Protein 3N0W (pdb70)

Foldseek 3Di:
DAEEEEEEAVDDCCVADNPLLQLLLVVLCVVVVQDFLRDGYHYDYDHQVDLVSSLVVVVCCVVPVVHAEYAEQAEVVSLVVVLVVCLVSQGAYEHLRAADLCQLFQVFRLHRFDQQYHPLLQLLFCLVLVVVVVQAEEEEAEPDPRRVCCVSNQVNSVVVRGYYLYYDYDYDPDQDCVVVLVVRVVSQGQEYEYEDADPSVLSVCVNVVVVPPHPRHHYEYADDLVRCLVNDLQSWFYKGDGQDDCPPPLSVVSVVSSCVCPGHHSSSNSSNQVSNLLRVLCRVVVHSNSNSSSVSQQVDQDDHSRFARWHQQPRNYIFGKFMWTFHHNVPQDDPSSGTDTDDMDGRCSSPPHCVPGNPVSD/DAEEEEEEAVDDCCVQDNVLLVLLLVVLCVVVVQDFLRHGYHYYYDHQVDLVSSLVVVVCCVPPVVHAEYAEDAEDVSLLSVLVSCLVSVGAYEHLHAADLCQLFQSFHLRRFDQFYHPLLFLLFQLVVVVVVVQAEEEEAEPDPLRVVCVSNVVRSVVVNGYHLYYDYDYPPDQDCVVVLVVRVVSLGQEYEYEDADNSVLSVCCCVVVCPPHPRHHYEYADDLVRCVVNDLQSWFYKGDGQFACPPPLSVVSVVSSCVCPGHDSSSNSSNQVSNLQSVQCRVVVHSNSSSSSVSQQVDQDDHSRFARWHQQPSNYIFGKFMWTFHHNVPDDDPSRGTDTDDMGGRCSSNPHCVPGNYVVD

Secondary structure (DSSP, 8-state):
--EEEEEE---TTTTTSHHHHHHHHHHHHHHTTTEETTEEPEEEEEE---HHHHHHHHHHHHHHS---EEEE---HHHHHHHHHHHHHHT-EEEE-S---TTTTTTT--SSEEE-S--HHHHHHHHHHHHHHTT--EEE--BSSHHHH--HHHHHHHHHHT-EEEE---B-TT----HHHHHHHHHHT-SEEE----HHHHHH--HHHHTT-S-SS-EEE----HHHHHHH-S-----EEE-S-----HHHHHHHHHHHH-----HHHHHHHHHHHHHHHHHHHHT---HHHHHHHHTTPPB-SSS--SBEE-TTSBEE---EEEEPPGGG--STT--EEEEE---HHHHH--GGG------/--EEEEEE---TTTTTSHHHHHHHHHHHHHTTTTEETTEEPEEEEEE---HHHHHHHHHHHHHTS---EEEE--SHHHHHHHHHHHHHHT-EEEE-S---TTTTTTT--SSEEE-S--HHHHHHHHHHHHHHTT--EEE--BSSHHHH--HHHHHHHHHTT-EEEE---B-TT----HHHHHHHHHTT-SEEE----HHHHHH--GGGGGT-S-SS-EEE----HHHHHHH-TT----EEE-S-----HHHHHHHHHHHH-----HHHHHHHHHHHHHHHHHHHHT---HHHHHHHHTT--B-SSS--SBEE-TTSBEE---EEEEPPGGG--STT--EEEEE---HHHHH--GGG-S----

Nearest PDB structures (foldseek):
  4evs-assembly1_A  TM=8.430E-01  e=7.614E-23  Rhodopseudomonas palustris CGA009
  4eyk-assembly1_A  TM=8.142E-01  e=2.254E-21  Rhodopseudomonas palustris BisB5
  4evr-assembly1_A  TM=8.044E-01  e=1.041E-21  Rhodopseudomonas palustris CGA009
  3hut-assembly1_A  TM=7.735E-01  e=5.193E-17  Rhodospirillum rubrum ATCC 11170
  4mlc-assembly1_A  TM=8.334E-01  e=5.940E-16  Desulfitobacterium hafniense DCB-2

Radius of gyration: 28.88 Å; Cα contacts (8 Å, |Δi|>4): 1534; chains: 2; bounding box: 50×57×85 Å

B-factor: mean 28.78, std 10.98, range [8.18, 85.78]

CATH classification: 3.40.50.2300 (+1 more: 3.40.50.2300)

Structure (mmCIF, N/CA/C/O backbone):
data_3N0W
#
_entry.id   3N0W
#
_cell.length_a   48.545
_cell.length_b   58.269
_cell.length_c   145.338
_cell.angle_alpha   90.000
_cell.angle_beta   98.960
_cell.angle_gamma   90.000
#
_symmetry.space_group_name_H-M   'P 1 21 1'
#
loop_
_entity.id
_entity.type
_entity.pdbx_description
1 polymer 'ABC branched chain amino acid family transporter, periplasmic ligand binding protein'
2 non-polymer 'NICKEL (II) ION'
3 water water
#
loop_
_atom_site.group_PDB
_atom_site.id
_atom_site.type_symbol
_atom_site.label_atom_id
_atom_site.label_alt_id
_atom_site.label_comp_id
_atom_site.label_asym_id
_atom_site.label_entity_id
_atom_site.label_seq_id
_atom_site.pdbx_PDB_ins_code
_atom_site.Cartn_x
_atom_site.Cartn_y
_atom_site.Cartn_z
_atom_site.occupancy
_atom_site.B_iso_or_equiv
_atom_site.auth_seq_id
_atom_site.auth_comp_id
_atom_site.auth_asym_id
_atom_site.auth_atom_id
_atom_site.pdbx_PDB_model_num
ATOM 1 N N . GLN A 1 6 ? 7.684 51.845 123.332 1.00 34.04 26 GLN A N 1
ATOM 2 C CA . GLN A 1 6 ? 8.027 50.420 123.640 1.00 33.47 26 GLN A CA 1
ATOM 3 C C . GLN A 1 6 ? 6.822 49.663 124.201 1.00 31.28 26 GLN A C 1
ATOM 4 O O . GLN A 1 6 ? 5.971 50.260 124.877 1.00 31.62 26 GLN A O 1
ATOM 10 N N . VAL A 1 7 ? 6.732 48.374 123.871 1.00 28.60 27 VAL A N 1
ATOM 11 C CA . VAL A 1 7 ? 5.661 47.521 124.333 1.00 25.96 27 VAL A CA 1
ATOM 12 C C . VAL A 1 7 ? 6.223 46.644 125.457 1.00 24.42 27 VAL A C 1
ATOM 13 O O . VAL A 1 7 ? 7.271 46.024 125.306 1.00 22.88 27 VAL A O 1
ATOM 17 N N . THR A 1 8 ? 5.549 46.649 126.602 1.00 23.01 28 THR A N 1
ATOM 18 C CA . THR A 1 8 ? 5.927 45.817 127.721 1.00 21.83 28 THR A CA 1
ATOM 19 C C . THR A 1 8 ? 4.747 44.888 128.055 1.00 21.98 28 THR A C 1
ATOM 20 O O . THR A 1 8 ? 3.568 45.343 128.186 1.00 22.63 28 THR A O 1
ATOM 24 N N . LEU A 1 9 ? 5.050 43.580 128.116 1.00 20.47 29 LEU A N 1
ATOM 25 C CA . LEU A 1 9 ? 4.084 42.528 128.483 1.00 19.01 29 LEU A CA 1
ATOM 26 C C . LEU A 1 9 ? 4.358 42.025 129.891 1.00 18.83 29 LEU A C 1
ATOM 27 O O . LEU A 1 9 ? 5.527 41.906 130.348 1.00 16.82 29 LEU A O 1
ATOM 32 N N . GLY A 1 10 ? 3.260 41.795 130.593 1.00 17.48 30 GLY A N 1
ATOM 33 C CA . GLY A 1 10 ? 3.282 41.315 131.977 1.00 17.98 30 GLY A CA 1
ATOM 34 C C . GLY A 1 10 ? 2.594 39.982 132.134 1.00 16.95 30 GLY A C 1
ATOM 35 O O . GLY A 1 10 ? 1.435 39.866 131.818 1.00 16.11 30 GLY A O 1
ATOM 36 N N . VAL A 1 11 ? 3.316 38.980 132.616 1.00 16.16 31 VAL A N 1
ATOM 37 C CA . VAL A 1 11 ? 2.732 37.685 132.961 1.00 16.04 31 VAL A CA 1
ATOM 38 C C . VAL A 1 11 ? 2.517 37.589 134.472 1.00 16.50 31 VAL A C 1
ATOM 39 O O . VAL A 1 11 ? 3.462 37.464 135.271 1.00 15.12 31 VAL A O 1
ATOM 43 N N . LEU A 1 12 ? 1.240 37.658 134.825 1.00 16.52 32 LEU A N 1
ATOM 44 C CA . LEU A 1 12 ? 0.765 37.691 136.213 1.00 18.05 32 LEU A CA 1
ATOM 45 C C . LEU A 1 12 ? 0.166 36.340 136.592 1.00 17.28 32 LEU A C 1
ATOM 46 O O . LEU A 1 12 ? -0.999 35.991 136.243 1.00 17.54 32 LEU A O 1
ATOM 51 N N . THR A 1 13 ? 0.927 35.578 137.372 1.00 18.06 33 THR A N 1
ATOM 52 C CA . THR A 1 13 ? 0.613 34.171 137.561 1.00 19.67 33 THR A CA 1
ATOM 53 C C . THR A 1 13 ? 0.981 33.643 138.949 1.00 21.83 33 THR A C 1
ATOM 54 O O . THR A 1 13 ? 1.341 34.413 139.834 1.00 22.72 33 THR A O 1
ATOM 58 N N A ASP A 1 14 ? 0.873 32.327 139.097 0.50 22.72 34 ASP A N 1
ATOM 59 N N B ASP A 1 14 ? 0.828 32.344 139.160 0.50 23.20 34 ASP A N 1
ATOM 60 C CA A ASP A 1 14 ? 1.279 31.589 140.287 0.50 24.19 34 ASP A CA 1
ATOM 61 C CA B ASP A 1 14 ? 1.344 31.711 140.369 0.50 25.09 34 ASP A CA 1
ATOM 62 C C A ASP A 1 14 ? 2.543 30.790 139.983 0.50 25.83 34 ASP A C 1
ATOM 63 C C B ASP A 1 14 ? 2.525 30.826 140.011 0.50 26.35 34 ASP A C 1
ATOM 64 O O A ASP A 1 14 ? 2.554 29.990 139.055 0.50 25.39 34 ASP A O 1
ATOM 65 O O B ASP A 1 14 ? 2.461 30.023 139.088 0.50 25.97 34 ASP A O 1
ATOM 82 N N . SER A 1 16 ? 4.476 29.483 142.811 1.00 32.81 36 SER A N 1
ATOM 83 C CA . SER A 1 16 ? 4.873 28.908 144.083 1.00 36.01 36 SER A CA 1
ATOM 84 C C . SER A 1 16 ? 3.871 27.894 144.651 1.00 36.93 36 SER A C 1
ATOM 85 O O . SER A 1 16 ? 4.221 27.105 145.520 1.00 38.41 36 SER A O 1
ATOM 88 N N . SER A 1 17 ? 2.649 27.890 144.136 1.00 37.47 37 SER A N 1
ATOM 89 C CA . SER A 1 17 ? 1.552 27.153 144.739 1.00 38.24 37 SER A CA 1
ATOM 90 C C . SER A 1 17 ? 0.973 26.119 143.742 1.00 37.18 37 SER A C 1
ATOM 91 O O . SER A 1 17 ? 1.711 25.578 142.888 1.00 36.06 37 SER A O 1
ATOM 94 N N . VAL A 1 18 ? -0.323 25.843 143.848 1.00 36.63 38 VAL A N 1
ATOM 95 C CA . VAL A 1 18 ? -0.906 24.663 143.182 1.00 37.03 38 VAL A CA 1
ATOM 96 C C . VAL A 1 18 ? -1.126 24.829 141.664 1.00 36.36 38 VAL A C 1
ATOM 97 O O . VAL A 1 18 ? -1.313 23.829 140.985 1.00 36.55 38 VAL A O 1
ATOM 101 N N . TYR A 1 19 ? -1.104 26.053 141.124 1.00 36.13 39 TYR A N 1
ATOM 102 C CA . TYR A 1 19 ? -1.124 26.225 139.652 1.00 35.89 39 TYR A CA 1
ATOM 103 C C . TYR A 1 19 ? 0.251 26.472 139.013 1.00 35.09 39 TYR A C 1
ATOM 104 O O . TYR A 1 19 ? 0.336 26.686 137.812 1.00 35.11 39 TYR A O 1
ATOM 113 N N . ALA A 1 20 ? 1.318 26.416 139.800 1.00 34.10 40 ALA A N 1
ATOM 114 C CA . ALA A 1 20 ? 2.666 26.709 139.287 1.00 33.77 40 ALA A CA 1
ATOM 115 C C . ALA A 1 20 ? 3.039 25.872 138.059 1.00 32.90 40 ALA A C 1
ATOM 116 O O . ALA A 1 20 ? 3.595 26.410 137.094 1.00 33.77 40 ALA A O 1
ATOM 118 N N . ASP A 1 21 ? 2.724 24.577 138.083 1.00 31.37 41 ASP A N 1
ATOM 119 C CA . ASP A 1 21 ? 3.076 23.672 136.978 1.00 31.31 41 ASP A CA 1
ATOM 120 C C . ASP A 1 21 ? 2.253 23.825 135.701 1.00 28.98 41 ASP A C 1
ATOM 121 O O . ASP A 1 21 ? 2.776 23.579 134.627 1.00 30.07 41 ASP A O 1
ATOM 126 N N . SER A 1 22 ? 0.991 24.221 135.826 1.00 26.67 42 SER A N 1
ATOM 127 C CA . SER A 1 22 ? 0.099 24.323 134.686 1.00 25.23 42 SER A CA 1
ATOM 128 C C . SER A 1 22 ? -0.034 25.764 134.105 1.00 23.80 42 SER A C 1
ATOM 129 O O . SER A 1 22 ? -0.618 25.922 133.046 1.00 23.03 42 SER A O 1
ATOM 132 N N . ALA A 1 23 ? 0.441 26.776 134.845 1.00 20.97 43 ALA A N 1
ATOM 133 C CA . ALA A 1 23 ? 0.621 28.150 134.378 1.00 20.12 43 ALA A CA 1
ATOM 134 C C . ALA A 1 23 ? 2.076 28.577 134.718 1.00 18.95 43 ALA A C 1
ATOM 135 O O . ALA A 1 23 ? 2.999 28.017 134.160 1.00 18.58 43 ALA A O 1
ATOM 137 N N . GLY A 1 24 ? 2.288 29.553 135.608 1.00 19.51 44 GLY A N 1
ATOM 138 C CA . GLY A 1 24 ? 3.628 29.822 136.182 1.00 19.43 44 GLY A CA 1
ATOM 139 C C . GLY A 1 24 ? 4.745 30.148 135.210 1.00 19.74 44 GLY A C 1
ATOM 140 O O . GLY A 1 24 ? 4.547 30.878 134.246 1.00 19.18 44 GLY A O 1
ATOM 141 N N . LYS A 1 25 ? 5.925 29.588 135.445 1.00 19.63 45 LYS A N 1
ATOM 142 C CA . LYS A 1 25 ? 7.062 29.826 134.581 1.00 20.73 45 LYS A CA 1
ATOM 143 C C . LYS A 1 25 ? 6.799 29.346 133.142 1.00 19.58 45 LYS A C 1
ATOM 144 O O . LYS A 1 25 ? 7.343 29.915 132.198 1.00 18.07 45 LYS A O 1
ATOM 150 N N . GLY A 1 26 ? 5.969 28.306 133.001 1.00 18.04 46 GLY A N 1
ATOM 151 C CA . GLY A 1 26 ? 5.497 27.848 131.710 1.00 17.74 46 GLY A CA 1
ATOM 152 C C . GLY A 1 26 ? 4.731 28.891 130.915 1.00 17.66 46 GLY A C 1
ATOM 153 O O . GLY A 1 26 ? 4.930 29.011 129.728 1.00 17.03 46 GLY A O 1
ATOM 154 N N . SER A 1 27 ? 3.849 29.646 131.556 1.00 17.10 47 SER A N 1
ATOM 155 C CA . SER A 1 27 ? 3.147 30.750 130.865 1.00 17.10 47 SER A CA 1
ATOM 156 C C . SER A 1 27 ? 4.067 31.863 130.412 1.00 17.24 47 SER A C 1
ATOM 157 O O . SER A 1 27 ? 3.828 32.465 129.356 1.00 15.54 47 SER A O 1
ATOM 160 N N . VAL A 1 28 ? 5.138 32.111 131.181 1.00 16.56 48 VAL A N 1
ATOM 161 C CA . VAL A 1 28 ? 6.152 33.071 130.789 1.00 17.81 48 VAL A CA 1
ATOM 162 C C . VAL A 1 28 ? 6.843 32.557 129.550 1.00 17.44 48 VAL A C 1
ATOM 163 O O . VAL A 1 28 ? 7.041 33.292 128.595 1.00 17.25 48 VAL A O 1
ATOM 167 N N . ALA A 1 29 ? 7.206 31.274 129.555 1.00 17.35 49 ALA A N 1
ATOM 168 C CA . ALA A 1 29 ? 7.870 30.686 128.407 1.00 16.52 49 ALA A CA 1
ATOM 169 C C . ALA A 1 29 ? 6.982 30.765 127.125 1.00 16.32 49 ALA A C 1
ATOM 170 O O . ALA A 1 29 ? 7.469 31.013 126.036 1.00 15.40 49 ALA A O 1
ATOM 172 N N . ALA A 1 30 ? 5.681 30.522 127.267 1.00 15.73 50 ALA A N 1
ATOM 173 C CA . ALA A 1 30 ? 4.721 30.579 126.131 1.00 15.77 50 ALA A CA 1
ATOM 174 C C . ALA A 1 30 ? 4.678 32.009 125.549 1.00 16.03 50 ALA A C 1
ATOM 175 O O . ALA A 1 30 ? 4.628 32.192 124.320 1.00 14.97 50 ALA A O 1
ATOM 177 N N . VAL A 1 31 ? 4.659 33.019 126.433 1.00 15.60 51 VAL A N 1
ATOM 178 C CA . VAL A 1 31 ? 4.727 34.430 125.964 1.00 15.20 51 VAL A CA 1
ATOM 179 C C . VAL A 1 31 ? 6.048 34.755 125.305 1.00 15.86 51 VAL A C 1
ATOM 180 O O . VAL A 1 31 ? 6.088 35.446 124.274 1.00 15.08 51 VAL A O 1
ATOM 184 N N . GLN A 1 32 ? 7.136 34.206 125.835 1.00 16.30 52 GLN A N 1
ATOM 185 C CA . GLN A 1 32 ? 8.431 34.343 125.177 1.00 16.96 52 GLN A CA 1
ATOM 186 C C . GLN A 1 32 ? 8.425 33.835 123.721 1.00 17.17 52 GLN A C 1
ATOM 187 O O . GLN A 1 32 ? 8.945 34.493 122.807 1.00 18.69 52 GLN A O 1
ATOM 193 N N . LEU A 1 33 ? 7.800 32.684 123.506 1.00 17.54 53 LEU A N 1
ATOM 194 C CA . LEU A 1 33 ? 7.575 32.086 122.180 1.00 17.68 53 LEU A CA 1
ATOM 195 C C . LEU A 1 33 ? 6.742 32.966 121.220 1.00 17.96 53 LEU A C 1
ATOM 196 O O . LEU A 1 33 ? 7.073 33.083 120.011 1.00 18.21 53 LEU A O 1
ATOM 201 N N . ALA A 1 34 ? 5.691 33.616 121.731 1.00 16.79 54 ALA A N 1
ATOM 202 C CA . ALA A 1 34 ? 4.959 34.608 120.932 1.00 16.29 54 ALA A CA 1
ATOM 203 C C . ALA A 1 34 ? 5.836 35.827 120.547 1.00 17.70 54 ALA A C 1
ATOM 204 O O . ALA A 1 34 ? 5.770 36.311 119.409 1.00 18.20 54 ALA A O 1
ATOM 206 N N . ILE A 1 35 ? 6.663 36.311 121.474 1.00 18.34 55 ILE A N 1
ATOM 207 C CA . ILE A 1 35 ? 7.569 37.432 121.198 1.00 19.14 55 ILE A CA 1
ATOM 208 C C . ILE A 1 35 ? 8.502 37.001 120.084 1.00 20.48 55 ILE A C 1
ATOM 209 O O . ILE A 1 35 ? 8.772 37.779 119.163 1.00 20.90 55 ILE A O 1
ATOM 214 N N . GLU A 1 36 ? 8.969 35.750 120.141 1.00 21.31 56 GLU A N 1
ATOM 215 C CA . GLU A 1 36 ? 9.806 35.219 119.051 1.00 23.48 56 GLU A CA 1
ATOM 216 C C . GLU A 1 36 ? 9.087 35.210 117.716 1.00 23.87 56 GLU A C 1
ATOM 217 O O . GLU A 1 36 ? 9.717 35.451 116.695 1.00 23.28 56 GLU A O 1
ATOM 223 N N . ASP A 1 37 ? 7.797 34.893 117.716 1.00 23.72 57 ASP A N 1
ATOM 224 C CA . ASP A 1 37 ? 7.042 34.807 116.472 1.00 25.71 57 ASP A CA 1
ATOM 225 C C . ASP A 1 37 ? 6.737 36.159 115.811 1.00 28.01 57 ASP A C 1
ATOM 226 O O . ASP A 1 37 ? 6.262 36.143 114.654 1.00 30.41 57 ASP A O 1
ATOM 231 N N . VAL A 1 38 ? 7.021 37.293 116.482 1.00 28.13 58 VAL A N 1
ATOM 232 C CA . VAL A 1 38 ? 7.019 38.613 115.832 1.00 28.19 58 VAL A CA 1
ATOM 233 C C . VAL A 1 38 ? 8.421 39.210 115.759 1.00 29.49 58 VAL A C 1
ATOM 234 O O . VAL A 1 38 ? 8.611 40.428 115.853 1.00 31.26 58 VAL A O 1
ATOM 238 N N . GLY A 1 39 ? 9.424 38.364 115.613 1.00 29.40 59 GLY A N 1
ATOM 239 C CA . GLY A 1 39 ? 10.814 38.833 115.469 1.00 29.89 59 GLY A CA 1
ATOM 240 C C . GLY A 1 39 ? 11.352 39.576 116.673 1.00 29.89 59 GLY A C 1
ATOM 241 O O . GLY A 1 39 ? 12.303 40.369 116.572 1.00 30.65 59 GLY A O 1
ATOM 242 N N . GLY A 1 40 ? 10.743 39.350 117.824 1.00 28.84 60 GLY A N 1
ATOM 243 C CA . GLY A 1 40 ? 11.193 39.987 119.060 1.00 29.02 60 GLY A CA 1
ATOM 244 C C . GLY A 1 40 ? 10.821 41.460 119.223 1.00 28.87 60 GLY A C 1
ATOM 245 O O . GLY A 1 40 ? 11.154 42.056 120.251 1.00 30.22 60 GLY A O 1
ATOM 246 N N . LYS A 1 41 ? 10.112 42.034 118.250 1.00 27.69 61 LYS A N 1
ATOM 247 C CA . LYS A 1 41 ? 9.885 43.474 118.198 1.00 28.28 61 LYS A CA 1
ATOM 248 C C . LYS A 1 41 ? 8.441 43.932 118.008 1.00 27.21 61 LYS A C 1
ATOM 249 O O . LYS A 1 41 ? 7.650 43.269 117.343 1.00 26.56 61 LYS A O 1
ATOM 255 N N . ALA A 1 42 ? 8.124 45.080 118.595 1.00 26.21 62 ALA A N 1
ATOM 256 C CA . ALA A 1 42 ? 6.857 45.752 118.369 1.00 26.38 62 ALA A CA 1
ATOM 257 C C . ALA A 1 42 ? 7.140 47.243 118.291 1.00 27.40 62 ALA A C 1
ATOM 258 O O . ALA A 1 42 ? 7.923 47.794 119.069 1.00 25.77 62 ALA A O 1
ATOM 260 N N . LEU A 1 43 ? 6.487 47.879 117.326 1.00 28.76 63 LEU A N 1
ATOM 261 C CA . LEU A 1 43 ? 6.714 49.284 117.037 1.00 30.21 63 LEU A CA 1
ATOM 262 C C . LEU A 1 43 ? 8.213 49.591 116.816 1.00 31.76 63 LEU A C 1
ATOM 263 O O . LEU A 1 43 ? 8.708 50.647 117.193 1.00 33.01 63 LEU A O 1
ATOM 268 N N . GLY A 1 44 ? 8.914 48.641 116.202 1.00 32.04 64 GLY A N 1
ATOM 269 C CA . GLY A 1 44 ? 10.348 48.759 115.930 1.00 33.06 64 GLY A CA 1
ATOM 270 C C . GLY A 1 44 ? 11.319 48.669 117.105 1.00 33.25 64 GLY A C 1
ATOM 271 O O . GLY A 1 44 ? 12.522 48.923 116.935 1.00 33.36 64 GLY A O 1
ATOM 272 N N . GLN A 1 45 ? 10.827 48.318 118.292 1.00 32.32 65 GLN A N 1
ATOM 273 C CA . GLN A 1 45 ? 11.673 48.222 119.485 1.00 31.92 65 GLN A CA 1
ATOM 274 C C . GLN A 1 45 ? 11.527 46.843 120.077 1.00 30.36 65 GLN A C 1
ATOM 275 O O . GLN A 1 45 ? 10.512 46.200 119.831 1.00 28.18 65 GLN A O 1
ATOM 281 N N . PRO A 1 46 ? 12.543 46.366 120.840 1.00 29.55 66 PRO A N 1
ATOM 282 C CA . PRO A 1 46 ? 12.399 45.081 121.540 1.00 28.33 66 PRO A CA 1
ATOM 283 C C . PRO A 1 46 ? 11.134 45.053 122.396 1.00 26.79 66 PRO A C 1
ATOM 284 O O . PRO A 1 46 ? 10.731 46.099 122.932 1.00 26.34 66 PRO A O 1
ATOM 288 N N . VAL A 1 47 ? 10.490 43.888 122.498 1.00 24.83 67 VAL A N 1
ATOM 289 C CA . VAL A 1 47 ? 9.327 43.747 123.389 1.00 23.14 67 VAL A CA 1
ATOM 290 C C . VAL A 1 47 ? 9.878 43.452 124.791 1.00 23.18 67 VAL A C 1
ATOM 291 O O . VAL A 1 47 ? 10.763 42.629 124.940 1.00 23.35 67 VAL A O 1
ATOM 295 N N . LYS A 1 48 ? 9.427 44.176 125.798 1.00 22.82 68 LYS A N 1
ATOM 296 C CA . LYS A 1 48 ? 9.834 43.900 127.192 1.00 23.71 68 LYS A CA 1
ATOM 297 C C . LYS A 1 48 ? 8.865 42.945 127.854 1.00 21.30 68 LYS A C 1
ATOM 298 O O . LYS A 1 48 ? 7.678 42.993 127.583 1.00 21.50 68 LYS A O 1
ATOM 304 N N . LEU A 1 49 ? 9.394 42.048 128.678 1.00 20.75 69 LEU A N 1
ATOM 305 C CA . LEU A 1 49 ? 8.585 41.062 129.382 1.00 20.66 69 LEU A CA 1
ATOM 306 C C . LEU A 1 49 ? 8.907 41.025 130.865 1.00 20.62 69 LEU A C 1
ATOM 307 O O . LEU A 1 49 ? 10.047 40.842 131.240 1.00 20.45 69 LEU A O 1
ATOM 312 N N . VAL A 1 50 ? 7.878 41.181 131.690 1.00 20.06 70 VAL A N 1
ATOM 313 C CA . VAL A 1 50 ? 8.030 41.098 133.119 1.00 20.02 70 VAL A CA 1
ATOM 314 C C . VAL A 1 50 ? 7.075 40.062 133.628 1.00 19.24 70 VAL A C 1
ATOM 315 O O . VAL A 1 50 ? 6.010 39.793 133.020 1.00 19.08 70 VAL A O 1
ATOM 319 N N . SER A 1 51 ? 7.415 39.456 134.748 1.00 18.92 71 SER A N 1
ATOM 320 C CA . SER A 1 51 ? 6.468 38.509 135.343 1.00 19.60 71 SER A CA 1
ATOM 321 C C . SER A 1 51 ? 6.527 38.558 136.847 1.00 19.80 71 SER A C 1
ATOM 322 O O . SER A 1 51 ? 7.549 39.003 137.430 1.00 19.31 71 SER A O 1
ATOM 325 N N . ALA A 1 52 ? 5.454 38.069 137.468 1.00 19.63 72 ALA A N 1
ATOM 326 C CA . ALA A 1 52 ? 5.347 38.087 138.910 1.00 20.82 72 ALA A CA 1
ATOM 327 C C . ALA A 1 52 ? 4.438 36.995 139.429 1.00 20.96 72 ALA A C 1
ATOM 328 O O . ALA A 1 52 ? 3.554 36.518 138.710 1.00 20.08 72 ALA A O 1
ATOM 330 N N . ASP A 1 53 ? 4.703 36.602 140.681 1.00 22.76 73 ASP A N 1
ATOM 331 C CA . ASP A 1 53 ? 3.951 35.595 141.447 1.00 22.20 73 ASP A CA 1
ATOM 332 C C . ASP A 1 53 ? 3.115 36.301 142.501 1.00 23.34 73 ASP A C 1
ATOM 333 O O . ASP A 1 53 ? 3.655 36.831 143.481 1.00 23.35 73 ASP A O 1
ATOM 338 N N . TYR A 1 54 ? 1.795 36.281 142.317 1.00 23.46 74 TYR A N 1
ATOM 339 C CA . TYR A 1 54 ? 0.886 36.838 143.299 1.00 24.55 74 TYR A CA 1
ATOM 340 C C . TYR A 1 54 ? 0.407 35.838 144.352 1.00 25.41 74 TYR A C 1
ATOM 341 O O . TYR A 1 54 ? -0.365 36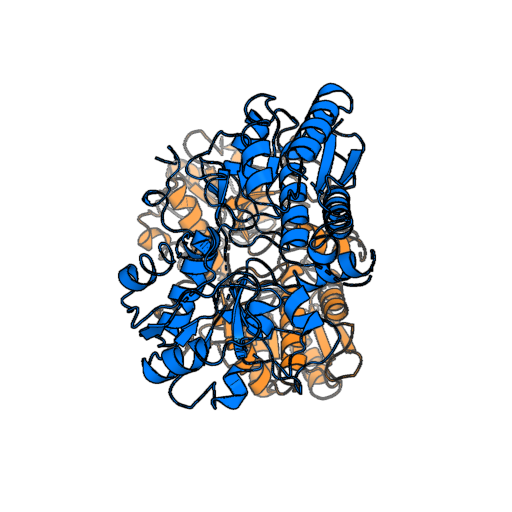.187 145.207 1.00 26.28 74 TYR A O 1
ATOM 350 N N . GLN A 1 55 ? 0.883 34.599 144.281 1.00 27.18 75 GLN A N 1
ATOM 351 C CA . GLN A 1 55 ? 0.599 33.577 145.285 1.00 28.29 75 GLN A CA 1
ATOM 352 C C . GLN A 1 55 ? -0.890 33.338 145.512 1.00 28.54 75 GLN A C 1
ATOM 353 O O . GLN A 1 55 ? -1.312 33.083 146.644 1.00 29.28 75 GLN A O 1
ATOM 375 N N . LYS A 1 57 ? -3.290 35.344 145.654 1.00 28.05 77 LYS A N 1
ATOM 376 C CA . LYS A 1 57 ? -3.869 36.389 146.481 1.00 27.48 77 LYS A CA 1
ATOM 377 C C . LYS A 1 57 ? -4.276 37.556 145.578 1.00 25.74 77 LYS A C 1
ATOM 378 O O . LYS A 1 57 ? -3.441 38.237 144.984 1.00 24.05 77 LYS A O 1
ATOM 384 N N . THR A 1 58 ? -5.575 37.792 145.478 1.00 24.51 78 THR A N 1
ATOM 385 C CA . THR A 1 58 ? -6.086 38.859 144.622 1.00 22.68 78 THR A CA 1
ATOM 386 C C . THR A 1 58 ? -5.542 40.232 144.960 1.00 23.25 78 THR A C 1
ATOM 387 O O . THR A 1 58 ? -5.212 40.998 144.020 1.00 21.27 78 THR A O 1
ATOM 391 N N . ASP A 1 59 ? -5.447 40.581 146.262 1.00 22.94 79 ASP A N 1
ATOM 392 C CA . ASP A 1 59 ? -4.867 41.882 146.649 1.00 23.51 79 ASP A CA 1
ATOM 393 C C . ASP A 1 59 ? -3.438 42.080 146.176 1.00 22.83 79 ASP A C 1
ATOM 394 O O . ASP A 1 59 ? -3.065 43.185 145.748 1.00 20.88 79 ASP A O 1
ATOM 399 N N . VAL A 1 60 ? -2.650 41.004 146.250 1.00 22.28 80 VAL A N 1
ATOM 400 C CA . VAL A 1 60 ? -1.281 41.050 145.758 1.00 21.86 80 VAL A CA 1
ATOM 401 C C . VAL A 1 60 ? -1.263 41.238 144.227 1.00 21.57 80 VAL A C 1
ATOM 402 O O . VAL A 1 60 ? -0.482 42.044 143.735 1.00 23.56 80 VAL A O 1
ATOM 406 N N . ALA A 1 61 ? -2.147 40.540 143.495 1.00 20.67 81 ALA A N 1
ATOM 407 C CA . ALA A 1 61 ? -2.213 40.671 142.044 1.00 20.12 81 ALA A CA 1
ATOM 408 C C . ALA A 1 61 ? -2.573 42.115 141.653 1.00 20.85 81 ALA A C 1
ATOM 409 O O . ALA A 1 61 ? -1.994 42.670 140.718 1.00 21.19 81 ALA A O 1
ATOM 411 N N . LEU A 1 62 ? -3.502 42.742 142.380 1.00 20.85 82 LEU A N 1
ATOM 412 C CA . LEU A 1 62 ? -3.860 44.118 142.083 1.00 21.58 82 LEU A CA 1
ATOM 413 C C . LEU A 1 62 ? -2.733 45.137 142.350 1.00 22.12 82 LEU A C 1
ATOM 414 O O . LEU A 1 62 ? -2.521 46.058 141.546 1.00 22.07 82 LEU A O 1
ATOM 419 N N . SER A 1 63 ? -2.019 44.973 143.467 1.00 23.16 83 SER A N 1
ATOM 420 C CA . SER A 1 63 ? -0.903 45.846 143.837 1.00 24.22 83 SER A CA 1
ATOM 421 C C . SER A 1 63 ? 0.248 45.675 142.826 1.00 23.59 83 SER A C 1
ATOM 422 O O . SER A 1 63 ? 0.834 46.658 142.386 1.00 23.23 83 SER A O 1
ATOM 425 N N . ILE A 1 64 ? 0.551 44.418 142.457 1.00 22.07 84 ILE A N 1
ATOM 426 C CA . ILE A 1 64 ? 1.537 44.131 141.414 1.00 21.64 84 ILE A CA 1
ATOM 427 C C . ILE A 1 64 ? 1.124 44.806 140.101 1.00 21.30 84 ILE A C 1
ATOM 428 O O . ILE A 1 64 ? 1.928 45.515 139.519 1.00 21.97 84 ILE A O 1
ATOM 433 N N . ALA A 1 65 ? -0.123 44.610 139.655 1.00 21.07 85 ALA A N 1
ATOM 434 C CA . ALA A 1 65 ? -0.581 45.151 138.357 1.00 20.43 85 ALA A CA 1
ATOM 435 C C . ALA A 1 65 ? -0.580 46.684 138.317 1.00 21.28 85 ALA A C 1
ATOM 436 O O . ALA A 1 65 ? -0.252 47.304 137.261 1.00 19.27 85 ALA A O 1
ATOM 438 N N . ARG A 1 66 ? -0.989 47.279 139.432 1.00 22.45 86 ARG A N 1
ATOM 439 C CA . ARG A 1 66 ? -1.041 48.741 139.579 1.00 24.98 86 ARG A CA 1
ATOM 440 C C . ARG A 1 66 ? 0.309 49.339 139.372 1.00 25.73 86 ARG A C 1
ATOM 441 O O . ARG A 1 66 ? 0.467 50.289 138.593 1.00 25.90 86 ARG A O 1
ATOM 449 N N . GLU A 1 67 ? 1.298 48.795 140.074 1.00 26.02 87 GLU A N 1
ATOM 450 C CA . GLU A 1 67 ? 2.643 49.337 139.953 1.00 27.77 87 GLU A CA 1
ATOM 451 C C . GLU A 1 67 ? 3.178 49.087 138.544 1.00 27.28 87 GLU A C 1
ATOM 452 O O . GLU A 1 67 ? 3.751 49.979 137.937 1.00 27.70 87 GLU A O 1
ATOM 458 N N . TRP A 1 68 ? 2.961 47.876 138.014 1.00 26.09 88 TRP A N 1
ATOM 459 C CA . TRP A 1 68 ? 3.308 47.572 136.635 1.00 25.55 88 TRP A CA 1
ATOM 460 C C . TRP A 1 68 ? 2.845 48.649 135.634 1.00 25.96 88 TRP A C 1
ATOM 461 O O . TRP A 1 68 ? 3.639 49.107 134.810 1.00 26.37 88 TRP A O 1
ATOM 472 N N . PHE A 1 69 ? 1.576 49.025 135.709 1.00 26.52 89 PHE A N 1
ATOM 473 C CA . PHE A 1 69 ? 0.979 49.980 134.764 1.00 28.16 89 PHE A CA 1
ATOM 474 C C . PHE A 1 69 ? 1.551 51.382 135.023 1.00 31.59 89 PHE A C 1
ATOM 475 O O . PHE A 1 69 ? 1.892 52.114 134.082 1.00 31.61 89 PHE A O 1
ATOM 483 N N . ASP A 1 70 ? 1.685 51.731 136.303 1.00 33.63 90 ASP A N 1
ATOM 484 C CA . ASP A 1 70 ? 2.084 53.085 136.701 1.00 36.77 90 ASP A CA 1
ATOM 485 C C . ASP A 1 70 ? 3.598 53.345 136.655 1.00 37.15 90 ASP A C 1
ATOM 486 O O . ASP A 1 70 ? 4.012 54.434 136.326 1.00 39.99 90 ASP A O 1
ATOM 491 N N . ARG A 1 71 ? 4.424 52.376 137.016 1.00 36.90 91 ARG A N 1
ATOM 492 C CA . ARG A 1 71 ? 5.882 52.564 137.074 1.00 37.27 91 ARG A CA 1
ATOM 493 C C . ARG A 1 71 ? 6.676 51.854 135.978 1.00 35.96 91 ARG A C 1
ATOM 494 O O . ARG A 1 71 ? 7.659 52.391 135.510 1.00 36.41 91 ARG A O 1
ATOM 499 N N A ASP A 1 72 ? 6.275 50.641 135.599 0.50 34.13 92 ASP A N 1
ATOM 500 N N B ASP A 1 72 ? 6.283 50.632 135.620 0.50 34.46 92 ASP A N 1
ATOM 501 C CA A ASP A 1 72 ? 7.085 49.816 134.696 0.50 32.96 92 ASP A CA 1
ATOM 502 C CA B ASP A 1 72 ? 7.081 49.813 134.706 0.50 33.54 92 ASP A CA 1
ATOM 503 C C A ASP A 1 72 ? 6.571 49.828 133.250 0.50 32.18 92 ASP A C 1
ATOM 504 C C B ASP A 1 72 ? 6.739 50.054 133.233 0.50 32.74 92 ASP A C 1
ATOM 505 O O A ASP A 1 72 ? 7.011 49.015 132.433 0.50 31.12 92 ASP A O 1
ATOM 506 O O B ASP A 1 72 ? 7.509 49.661 132.368 0.50 32.68 92 ASP A O 1
ATOM 515 N N . GLY A 1 73 ? 5.599 50.696 132.963 1.00 31.52 93 GLY A N 1
ATOM 516 C CA . GLY A 1 73 ? 5.090 50.891 131.602 1.00 30.11 93 GLY A CA 1
ATOM 517 C C . GLY A 1 73 ? 4.387 49.700 130.949 1.00 27.80 93 GLY A C 1
ATOM 518 O O . GLY A 1 73 ? 4.296 49.619 129.726 1.00 27.90 93 GLY A O 1
ATOM 519 N N . VAL A 1 74 ? 3.894 48.768 131.748 1.00 25.63 94 VAL A N 1
ATOM 520 C CA . VAL A 1 74 ? 3.251 47.547 131.226 1.00 23.49 94 VAL A CA 1
ATOM 521 C C . VAL A 1 74 ? 1.973 47.921 130.451 1.00 22.81 94 VAL A C 1
ATOM 522 O O . VAL A 1 74 ? 1.154 48.687 130.941 1.00 21.76 94 VAL A O 1
ATOM 526 N N . ASP A 1 75 ? 1.844 47.401 129.229 1.00 22.16 95 ASP A N 1
ATOM 527 C CA . ASP A 1 75 ? 0.709 47.702 128.337 1.00 22.43 95 ASP A CA 1
ATOM 528 C C . ASP A 1 75 ? -0.376 46.632 128.353 1.00 21.45 95 ASP A C 1
ATOM 529 O O . ASP A 1 75 ? -1.554 46.946 128.217 1.00 21.81 95 ASP A O 1
ATOM 534 N N . ALA A 1 76 ? 0.017 45.363 128.457 1.00 20.51 96 ALA A N 1
ATOM 535 C CA . ALA A 1 76 ? -0.954 44.248 128.444 1.00 18.64 96 ALA A CA 1
ATOM 536 C C . ALA A 1 76 ? -0.500 43.195 129.405 1.00 18.05 96 ALA A C 1
ATOM 537 O O . ALA A 1 76 ? 0.703 42.924 129.509 1.00 18.34 96 ALA A O 1
ATOM 539 N N A ILE A 1 77 ? -1.438 42.606 130.125 0.50 17.23 97 ILE A N 1
ATOM 540 N N B ILE A 1 77 ? -1.472 42.617 130.101 0.50 17.12 97 ILE A N 1
ATOM 541 C CA A ILE A 1 77 ? -1.122 41.481 130.975 0.50 17.71 97 ILE A CA 1
ATOM 542 C CA B ILE A 1 77 ? -1.287 41.533 131.054 0.50 17.58 97 ILE A CA 1
ATOM 543 C C A ILE A 1 77 ? -1.802 40.184 130.533 0.50 17.45 97 ILE A C 1
ATOM 544 C C B ILE A 1 77 ? -1.806 40.186 130.504 0.50 17.33 97 ILE A C 1
ATOM 545 O O A ILE A 1 77 ? -2.873 40.164 129.888 0.50 17.57 97 ILE A O 1
ATOM 546 O O B ILE A 1 77 ? -2.791 40.138 129.740 0.50 17.47 97 ILE A O 1
ATOM 555 N N . PHE A 1 78 ? -1.147 39.104 130.903 1.00 17.18 98 PHE A N 1
ATOM 556 C CA . PHE A 1 78 ? -1.522 37.746 130.474 1.00 16.81 98 PHE A CA 1
ATOM 557 C C . PHE A 1 78 ? -1.582 36.765 131.661 1.00 15.99 98 PHE A C 1
ATOM 558 O O . PHE A 1 78 ? -0.952 36.985 132.716 1.00 16.35 98 PHE A O 1
ATOM 566 N N . ASP A 1 79 ? -2.364 35.705 131.452 1.00 15.97 99 ASP A N 1
ATOM 567 C CA . ASP A 1 79 ? -2.497 34.524 132.317 1.00 16.29 99 ASP A CA 1
ATOM 568 C C . ASP A 1 79 ? -3.645 34.770 133.343 1.00 16.48 99 ASP A C 1
ATOM 569 O O . ASP A 1 79 ? -4.856 34.789 132.950 1.00 15.58 99 ASP A O 1
ATOM 574 N N . VAL A 1 80 ? -3.293 35.021 134.586 1.00 18.34 100 VAL A N 1
ATOM 575 C CA . VAL A 1 80 ? -4.239 35.211 135.716 1.00 20.56 100 VAL A CA 1
ATOM 576 C C . VAL A 1 80 ? -4.934 33.842 135.966 1.00 21.47 100 VAL A C 1
ATOM 577 O O . VAL A 1 80 ? -5.932 33.552 135.347 1.00 24.66 100 VAL A O 1
ATOM 581 N N A VAL A 1 81 ? -4.447 33.032 136.894 0.50 22.22 101 VAL A N 1
ATOM 582 N N B VAL A 1 81 ? -4.381 33.065 136.895 0.50 21.90 101 VAL A N 1
ATOM 583 C CA A VAL A 1 81 ? -4.959 31.651 137.081 0.50 22.49 101 VAL A CA 1
ATOM 584 C CA B VAL A 1 81 ? -4.690 31.635 137.140 0.50 21.79 101 VAL A CA 1
ATOM 585 C C A VAL A 1 81 ? -6.139 31.388 138.044 0.50 23.00 101 VAL A C 1
ATOM 586 C C B VAL A 1 81 ? -5.853 31.251 138.055 0.50 22.21 101 VAL A C 1
ATOM 587 O O A VAL A 1 81 ? -6.562 30.217 138.235 0.50 23.47 101 VAL A O 1
ATOM 588 O O B VAL A 1 81 ? -5.874 30.107 138.572 0.50 22.92 101 VAL A O 1
ATOM 595 N N A ASN A 1 82 ? -6.668 32.434 138.648 0.50 22.34 102 ASN A N 1
ATOM 596 N N B ASN A 1 82 ? -6.829 32.132 138.238 0.50 20.74 102 ASN A N 1
ATOM 597 C CA A ASN A 1 82 ? -7.796 32.301 139.568 0.50 21.25 102 ASN A CA 1
ATOM 598 C CA B ASN A 1 82 ? -7.875 31.909 139.226 0.50 19.79 102 ASN A CA 1
ATOM 599 C C A ASN A 1 82 ? -8.961 33.050 138.954 0.50 20.02 102 ASN A C 1
ATOM 600 C C B ASN A 1 82 ? -8.935 32.937 138.972 0.50 19.17 102 ASN A C 1
ATOM 601 O O A ASN A 1 82 ? -8.754 34.196 138.612 0.50 18.93 102 ASN A O 1
ATOM 602 O O B ASN A 1 82 ? -8.646 34.120 138.956 0.50 17.43 102 ASN A O 1
ATOM 611 N N . SER A 1 83 ? -10.167 32.464 138.799 1.00 18.28 103 SER A N 1
ATOM 612 C CA . SER A 1 83 ? -11.324 33.298 138.365 1.00 17.74 103 SER A CA 1
ATOM 613 C C . SER A 1 83 ? -11.633 34.547 139.180 1.00 17.28 103 SER A C 1
ATOM 614 O O . SER A 1 83 ? -11.918 35.601 138.611 1.00 16.55 103 SER A O 1
ATOM 617 N N . GLY A 1 84 ? -11.630 34.439 140.514 1.00 17.82 104 GLY A N 1
ATOM 618 C CA . GLY A 1 84 ? -11.774 35.597 141.356 1.00 18.05 104 GLY A CA 1
ATOM 619 C C . GLY A 1 84 ? -10.783 36.698 141.071 1.00 17.87 104 GLY A C 1
ATOM 620 O O . GLY A 1 84 ? -11.145 37.837 140.907 1.00 17.31 104 GLY A O 1
ATOM 621 N N . THR A 1 85 ? -9.493 36.357 141.046 1.00 18.68 105 THR A N 1
ATOM 622 C CA . THR A 1 85 ? -8.472 37.304 140.703 1.00 18.45 105 THR A CA 1
ATOM 623 C C . THR A 1 85 ? -8.749 37.885 139.291 1.00 17.90 105 THR A C 1
ATOM 624 O O . THR A 1 85 ? -8.626 39.081 139.096 1.00 17.65 105 THR A O 1
ATOM 628 N N . ALA A 1 86 ? -9.180 37.047 138.346 1.00 16.66 106 ALA A N 1
ATOM 629 C CA . ALA A 1 86 ? -9.448 37.500 136.962 1.00 16.79 106 ALA A CA 1
ATOM 630 C C . ALA A 1 86 ? -10.550 38.562 136.912 1.00 17.38 106 ALA A C 1
ATOM 631 O O . ALA A 1 86 ? -10.414 39.534 136.196 1.00 16.80 106 ALA A O 1
ATOM 633 N N . LEU A 1 87 ? -11.611 38.387 137.693 1.00 18.32 107 LEU A N 1
ATOM 634 C CA . LEU A 1 87 ? -12.684 39.425 137.791 1.00 20.37 107 LEU A CA 1
ATOM 635 C C . LEU A 1 87 ? -12.181 40.755 138.378 1.00 20.63 107 LEU A C 1
ATOM 636 O O . LEU A 1 87 ? -12.596 41.825 137.931 1.00 21.08 107 LEU A O 1
ATOM 641 N N . ALA A 1 88 ? -11.234 40.673 139.315 1.00 20.24 108 ALA A N 1
ATOM 642 C CA . ALA A 1 88 ? -10.669 41.861 139.945 1.00 20.46 108 ALA A CA 1
ATOM 643 C C . ALA A 1 88 ? -9.760 42.601 138.982 1.00 19.56 108 ALA A C 1
ATOM 644 O O . ALA A 1 88 ? -9.840 43.829 138.824 1.00 19.39 108 ALA A O 1
ATOM 646 N N . ILE A 1 89 ? -8.928 41.841 138.294 1.00 18.03 109 ILE A N 1
ATOM 647 C CA . ILE A 1 89 ? -8.095 42.388 137.257 1.00 18.33 109 ILE A CA 1
ATOM 648 C C . ILE A 1 89 ? -8.947 42.959 136.101 1.00 18.31 109 ILE A C 1
ATOM 649 O O . ILE A 1 89 ? -8.627 44.039 135.579 1.00 18.74 109 ILE A O 1
ATOM 654 N N . ASN A 1 90 ? -10.014 42.257 135.724 1.00 18.30 110 ASN A N 1
ATOM 655 C CA . ASN A 1 90 ? -10.985 42.788 134.740 1.00 19.60 110 ASN A CA 1
ATOM 656 C C . ASN A 1 90 ? -11.492 44.219 135.097 1.00 21.53 110 ASN A C 1
ATOM 657 O O . ASN A 1 90 ? -11.565 45.105 134.237 1.00 21.89 110 ASN A O 1
ATOM 662 N N A ASN A 1 91 ? -11.805 44.432 136.368 0.50 22.58 111 ASN A N 1
ATOM 663 N N B ASN A 1 91 ? -11.849 44.432 136.364 0.50 22.55 111 ASN A N 1
ATOM 664 C CA A ASN A 1 91 ? -12.264 45.727 136.824 0.50 24.01 111 ASN A CA 1
ATOM 665 C CA B ASN A 1 91 ? -12.246 45.758 136.846 0.50 23.95 111 ASN A CA 1
ATOM 666 C C A ASN A 1 91 ? -11.149 46.782 136.903 0.50 24.53 111 ASN A C 1
ATOM 667 C C B ASN A 1 91 ? -11.104 46.769 136.746 0.50 24.44 111 ASN A C 1
ATOM 668 O O A ASN A 1 91 ? -11.421 47.975 136.744 0.50 26.40 111 ASN A O 1
ATOM 669 O O B ASN A 1 91 ? -11.292 47.902 136.278 0.50 25.94 111 ASN A O 1
ATOM 678 N N . LEU A 1 92 ? -9.908 46.367 137.157 1.00 23.53 112 LEU A N 1
ATOM 679 C CA . LEU A 1 92 ? -8.765 47.317 137.193 1.00 24.07 112 LEU A CA 1
ATOM 680 C C . LEU A 1 92 ? -8.388 47.870 135.825 1.00 24.55 112 LEU A C 1
ATOM 681 O O . LEU A 1 92 ? -8.078 49.073 135.679 1.00 24.44 112 LEU A O 1
ATOM 686 N N . VAL A 1 93 ? -8.412 46.996 134.815 1.00 23.48 113 VAL A N 1
ATOM 687 C CA . VAL A 1 93 ? -7.964 47.365 133.481 1.00 23.87 113 VAL A CA 1
ATOM 688 C C . VAL A 1 93 ? -8.974 48.286 132.794 1.00 25.73 113 VAL A C 1
ATOM 689 O O . VAL A 1 93 ? -8.603 49.068 131.919 1.00 25.93 113 VAL A O 1
ATOM 693 N N . LYS A 1 94 ? -10.233 48.194 133.198 1.00 25.67 114 LYS A N 1
ATOM 694 C CA . LYS A 1 94 ? -11.211 49.180 132.780 1.00 28.21 114 LYS A CA 1
ATOM 695 C C . LYS A 1 94 ? -10.793 50.565 133.299 1.00 29.12 114 LYS A C 1
ATOM 696 O O . LYS A 1 94 ? -10.736 51.522 132.528 1.00 30.04 114 LYS A O 1
ATOM 702 N N A ASP A 1 95 ? -10.477 50.629 134.592 0.50 28.78 115 ASP A N 1
ATOM 703 N N B ASP A 1 95 ? -10.478 50.655 134.589 0.50 28.77 115 ASP A N 1
ATOM 704 C CA A ASP A 1 95 ? -10.116 51.867 135.257 0.50 29.92 115 ASP A CA 1
ATOM 705 C CA B ASP A 1 95 ? -10.126 51.929 135.184 0.50 29.90 115 ASP A CA 1
ATOM 706 C C A ASP A 1 95 ? -8.826 52.458 134.675 0.50 29.88 115 ASP A C 1
ATOM 707 C C B ASP A 1 95 ? -8.827 52.467 134.594 0.50 29.83 115 ASP A C 1
ATOM 708 O O A ASP A 1 95 ? -8.758 53.658 134.388 0.50 30.06 115 ASP A O 1
ATOM 709 O O B ASP A 1 95 ? -8.751 53.640 134.214 0.50 29.95 115 ASP A O 1
ATOM 718 N N . LYS A 1 96 ? -7.811 51.607 134.520 1.00 28.69 116 LYS A N 1
ATOM 719 C CA . LYS A 1 96 ? -6.483 52.036 134.038 1.00 29.09 116 LYS A CA 1
ATOM 720 C C . LYS A 1 96 ? -6.338 52.149 132.519 1.00 28.32 116 LYS A C 1
ATOM 721 O O . LYS A 1 96 ? -5.340 52.694 132.036 1.00 29.45 116 LYS A O 1
ATOM 727 N N A LYS A 1 97 ? -7.301 51.591 131.788 0.50 27.96 117 LYS A N 1
ATOM 728 N N B LYS A 1 97 ? -7.316 51.650 131.764 0.50 28.21 117 LYS A N 1
ATOM 729 C CA A LYS A 1 97 ? -7.321 51.634 130.314 0.50 27.71 117 LYS A CA 1
ATOM 730 C CA B LYS A 1 97 ? -7.285 51.693 130.280 0.50 28.05 117 LYS A CA 1
ATOM 731 C C A LYS A 1 97 ? -6.135 50.868 129.741 0.50 26.30 117 LYS A C 1
ATOM 732 C C B LYS A 1 97 ? -6.116 50.870 129.734 0.50 26.47 117 LYS A C 1
ATOM 733 O O A LYS A 1 97 ? -5.319 51.394 129.002 0.50 25.39 117 LYS A O 1
ATOM 734 O O B LYS A 1 97 ? -5.285 51.370 128.992 0.50 25.53 117 LYS A O 1
ATOM 745 N N . LYS A 1 98 ? -6.061 49.602 130.130 1.00 25.35 118 LYS A N 1
ATOM 746 C CA . LYS A 1 98 ? -5.031 48.680 129.653 1.00 24.78 118 LYS A CA 1
ATOM 747 C C . LYS A 1 98 ? -5.727 47.386 129.238 1.00 23.58 118 LYS A C 1
ATOM 748 O O . LYS A 1 98 ? -6.870 47.141 129.639 1.00 22.86 118 LYS A O 1
ATOM 754 N N . LEU A 1 99 ? -5.053 46.536 128.467 1.00 21.99 119 LEU A N 1
ATOM 755 C CA . LEU A 1 99 ? -5.689 45.265 128.091 1.00 20.85 119 LEU A CA 1
ATOM 756 C C . LEU A 1 99 ? -5.210 44.178 129.053 1.00 20.29 119 LEU A C 1
ATOM 757 O O . LEU A 1 99 ? -4.042 44.160 129.441 1.00 20.63 119 LEU A O 1
ATOM 762 N N . ALA A 1 100 ? -6.131 43.282 129.420 1.00 18.77 120 ALA A N 1
ATOM 763 C CA . ALA A 1 100 ? -5.822 42.068 130.141 1.00 17.28 120 ALA A CA 1
ATOM 764 C C . ALA A 1 100 ? -6.360 40.860 129.361 1.00 16.19 120 ALA A C 1
ATOM 765 O O . ALA A 1 100 ? -7.568 40.754 129.066 1.00 16.34 120 ALA A O 1
ATOM 767 N N . PHE A 1 101 ? -5.458 39.973 128.984 1.00 15.17 121 PHE A N 1
ATOM 768 C CA . PHE A 1 101 ? -5.877 38.725 128.316 1.00 14.82 121 PHE A CA 1
ATOM 769 C C . PHE A 1 101 ? -5.889 37.633 129.334 1.00 15.07 121 PHE A C 1
ATOM 770 O O . PHE A 1 101 ? -4.844 37.131 129.767 1.00 14.52 121 PHE A O 1
ATOM 778 N N . ILE A 1 102 ? -7.087 37.283 129.737 1.00 14.98 122 ILE A N 1
ATOM 779 C CA . ILE A 1 102 ? -7.286 36.230 130.737 1.00 15.50 122 ILE A CA 1
ATOM 780 C C . ILE A 1 102 ? -7.229 34.867 130.036 1.00 15.07 122 ILE A C 1
ATOM 781 O O . ILE A 1 102 ? -8.176 34.442 129.284 1.00 14.12 122 ILE A O 1
ATOM 786 N N . THR A 1 103 ? -6.090 34.202 130.242 1.00 13.81 123 THR A N 1
ATOM 787 C CA . THR A 1 103 ? -5.803 33.001 129.520 1.00 15.11 123 THR A CA 1
ATOM 788 C C . THR A 1 103 ? -5.635 31.814 130.455 1.00 15.46 123 THR A C 1
ATOM 789 O O . THR A 1 103 ? -5.335 30.724 129.980 1.00 16.40 123 THR A O 1
ATOM 793 N N . ALA A 1 104 ? -5.824 32.004 131.777 1.00 15.00 124 ALA A N 1
ATOM 794 C CA . ALA A 1 104 ? -5.688 30.908 132.723 1.00 14.62 124 ALA A CA 1
ATOM 795 C C . ALA A 1 104 ? -6.897 30.784 133.675 1.00 14.61 124 ALA A C 1
ATOM 796 O O . ALA A 1 104 ? -6.805 30.115 134.691 1.00 16.09 124 ALA A O 1
ATOM 798 N N . ALA A 1 105 ? -8.026 31.421 133.330 1.00 15.52 125 ALA A N 1
ATOM 799 C CA . ALA A 1 105 ? -9.273 31.328 134.115 1.00 14.31 125 ALA A CA 1
ATOM 800 C C . ALA A 1 105 ? -10.456 31.349 133.173 1.00 14.28 125 ALA A C 1
ATOM 801 O O . ALA A 1 105 ? -10.425 32.023 132.121 1.00 15.63 125 ALA A O 1
ATOM 803 N N . ALA A 1 106 ? -11.502 30.614 133.538 1.00 12.59 126 ALA A N 1
ATOM 804 C CA . ALA A 1 106 ? -12.606 30.325 132.637 1.00 13.41 126 ALA A CA 1
ATOM 805 C C . ALA A 1 106 ? -13.898 31.073 132.929 1.00 13.90 126 ALA A C 1
ATOM 806 O O . ALA A 1 106 ? -14.947 30.795 132.314 1.00 13.91 126 ALA A O 1
ATOM 808 N N . ALA A 1 107 ? -13.857 32.041 133.842 1.00 15.16 127 ALA A N 1
ATOM 809 C CA . ALA A 1 107 ? -15.113 32.729 134.246 1.00 16.01 127 ALA A CA 1
ATOM 810 C C . ALA A 1 107 ? -15.841 33.339 133.053 1.00 15.87 127 ALA A C 1
ATOM 811 O O . ALA A 1 107 ? -15.232 34.121 132.282 1.00 14.51 127 ALA A O 1
ATOM 813 N N . ASP A 1 108 ? -17.138 33.036 132.919 1.00 16.27 128 ASP A N 1
ATOM 814 C CA . ASP A 1 108 ? -17.949 33.506 131.796 1.00 17.62 128 ASP A CA 1
ATOM 815 C C . ASP A 1 108 ? -18.040 35.049 131.812 1.00 18.80 128 ASP A C 1
ATOM 816 O O . ASP A 1 108 ? -18.319 35.682 130.782 1.00 18.30 128 ASP A O 1
ATOM 821 N N . GLN A 1 109 ? -17.887 35.642 133.008 1.00 18.70 129 GLN A N 1
ATOM 822 C CA . GLN A 1 109 ? -18.061 37.102 133.184 1.00 19.01 129 GLN A CA 1
ATOM 823 C C . GLN A 1 109 ? -17.078 37.940 132.374 1.00 17.48 129 GLN A C 1
ATOM 824 O O . GLN A 1 109 ? -17.367 39.081 131.985 1.00 16.95 129 GLN A O 1
ATOM 830 N N . ILE A 1 110 ? -15.912 37.357 132.115 1.00 16.27 130 ILE A N 1
ATOM 831 C CA . ILE A 1 110 ? -14.934 37.959 131.278 1.00 16.60 130 ILE A CA 1
ATOM 832 C C . ILE A 1 110 ? -15.426 37.878 129.837 1.00 16.96 130 ILE A C 1
ATOM 833 O O . ILE A 1 110 ? -15.546 36.770 129.244 1.00 16.55 130 ILE A O 1
ATOM 838 N N . GLY A 1 111 ? -15.721 39.045 129.284 1.00 17.05 131 GLY A N 1
ATOM 839 C CA . GLY A 1 111 ? -16.276 39.132 127.927 1.00 17.90 131 GLY A CA 1
ATOM 840 C C . GLY A 1 111 ? -17.740 38.736 127.881 1.00 18.88 131 GLY A C 1
ATOM 841 O O . GLY A 1 111 ? -18.312 38.554 126.799 1.00 20.49 131 GLY A O 1
ATOM 842 N N . GLY A 1 112 ? -18.329 38.627 129.059 1.00 19.20 132 GLY A N 1
ATOM 843 C CA . GLY A 1 112 ? -19.737 38.263 129.255 1.00 19.43 132 GLY A CA 1
ATOM 844 C C . GLY A 1 112 ? -20.391 39.380 130.010 1.00 20.46 132 GLY A C 1
ATOM 845 O O . GLY A 1 112 ? -20.344 40.523 129.567 1.00 20.67 132 GLY A O 1
ATOM 846 N N . THR A 1 113 ? -21.011 39.063 131.148 1.00 20.88 133 THR A N 1
ATOM 847 C CA . THR A 1 113 ? -21.733 40.083 131.901 1.00 22.63 133 THR A CA 1
ATOM 848 C C . THR A 1 113 ? -20.856 41.268 132.317 1.00 22.74 133 THR A C 1
ATOM 849 O O . THR A 1 113 ? -21.370 42.375 132.436 1.00 23.03 133 THR A O 1
ATOM 853 N N A GLU A 1 114 ? -19.554 41.042 132.539 0.50 22.59 134 GLU A N 1
ATOM 854 N N B GLU A 1 114 ? -19.560 41.046 132.550 0.50 22.21 134 GLU A N 1
ATOM 855 C CA A GLU A 1 114 ? -18.667 42.130 132.988 0.50 23.18 134 GLU A CA 1
ATOM 856 C CA B GLU A 1 114 ? -18.707 42.150 133.000 0.50 22.50 134 GLU A CA 1
ATOM 857 C C A GLU A 1 114 ? -17.796 42.703 131.875 0.50 23.26 134 GLU A C 1
ATOM 858 C C B GLU A 1 114 ? -17.780 42.652 131.882 0.50 22.88 134 GLU A C 1
ATOM 859 O O A GLU A 1 114 ? -16.737 43.253 132.134 0.50 22.41 134 GLU A O 1
ATOM 860 O O B GLU A 1 114 ? -16.677 43.108 132.139 0.50 22.20 134 GLU A O 1
ATOM 871 N N . CYS A 1 115 ? -18.272 42.613 130.636 1.00 23.65 135 CYS A N 1
ATOM 872 C CA . CYS A 1 115 ? -17.498 43.064 129.483 1.00 24.27 135 CYS A CA 1
ATOM 873 C C . CYS A 1 115 ? -17.242 44.531 129.566 1.00 24.75 135 CYS A C 1
ATOM 874 O O . CYS A 1 115 ? -18.057 45.282 130.097 1.00 24.32 135 CYS A O 1
ATOM 877 N N . ASN A 1 116 ? -16.078 44.960 129.099 1.00 23.51 136 ASN A N 1
ATOM 878 C CA . ASN A 1 116 ? -15.800 46.360 129.170 1.00 23.92 136 ASN A CA 1
ATOM 879 C C . ASN A 1 116 ? -14.935 46.955 128.072 1.00 24.04 136 ASN A C 1
ATOM 880 O O . ASN A 1 116 ? -14.704 48.148 128.075 1.00 23.79 136 ASN A O 1
ATOM 885 N N . GLY A 1 117 ? -14.457 46.134 127.151 1.00 22.72 137 GLY A N 1
ATOM 886 C CA . GLY A 1 117 ? -13.568 46.584 126.108 1.00 23.46 137 GLY A CA 1
ATOM 887 C C . GLY A 1 117 ? -12.085 46.473 126.457 1.00 22.86 137 GLY A C 1
ATOM 888 O O . GLY A 1 117 ? -11.244 46.762 125.603 1.00 23.98 137 GLY A O 1
ATOM 889 N N . TYR A 1 118 ? -11.760 46.034 127.675 1.00 21.58 138 TYR A N 1
ATOM 890 C CA . TYR A 1 118 ? -10.372 45.986 128.148 1.00 21.68 138 TYR A CA 1
ATOM 891 C C . TYR A 1 118 ? -9.954 44.586 128.683 1.00 20.19 138 TYR A C 1
ATOM 892 O O . TYR A 1 118 ? -8.826 44.131 128.400 1.00 19.29 138 TYR A O 1
ATOM 901 N N . GLY A 1 119 ? -10.842 43.944 129.461 1.00 19.61 139 GLY A N 1
ATOM 902 C CA . GLY A 1 119 ? -10.697 42.531 129.840 1.00 18.26 139 GLY A CA 1
ATOM 903 C C . GLY A 1 119 ? -11.110 41.629 128.681 1.00 17.72 139 GLY A C 1
ATOM 904 O O . GLY A 1 119 ? -12.241 41.705 128.171 1.00 17.81 139 GLY A O 1
ATOM 905 N N . ILE A 1 120 ? -10.178 40.799 128.239 1.00 16.60 140 ILE A N 1
ATOM 906 C CA . ILE A 1 120 ? -10.429 39.910 127.112 1.00 17.74 140 ILE A CA 1
ATOM 907 C C . ILE A 1 120 ? -10.360 38.462 127.584 1.00 16.84 140 ILE A C 1
ATOM 908 O O . ILE A 1 120 ? -9.418 38.063 128.275 1.00 16.15 140 ILE A O 1
ATOM 913 N N . GLY A 1 121 ? -11.366 37.663 127.233 1.00 16.11 141 GLY A N 1
ATOM 914 C CA . GLY A 1 121 ? -11.298 36.221 127.540 1.00 15.82 141 GLY A CA 1
ATOM 915 C C . GLY A 1 121 ? -10.713 35.430 126.383 1.00 16.17 141 GLY A C 1
ATOM 916 O O . GLY A 1 121 ? -11.361 35.344 125.317 1.00 18.32 141 GLY A O 1
ATOM 917 N N . PHE A 1 122 ? -9.474 34.952 126.518 1.00 14.92 142 PHE A N 1
ATOM 918 C CA . PHE A 1 122 ? -8.801 34.318 125.381 1.00 15.97 142 PHE A CA 1
ATOM 919 C C . PHE A 1 122 ? -8.352 32.837 125.581 1.00 15.32 142 PHE A C 1
ATOM 920 O O . PHE A 1 122 ? -7.438 32.373 124.904 1.00 15.03 142 PHE A O 1
ATOM 928 N N . LEU A 1 123 ? -8.958 32.134 126.550 1.00 15.76 143 LEU A N 1
ATOM 929 C CA . LEU A 1 123 ? -8.789 30.681 126.759 1.00 13.93 143 LEU A CA 1
ATOM 930 C C . LEU A 1 123 ? -10.118 30.014 126.289 1.00 14.15 143 LEU A C 1
ATOM 931 O O . LEU A 1 123 ? -10.241 29.642 125.143 1.00 14.27 143 LEU A O 1
ATOM 936 N N . TYR A 1 124 ? -11.084 29.933 127.187 1.00 13.25 144 TYR A N 1
ATOM 937 C CA . TYR A 1 124 ? -12.399 29.358 126.931 1.00 12.95 144 TYR A CA 1
ATOM 938 C C . TYR A 1 124 ? -13.194 29.799 128.148 1.00 12.68 144 TYR A C 1
ATOM 939 O O . TYR A 1 124 ? -12.615 30.313 129.125 1.00 13.36 144 TYR A O 1
ATOM 948 N N . ASN A 1 125 ? -14.523 29.640 128.123 1.00 13.75 145 ASN A N 1
ATOM 949 C CA . ASN A 1 125 ? -15.275 29.913 129.309 1.00 14.26 145 ASN A CA 1
ATOM 950 C C . ASN A 1 125 ? -15.927 28.611 129.790 1.00 14.37 145 ASN A C 1
ATOM 951 O O . ASN A 1 125 ? -15.885 27.570 129.074 1.00 14.42 145 ASN A O 1
ATOM 956 N N . PHE A 1 126 ? -16.462 28.655 131.006 1.00 13.08 146 PHE A N 1
ATOM 957 C CA . PHE A 1 126 ? -17.153 27.499 131.557 1.00 14.15 146 PHE A CA 1
ATOM 958 C C . PHE A 1 126 ? -18.312 27.087 130.688 1.00 13.46 146 PHE A C 1
ATOM 959 O O . PHE A 1 126 ? -18.536 25.862 130.528 1.00 13.42 146 PHE A O 1
ATOM 967 N N . THR A 1 127 ? -19.071 28.054 130.153 1.00 13.53 147 THR A N 1
ATOM 968 C CA . THR A 1 127 ? -20.179 27.709 129.254 1.00 14.27 147 THR A CA 1
ATOM 969 C C . THR A 1 127 ? -19.707 26.860 128.037 1.00 13.31 147 THR A C 1
ATOM 970 O O . THR A 1 127 ? -20.396 25.914 127.603 1.00 12.13 147 THR A O 1
ATOM 974 N N . SER A 1 128 ? -18.522 27.165 127.500 1.00 13.48 148 SER A N 1
ATOM 975 C CA . SER A 1 128 ? -18.086 26.454 126.310 1.00 13.79 148 SER A CA 1
ATOM 976 C C . SER A 1 128 ? -17.658 25.026 126.678 1.00 13.78 148 SER A C 1
ATOM 977 O O . SER A 1 128 ? -17.726 24.175 125.830 1.00 14.80 148 SER A O 1
ATOM 980 N N . ILE A 1 129 ? -17.162 24.798 127.919 1.00 14.33 149 ILE A N 1
ATOM 981 C CA . ILE A 1 129 ? -16.775 23.460 128.371 1.00 13.80 149 ILE A CA 1
ATOM 982 C C . ILE A 1 129 ? -18.041 22.587 128.372 1.00 15.01 149 ILE A C 1
ATOM 983 O O . ILE A 1 129 ? -18.043 21.452 127.901 1.00 15.23 149 ILE A O 1
ATOM 988 N N . VAL A 1 130 ? -19.113 23.146 128.921 1.00 15.38 150 VAL A N 1
ATOM 989 C CA . VAL A 1 130 ? -20.379 22.426 129.074 1.00 13.77 150 VAL A CA 1
ATOM 990 C C . VAL A 1 130 ? -20.998 22.199 127.707 1.00 12.86 150 VAL A C 1
ATOM 991 O O . VAL A 1 130 ? -21.459 21.104 127.411 1.00 11.77 150 VAL A O 1
ATOM 995 N N . LYS A 1 131 ? -21.022 23.218 126.854 1.00 13.81 151 LYS A N 1
ATOM 996 C CA . LYS A 1 131 ? -21.648 23.047 125.494 1.00 13.98 151 LYS A CA 1
ATOM 997 C C . LYS A 1 131 ? -20.931 21.960 124.691 1.00 14.00 151 LYS A C 1
ATOM 998 O O . LYS A 1 131 ? -21.548 21.188 124.007 1.00 13.44 151 LYS A O 1
ATOM 1004 N N . THR A 1 132 ? -19.619 21.897 124.831 1.00 12.44 152 THR A N 1
ATOM 1005 C CA . THR A 1 132 ? -18.811 20.983 124.099 1.00 12.60 152 THR A CA 1
ATOM 1006 C C . THR A 1 132 ? -19.064 19.522 124.582 1.00 12.91 152 THR A C 1
ATOM 1007 O O . THR A 1 132 ? -19.322 18.632 123.767 1.00 13.93 152 THR A O 1
ATOM 1011 N N . VAL A 1 133 ? -19.066 19.287 125.887 1.00 13.22 153 VAL A N 1
ATOM 1012 C CA . VAL A 1 133 ? -19.315 17.934 126.433 1.00 13.56 153 VAL A CA 1
ATOM 1013 C C . VAL A 1 133 ? -20.759 17.521 126.107 1.00 15.16 153 VAL A C 1
ATOM 1014 O O . VAL A 1 133 ? -20.999 16.424 125.584 1.00 15.36 153 VAL A O 1
ATOM 1018 N N . VAL A 1 134 ? -21.726 18.417 126.308 1.00 16.33 154 VAL A N 1
ATOM 1019 C CA . VAL A 1 134 ? -23.120 18.110 125.902 1.00 16.40 154 VAL A CA 1
ATOM 1020 C C . VAL A 1 134 ? -23.254 17.687 124.450 1.00 18.34 154 VAL A C 1
ATOM 1021 O O . VAL A 1 134 ? -23.795 16.610 124.115 1.00 18.02 154 VAL A O 1
ATOM 1025 N N . GLN A 1 135 ? -22.798 18.541 123.544 1.00 19.27 155 GLN A N 1
ATOM 1026 C CA . GLN A 1 135 ? -23.030 18.252 122.154 1.00 19.86 155 GLN A CA 1
ATOM 1027 C C . GLN A 1 135 ? -22.286 16.970 121.666 1.00 19.25 155 GLN A C 1
ATOM 1028 O O . GLN A 1 135 ? -22.853 16.162 120.919 1.00 18.35 155 GLN A O 1
ATOM 1034 N N . ALA A 1 136 ? -21.036 16.796 122.115 1.00 17.01 156 ALA A N 1
ATOM 1035 C CA . ALA A 1 136 ? -20.211 15.658 121.749 1.00 16.66 156 ALA A CA 1
ATOM 1036 C C . ALA A 1 136 ? -20.826 14.352 122.319 1.00 16.85 156 ALA A C 1
ATOM 1037 O O . ALA A 1 136 ? -21.025 13.370 121.607 1.00 16.88 156 ALA A O 1
ATOM 1039 N N . GLN A 1 137 ? -21.211 14.369 123.590 1.00 16.67 157 GLN A N 1
ATOM 1040 C CA . GLN A 1 137 ? -21.752 13.184 124.193 1.00 16.45 157 GLN A CA 1
ATOM 1041 C C . GLN A 1 137 ? -23.143 12.835 123.618 1.00 17.45 157 GLN A C 1
ATOM 1042 O O . GLN A 1 137 ? -23.409 11.664 123.346 1.00 18.11 157 GLN A O 1
ATOM 1048 N N . LEU A 1 138 ? -24.005 13.827 123.411 1.00 17.66 158 LEU A N 1
ATOM 1049 C CA . LEU A 1 138 ? -25.330 13.576 122.807 1.00 19.34 158 LEU A CA 1
ATOM 1050 C C . LEU A 1 138 ? -25.145 12.992 121.438 1.00 21.33 158 LEU A C 1
ATOM 1051 O O . LEU A 1 138 ? -25.895 12.106 121.061 1.00 23.36 158 LEU A O 1
ATOM 1056 N N . ALA A 1 139 ? -24.153 13.482 120.681 1.00 22.32 159 ALA A N 1
ATOM 1057 C CA . ALA A 1 139 ? -23.919 12.966 119.325 1.00 23.39 159 ALA A CA 1
ATOM 1058 C C . ALA A 1 139 ? -23.464 11.496 119.358 1.00 24.07 159 ALA A C 1
ATOM 1059 O O . ALA A 1 139 ? -23.701 10.766 118.404 1.00 23.92 159 ALA A O 1
ATOM 1061 N N . LYS A 1 140 ? -22.817 11.093 120.456 1.00 23.47 160 LYS A N 1
ATOM 1062 C CA . LYS A 1 140 ? -22.469 9.715 120.699 1.00 24.00 160 LYS A CA 1
ATOM 1063 C C . LYS A 1 140 ? -23.585 8.858 121.316 1.00 24.34 160 LYS A C 1
ATOM 1064 O O . LYS A 1 140 ? -23.413 7.675 121.477 1.00 25.18 160 LYS A O 1
ATOM 1070 N N . GLY A 1 141 ? -24.739 9.447 121.607 1.00 23.28 161 GLY A N 1
ATOM 1071 C CA . GLY A 1 141 ? -25.895 8.701 122.075 1.00 24.50 161 GLY A CA 1
ATOM 1072 C C . GLY A 1 141 ? -26.039 8.669 123.592 1.00 23.94 161 GLY A C 1
ATOM 1073 O O . GLY A 1 141 ? -26.872 7.927 124.115 1.00 24.85 161 GLY A O 1
ATOM 1074 N N . TYR A 1 142 ? -25.225 9.451 124.312 1.00 22.85 162 TYR A N 1
ATOM 1075 C CA . TYR A 1 142 ? -25.324 9.527 125.771 1.00 22.78 162 TYR A CA 1
ATOM 1076 C C . TYR A 1 142 ? -26.332 10.599 126.147 1.00 23.23 162 TYR A C 1
ATOM 1077 O O . TYR A 1 142 ? -25.977 11.765 126.292 1.00 23.75 162 TYR A O 1
ATOM 1086 N N A LYS A 1 143 ? -27.583 10.159 126.280 0.50 23.32 163 LYS A N 1
ATOM 1087 N N B LYS A 1 143 ? -27.579 10.194 126.331 0.50 23.17 163 LYS A N 1
ATOM 1088 C CA A LYS A 1 143 ? -28.737 11.027 126.452 0.50 23.78 163 LYS A CA 1
ATOM 1089 C CA B LYS A 1 143 ? -28.674 11.135 126.489 0.50 23.54 163 LYS A CA 1
ATOM 1090 C C A LYS A 1 143 ? -28.983 11.367 127.930 0.50 22.64 163 LYS A C 1
ATOM 1091 C C B LYS A 1 143 ? -29.138 11.339 127.931 0.50 22.62 163 LYS A C 1
ATOM 1092 O O A LYS A 1 143 ? -29.220 12.524 128.266 0.50 22.05 163 LYS A O 1
ATOM 1093 O O B LYS A 1 143 ? -29.744 12.356 128.230 0.50 22.22 163 LYS A O 1
ATOM 1104 N N . THR A 1 144 ? -28.922 10.346 128.787 1.00 21.82 164 THR A N 1
ATOM 1105 C CA . THR A 1 144 ? -29.287 10.468 130.231 1.00 20.79 164 THR A CA 1
ATOM 1106 C C . THR A 1 144 ? -28.037 10.594 131.114 1.00 18.79 164 THR A C 1
ATOM 1107 O O . THR A 1 144 ? -27.141 9.746 131.038 1.00 19.88 164 THR A O 1
ATOM 1111 N N . TRP A 1 145 ? -27.968 11.664 131.915 1.00 18.04 165 TRP A N 1
ATOM 1112 C CA . TRP A 1 145 ? -26.761 12.028 132.725 1.00 17.51 165 TRP A CA 1
ATOM 1113 C C . TRP A 1 145 ? -27.053 12.085 134.220 1.00 17.01 165 TRP A C 1
ATOM 1114 O O . TRP A 1 145 ? -28.172 12.455 134.608 1.00 18.66 165 TRP A O 1
ATOM 1125 N N . PHE A 1 146 ? -26.050 11.733 135.033 1.00 16.10 166 PHE A N 1
ATOM 1126 C CA . PHE A 1 146 ? -26.082 11.848 136.470 1.00 16.13 166 PHE A CA 1
ATOM 1127 C C . PHE A 1 146 ? -24.910 12.713 136.862 1.00 15.59 166 PHE A C 1
ATOM 1128 O O . PHE A 1 146 ? -23.746 12.355 136.507 1.00 15.09 166 PHE A O 1
ATOM 1136 N N . LEU A 1 147 ? -25.153 13.759 137.654 1.00 15.48 167 LEU A N 1
ATOM 1137 C CA . LEU A 1 147 ? -24.034 14.668 138.005 1.00 14.93 167 LEU A CA 1
ATOM 1138 C C . LEU A 1 147 ? -23.506 14.465 139.416 1.00 15.60 167 LEU A C 1
ATOM 1139 O O . LEU A 1 147 ? -24.277 14.387 140.349 1.00 13.59 167 LEU A O 1
ATOM 1152 N N . LEU A 1 149 ? -21.075 16.710 141.793 1.00 17.38 169 LEU A N 1
ATOM 1153 C CA . LEU A 1 149 ? -20.682 18.133 141.893 1.00 18.19 169 LEU A CA 1
ATOM 1154 C C . LEU A 1 149 ? -20.091 18.453 143.276 1.00 17.84 169 LEU A C 1
ATOM 1155 O O . LEU A 1 149 ? -20.617 18.002 144.323 1.00 18.44 169 LEU A O 1
ATOM 1160 N N . PRO A 1 150 ? -19.035 19.250 143.336 1.00 19.25 170 PRO A N 1
ATOM 1161 C CA . PRO A 1 150 ? -18.598 19.687 144.685 1.00 19.67 170 PRO A CA 1
ATOM 1162 C C . PRO A 1 150 ? -19.590 20.692 145.277 1.00 20.51 170 PRO A C 1
ATOM 1163 O O . PRO A 1 150 ? -20.314 21.366 144.535 1.00 19.58 170 PRO A O 1
ATOM 1167 N N . ASP A 1 151 ? -19.650 20.779 146.595 1.00 22.72 171 ASP A N 1
ATOM 1168 C CA . ASP A 1 151 ? -20.531 21.744 147.268 1.00 24.79 171 ASP A CA 1
ATOM 1169 C C . ASP A 1 151 ? -20.371 23.218 146.857 1.00 25.03 171 ASP A C 1
ATOM 1170 O O . ASP A 1 151 ? -21.308 24.011 146.982 1.00 27.75 171 ASP A O 1
ATOM 1175 N N . ALA A 1 152 ? -19.194 23.600 146.425 1.00 23.21 172 ALA A N 1
ATOM 1176 C CA . ALA A 1 152 ? -18.806 24.990 146.332 1.00 22.44 172 ALA A CA 1
ATOM 1177 C C . ALA A 1 152 ? -19.405 25.687 145.114 1.00 21.47 172 ALA A C 1
ATOM 1178 O O . ALA A 1 152 ? -20.141 25.093 144.312 1.00 20.53 172 ALA A O 1
ATOM 1180 N N . ALA A 1 153 ? -19.071 26.963 144.980 1.00 20.53 173 ALA A N 1
ATOM 1181 C CA . ALA A 1 153 ? -19.610 27.783 143.889 1.00 19.46 173 ALA A CA 1
ATOM 1182 C C . ALA A 1 153 ? -19.363 27.165 142.537 1.00 17.51 173 ALA A C 1
ATOM 1183 O O . ALA A 1 153 ? -20.238 27.196 141.678 1.00 17.14 173 ALA A O 1
ATOM 1185 N N . TYR A 1 154 ? -18.192 26.569 142.326 1.00 16.52 174 TYR A N 1
ATOM 1186 C CA . TYR A 1 154 ? -17.984 25.849 141.063 1.00 16.71 174 TYR A CA 1
ATOM 1187 C C . TYR A 1 154 ? -19.062 24.790 140.786 1.00 16.54 174 TYR A C 1
ATOM 1188 O O . TYR A 1 154 ? -19.533 24.658 139.654 1.00 16.65 174 TYR A O 1
ATOM 1197 N N . GLY A 1 155 ? -19.472 24.019 141.795 1.00 17.04 175 GLY A N 1
ATOM 1198 C CA . GLY A 1 155 ? -20.558 23.069 141.583 1.00 15.55 175 GLY A CA 1
ATOM 1199 C C . GLY A 1 155 ? -21.901 23.709 141.238 1.00 17.42 175 GLY A C 1
ATOM 1200 O O . GLY A 1 155 ? -22.684 23.157 1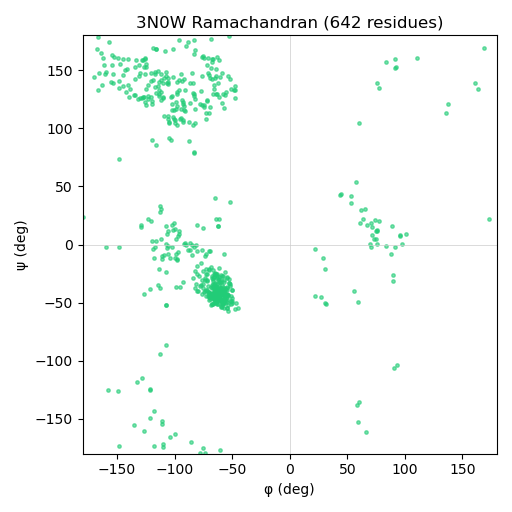40.478 1.00 15.69 175 GLY A O 1
ATOM 1201 N N . ASP A 1 156 ? -22.205 24.857 141.832 1.00 17.86 176 ASP A N 1
ATOM 1202 C CA . ASP A 1 156 ? -23.464 25.583 141.525 1.00 18.39 176 ASP A CA 1
ATOM 1203 C C . ASP A 1 156 ? -23.510 26.063 140.064 1.00 17.21 176 ASP A C 1
ATOM 1204 O O . ASP A 1 156 ? -24.524 25.908 139.360 1.00 16.57 176 ASP A O 1
ATOM 1209 N N . LEU A 1 157 ? -22.393 26.626 139.640 1.00 15.49 177 LEU A N 1
ATOM 1210 C CA . LEU A 1 157 ? -22.209 27.140 138.305 1.00 16.47 177 LEU A CA 1
ATOM 1211 C C . LEU A 1 157 ? -22.325 26.026 137.246 1.00 16.06 177 LEU A C 1
ATOM 1212 O O . LEU A 1 157 ? -23.046 26.166 136.227 1.00 16.17 177 LEU A O 1
ATOM 1233 N N . ASN A 1 159 ? -23.637 22.964 137.677 1.00 16.24 179 ASN A N 1
ATOM 1234 C CA . ASN A 1 159 ? -24.991 22.399 137.729 1.00 16.92 179 ASN A CA 1
ATOM 1235 C C . ASN A 1 159 ? -26.008 23.174 136.836 1.00 17.60 179 ASN A C 1
ATOM 1236 O O . ASN A 1 159 ? -26.743 22.568 136.081 1.00 18.83 179 ASN A O 1
ATOM 1241 N N . ALA A 1 160 ? -26.078 24.502 136.975 1.00 16.70 180 ALA A N 1
ATOM 1242 C CA . ALA A 1 160 ? -26.980 25.349 136.202 1.00 16.60 180 ALA A CA 1
ATOM 1243 C C . ALA A 1 160 ? -26.672 25.254 134.748 1.00 15.89 180 ALA A C 1
ATOM 1244 O O . ALA A 1 160 ? -27.600 25.124 133.937 1.00 16.21 180 ALA A O 1
ATOM 1246 N N . ALA A 1 161 ? -25.381 25.289 134.397 1.00 14.72 181 ALA A N 1
ATOM 1247 C CA . ALA A 1 161 ? -25.018 25.289 132.954 1.00 15.59 181 ALA A CA 1
ATOM 1248 C C . ALA A 1 161 ? -25.280 23.968 132.278 1.00 14.96 181 ALA A C 1
ATOM 1249 O O . ALA A 1 161 ? -25.794 23.937 131.163 1.00 15.43 181 ALA A O 1
ATOM 1251 N N . ILE A 1 162 ? -24.900 22.871 132.932 1.00 14.90 182 ILE A N 1
ATOM 1252 C CA . ILE A 1 162 ? -2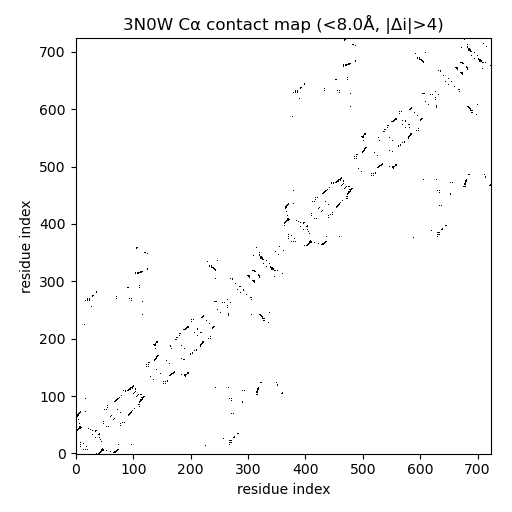5.187 21.528 132.405 1.00 15.02 182 ILE A CA 1
ATOM 1253 C C . ILE A 1 162 ? -26.659 21.311 132.205 1.00 15.89 182 ILE A C 1
ATOM 1254 O O . ILE A 1 162 ? -27.092 20.879 131.116 1.00 15.53 182 ILE A O 1
ATOM 1259 N N . ARG A 1 163 ? -27.460 21.647 133.206 1.00 17.43 183 ARG A N 1
ATOM 1260 C CA . ARG A 1 163 ? -28.889 21.415 133.062 1.00 18.90 183 ARG A CA 1
ATOM 1261 C C . ARG A 1 163 ? -29.528 22.210 131.894 1.00 19.55 183 ARG A C 1
ATOM 1262 O O . ARG A 1 163 ? -30.359 21.683 131.161 1.00 20.25 183 ARG A O 1
ATOM 1270 N N A ARG A 1 164 ? -29.127 23.459 131.709 0.50 19.32 184 ARG A N 1
ATOM 1271 N N B ARG A 1 164 ? -29.106 23.470 131.772 0.50 19.29 184 ARG A N 1
ATOM 1272 C CA A ARG A 1 164 ? -29.672 24.277 130.613 0.50 19.81 184 ARG A CA 1
ATOM 1273 C CA B ARG A 1 164 ? -29.474 24.414 130.692 0.50 19.63 184 ARG A CA 1
ATOM 1274 C C A ARG A 1 164 ? -29.237 23.746 129.242 0.50 18.83 184 ARG A C 1
ATOM 1275 C C B ARG A 1 164 ? -29.190 23.843 129.294 0.50 18.81 184 ARG A C 1
ATOM 1276 O O A ARG A 1 164 ? -30.069 23.587 128.341 0.50 18.01 184 ARG A O 1
ATOM 1277 O O B ARG A 1 164 ? -30.065 23.757 128.438 0.50 18.13 184 ARG A O 1
ATOM 1292 N N . GLU A 1 165 ? -27.952 23.410 129.087 1.00 17.54 185 GLU A N 1
ATOM 1293 C CA . GLU A 1 165 ? -27.478 22.971 127.776 1.00 17.52 185 GLU A CA 1
ATOM 1294 C C . GLU A 1 165 ? -27.926 21.587 127.411 1.00 17.15 185 GLU A C 1
ATOM 1295 O O . GLU A 1 165 ? -28.305 21.331 126.260 1.00 18.17 185 GLU A O 1
ATOM 1301 N N . LEU A 1 166 ? -27.943 20.666 128.382 1.00 18.58 186 LEU A N 1
ATOM 1302 C CA . LEU A 1 166 ? -28.414 19.305 128.124 1.00 18.75 186 LEU A CA 1
ATOM 1303 C C . LEU A 1 166 ? -29.896 19.269 127.675 1.00 20.62 186 LEU A C 1
ATOM 1304 O O . LEU A 1 166 ? -30.246 18.615 126.676 1.00 20.40 186 LEU A O 1
ATOM 1309 N N . THR A 1 167 ? -30.755 19.998 128.380 1.00 20.90 187 THR A N 1
ATOM 1310 C CA . THR A 1 167 ? -32.150 20.121 128.002 1.00 23.14 187 THR A CA 1
ATOM 1311 C C . THR A 1 167 ? -32.303 20.747 126.606 1.00 24.01 187 THR A C 1
ATOM 1312 O O . THR A 1 167 ? -33.016 20.217 125.772 1.00 24.18 187 THR A O 1
ATOM 1316 N N . ALA A 1 168 ? -31.598 21.853 126.348 1.00 25.15 188 ALA A N 1
ATOM 1317 C CA . ALA A 1 168 ? -31.667 22.513 125.030 1.00 26.25 188 ALA A CA 1
ATOM 1318 C C . ALA A 1 168 ? -31.272 21.559 123.904 1.00 27.37 188 ALA A C 1
ATOM 1319 O O . ALA A 1 168 ? -31.806 21.655 122.796 1.00 27.81 188 ALA A O 1
ATOM 1321 N N . GLY A 1 169 ? -30.385 20.602 124.213 1.00 27.35 189 GLY A N 1
ATOM 1322 C CA . GLY A 1 169 ? -29.941 19.574 123.260 1.00 28.48 189 GLY A CA 1
ATOM 1323 C C . GLY A 1 169 ? -30.773 18.299 123.183 1.00 29.84 189 GLY A C 1
ATOM 1324 O O . GLY A 1 169 ? -30.530 17.432 122.334 1.00 31.67 189 GLY A O 1
ATOM 1325 N N . GLY A 1 170 ? -31.765 18.162 124.041 1.00 30.26 190 GLY A N 1
ATOM 1326 C CA . GLY A 1 170 ? -32.628 17.006 123.990 1.00 31.08 190 GLY A CA 1
ATOM 1327 C C . GLY A 1 170 ? -32.305 15.869 124.952 1.00 31.07 190 GLY A C 1
ATOM 1328 O O . GLY A 1 170 ? -33.047 14.879 124.987 1.00 32.03 190 GLY A O 1
ATOM 1329 N N . GLY A 1 171 ? -31.256 16.018 125.780 1.00 28.43 191 GLY A N 1
ATOM 1330 C CA . GLY A 1 171 ? -30.959 15.022 126.795 1.00 27.63 191 GLY A CA 1
ATOM 1331 C C . GLY A 1 171 ? -31.711 15.222 128.093 1.00 27.24 191 GLY A C 1
ATOM 1332 O O . GLY A 1 171 ? -32.625 16.058 128.195 1.00 27.65 191 GLY A O 1
ATOM 1333 N N . GLN A 1 172 ? -31.328 14.470 129.112 1.00 25.95 192 GLN A N 1
ATOM 1334 C CA . GLN A 1 172 ? -32.008 14.613 130.410 1.00 26.36 192 GLN A CA 1
ATOM 1335 C C . GLN A 1 172 ? -31.115 14.219 131.578 1.00 24.10 192 GLN A C 1
ATOM 1336 O O . GLN A 1 172 ? -30.369 13.225 131.483 1.00 21.63 192 GLN A O 1
ATOM 1342 N N . ILE A 1 173 ? -31.205 15.016 132.650 1.00 23.47 193 ILE A N 1
ATOM 1343 C CA . ILE A 1 173 ? -30.550 14.748 133.908 1.00 23.41 193 ILE A CA 1
ATOM 1344 C C . ILE A 1 173 ? -31.422 13.763 134.672 1.00 24.60 193 ILE A C 1
ATOM 1345 O O . ILE A 1 173 ? -32.657 13.982 134.813 1.00 25.68 193 ILE A O 1
ATOM 1350 N N . VAL A 1 174 ? -30.853 12.642 135.083 1.00 23.34 194 VAL A N 1
ATOM 1351 C CA . VAL A 1 174 ? -31.645 11.658 135.810 1.00 25.25 194 VAL A CA 1
ATOM 1352 C C . VAL A 1 174 ? -31.301 11.668 137.299 1.00 25.60 194 VAL A C 1
ATOM 1353 O O . VAL A 1 174 ? -31.887 10.904 138.090 1.00 26.97 194 VAL A O 1
ATOM 1357 N N . GLY A 1 175 ? -30.358 12.521 137.678 1.00 23.36 195 GLY A N 1
ATOM 1358 C CA . GLY A 1 175 ? -29.990 12.663 139.069 1.00 23.62 195 GLY A CA 1
ATOM 1359 C C . GLY A 1 175 ? -28.736 13.466 139.259 1.00 22.58 195 GLY A C 1
ATOM 1360 O O . GLY A 1 175 ? -27.992 13.706 138.305 1.00 19.95 195 GLY A O 1
ATOM 1361 N N . SER A 1 176 ? -28.502 13.815 140.524 1.00 23.14 196 SER A N 1
ATOM 1362 C CA . SER A 1 176 ? -27.425 14.684 140.912 1.00 23.83 196 SER A CA 1
ATOM 1363 C C . SER A 1 176 ? -27.058 14.469 142.384 1.00 22.76 196 SER A C 1
ATOM 1364 O O . SER A 1 176 ? -27.921 14.148 143.182 1.00 23.08 196 SER A O 1
ATOM 1367 N N A VAL A 1 177 ? -25.804 14.744 142.723 0.50 21.15 197 VAL A N 1
ATOM 1368 N N B VAL A 1 177 ? -25.788 14.641 142.742 0.50 20.68 197 VAL A N 1
ATOM 1369 C CA A VAL A 1 177 ? -25.351 14.665 144.100 0.50 21.08 197 VAL A CA 1
ATOM 1370 C CA B VAL A 1 177 ? -25.405 14.635 144.160 0.50 20.24 197 VAL A CA 1
ATOM 1371 C C A VAL A 1 177 ? -24.272 15.717 144.346 0.50 20.28 197 VAL A C 1
ATOM 1372 C C B VAL A 1 177 ? -24.263 15.645 144.376 0.50 19.82 197 VAL A C 1
ATOM 1373 O O A VAL A 1 177 ? -23.524 16.057 143.441 0.50 18.72 197 VAL A O 1
ATOM 1374 O O B VAL A 1 177 ? -23.485 15.904 143.472 0.50 18.19 197 VAL A O 1
ATOM 1381 N N . ARG A 1 178 ? -24.188 16.225 145.571 1.00 20.38 198 ARG A N 1
ATOM 1382 C CA . ARG A 1 178 ? -23.073 17.114 145.944 1.00 20.58 198 ARG A CA 1
ATOM 1383 C C . ARG A 1 178 ? -22.228 16.475 147.027 1.00 20.77 198 ARG A C 1
ATOM 1384 O O . ARG A 1 178 ? -22.773 15.955 148.011 1.00 20.79 198 ARG A O 1
ATOM 1392 N N . PHE A 1 179 ? -20.916 16.586 146.920 1.00 20.25 199 PHE A N 1
ATOM 1393 C CA . PHE A 1 179 ? -20.020 16.067 147.955 1.00 20.53 199 PHE A CA 1
ATOM 1394 C C . PHE A 1 179 ? -19.227 17.189 148.602 1.00 21.37 199 PHE A C 1
ATOM 1395 O O . PHE A 1 179 ? -18.900 18.171 147.926 1.00 19.75 199 PHE A O 1
ATOM 1403 N N . PRO A 1 180 ? -18.933 17.048 149.906 1.00 23.00 200 PRO A N 1
ATOM 1404 C CA . PRO A 1 180 ? -18.341 18.116 150.669 1.00 23.92 200 PRO A CA 1
ATOM 1405 C C . PRO A 1 180 ? -16.848 18.199 150.513 1.00 24.15 200 PRO A C 1
ATOM 1406 O O . PRO A 1 180 ? -16.174 17.290 150.005 1.00 22.39 200 PRO A O 1
ATOM 1410 N N . PHE A 1 181 ? -16.354 19.348 150.931 1.00 25.83 201 PHE A N 1
ATOM 1411 C CA . PHE A 1 181 ? -14.986 19.709 150.775 1.00 26.94 201 PHE A CA 1
ATOM 1412 C C . PHE A 1 181 ? -14.123 18.596 151.417 1.00 26.58 201 PHE A C 1
ATOM 1413 O O . PHE A 1 181 ? -14.421 18.091 152.511 1.00 26.59 201 PHE A O 1
ATOM 1421 N N . GLU A 1 182 ? -13.131 18.158 150.673 1.00 26.07 202 GLU A N 1
ATOM 1422 C CA . GLU A 1 182 ? -12.173 17.213 151.168 1.00 27.63 202 GLU A CA 1
ATOM 1423 C C . GLU A 1 182 ? -12.686 15.771 151.363 1.00 27.22 202 GLU A C 1
ATOM 1424 O O . GLU A 1 182 ? -11.998 14.968 152.008 1.00 27.40 202 GLU A O 1
ATOM 1430 N N . THR A 1 183 ? -13.847 15.433 150.778 1.00 24.34 203 THR A N 1
ATOM 1431 C CA . THR A 1 183 ? -14.285 14.041 150.716 1.00 21.89 203 THR A CA 1
ATOM 1432 C C . THR A 1 183 ? -13.122 13.184 150.225 1.00 21.57 203 THR A C 1
ATOM 1433 O O . THR A 1 183 ? -12.454 13.559 149.302 1.00 19.89 203 THR A O 1
ATOM 1437 N N . GLN A 1 184 ? -12.911 12.045 150.852 1.00 22.59 204 GLN A N 1
ATOM 1438 C CA . GLN A 1 184 ? -11.976 11.022 150.395 1.00 23.44 204 GLN A CA 1
ATOM 1439 C C . GLN A 1 184 ? -12.680 9.712 149.975 1.00 22.85 204 GLN A C 1
ATOM 1440 O O . GLN A 1 184 ? -12.217 9.038 149.073 1.00 21.61 204 GLN A O 1
ATOM 1446 N N . ASP A 1 185 ? -13.767 9.357 150.661 1.00 21.82 205 ASP A N 1
ATOM 1447 C CA . ASP A 1 185 ? -14.516 8.129 150.382 1.00 21.40 205 ASP A CA 1
ATOM 1448 C C . ASP A 1 185 ? -15.747 8.483 149.538 1.00 20.21 205 ASP A C 1
ATOM 1449 O O . ASP A 1 185 ? -16.665 9.119 150.028 1.00 18.97 205 ASP A O 1
ATOM 1454 N N . PHE A 1 186 ? -15.744 8.131 148.240 1.00 18.70 206 PHE A N 1
ATOM 1455 C CA . PHE A 1 186 ? -16.865 8.505 147.371 1.00 17.66 206 PHE A CA 1
ATOM 1456 C C . PHE A 1 186 ? -17.871 7.404 147.090 1.00 17.94 206 PHE A C 1
ATOM 1457 O O . PHE A 1 186 ? -18.693 7.528 146.127 1.00 17.64 206 PHE A O 1
ATOM 1465 N N A SER A 1 187 ? -17.799 6.349 147.896 0.60 18.50 207 SER A N 1
ATOM 1466 N N B SER A 1 187 ? -17.846 6.331 147.876 0.40 18.80 207 SER A N 1
ATOM 1467 C CA A SER A 1 187 ? -18.615 5.149 147.690 0.60 18.60 207 SER A CA 1
ATOM 1468 C CA B SER A 1 187 ? -18.719 5.160 147.643 0.40 19.21 207 SER A CA 1
ATOM 1469 C C A SER A 1 187 ? -20.132 5.486 147.650 0.40 19.37 207 SER A C 1
ATOM 1470 C C B SER A 1 187 ? -20.209 5.523 147.609 0.60 19.63 207 SER A C 1
ATOM 1471 O O A SER A 1 187 ? -20.845 5.002 146.769 0.40 18.90 207 SER A O 1
ATOM 1472 O O B SER A 1 187 ? -20.967 5.079 146.736 0.60 19.01 207 SER A O 1
ATOM 1477 N N . SER A 1 188 ? -20.620 6.308 148.588 1.00 19.93 208 SER A N 1
ATOM 1478 C CA . SER A 1 188 ? -22.035 6.685 148.621 1.00 21.86 208 SER A CA 1
ATOM 1479 C C . SER A 1 188 ? -22.470 7.360 147.302 1.00 20.94 208 SER A C 1
ATOM 1480 O O . SER A 1 188 ? -23.580 7.185 146.836 1.00 22.93 208 SER A O 1
ATOM 1483 N N . TYR A 1 189 ? -21.603 8.145 146.688 1.00 19.79 209 TYR A N 1
ATOM 1484 C CA . TYR A 1 189 ? -22.005 8.933 145.532 1.00 19.25 209 TYR A CA 1
ATOM 1485 C C . TYR A 1 189 ? -22.005 8.069 144.278 1.00 19.12 209 TYR A C 1
ATOM 1486 O O . TYR A 1 189 ? -22.917 8.135 143.436 1.00 19.22 209 TYR A O 1
ATOM 1495 N N . LEU A 1 190 ? -21.001 7.216 144.183 1.00 17.83 210 LEU A N 1
ATOM 1496 C CA . LEU A 1 190 ? -20.928 6.265 143.103 1.00 17.48 210 LEU A CA 1
ATOM 1497 C C . LEU A 1 190 ? -22.081 5.270 143.120 1.00 17.70 210 LEU A C 1
ATOM 1498 O O . LEU A 1 190 ? -22.613 4.945 142.071 1.00 17.95 210 LEU A O 1
ATOM 1503 N N . LEU A 1 191 ? -22.484 4.787 144.294 1.00 18.53 211 LEU A N 1
ATOM 1504 C CA . LEU A 1 191 ? -23.581 3.845 144.383 1.00 18.69 211 LEU A CA 1
ATOM 1505 C C . LEU A 1 191 ? -24.873 4.491 143.864 1.00 18.97 211 LEU A C 1
ATOM 1506 O O . LEU A 1 191 ? -25.658 3.849 143.149 1.00 19.41 211 LEU A O 1
ATOM 1511 N N . GLN A 1 192 ? -25.085 5.766 144.199 1.00 18.22 212 GLN A N 1
ATOM 1512 C CA . GLN A 1 192 ? -26.266 6.512 143.726 1.00 17.87 212 GLN A CA 1
ATOM 1513 C C . GLN A 1 192 ? -26.220 6.721 142.247 1.00 17.67 212 GLN A C 1
ATOM 1514 O O . GLN A 1 192 ? -27.230 6.642 141.573 1.00 17.01 212 GLN A O 1
ATOM 1520 N N . ALA A 1 193 ? -25.043 7.042 141.742 1.00 16.11 213 ALA A N 1
ATOM 1521 C CA . ALA A 1 193 ? -24.860 7.221 140.273 1.00 17.01 213 ALA A CA 1
ATOM 1522 C C . ALA A 1 193 ? -25.166 5.941 139.512 1.00 17.75 213 ALA A C 1
ATOM 1523 O O . ALA A 1 193 ? -25.874 5.956 138.498 1.00 17.72 213 ALA A O 1
ATOM 1525 N N . LYS A 1 194 ? -24.669 4.804 140.009 1.00 17.50 214 LYS A N 1
ATOM 1526 C CA . LYS A 1 194 ? -24.983 3.543 139.344 1.00 17.90 214 LYS A CA 1
ATOM 1527 C C . LYS A 1 194 ? -26.491 3.240 139.408 1.00 18.36 214 LYS A C 1
ATOM 1528 O O . LYS A 1 194 ? -27.108 2.831 138.415 1.00 18.52 214 LYS A O 1
ATOM 1534 N N . ALA A 1 195 ? -27.113 3.424 140.572 1.00 17.41 215 ALA A N 1
ATOM 1535 C CA . ALA A 1 195 ? -28.515 3.084 140.705 1.00 16.44 215 ALA A CA 1
ATOM 1536 C C . ALA A 1 195 ? -29.448 3.943 139.828 1.00 18.09 215 ALA A C 1
ATOM 1537 O O . ALA A 1 195 ? -30.563 3.504 139.524 1.00 15.98 215 ALA A O 1
ATOM 1539 N N . SER A 1 196 ? -29.019 5.171 139.478 1.00 17.90 216 SER A N 1
ATOM 1540 C CA . SER A 1 196 ? -29.803 6.109 138.679 1.00 19.59 216 SER A CA 1
ATOM 1541 C C . SER A 1 196 ? -30.043 5.544 137.287 1.00 20.93 216 SER A C 1
ATOM 1542 O O . SER A 1 196 ? -31.007 5.925 136.621 1.00 21.66 216 SER A O 1
ATOM 1545 N N . GLY A 1 197 ? -29.160 4.662 136.846 1.00 20.18 217 GLY A N 1
ATOM 1546 C CA . GLY A 1 197 ? -29.253 4.075 135.515 1.00 21.55 217 GLY A CA 1
ATOM 1547 C C . GLY A 1 197 ? -28.820 5.023 134.398 1.00 21.13 217 GLY A C 1
ATOM 1548 O O . GLY A 1 197 ? -29.031 4.730 133.222 1.00 21.49 217 GLY A O 1
ATOM 1549 N N . ALA A 1 198 ? -28.176 6.143 134.739 1.00 20.40 218 ALA A N 1
ATOM 1550 C CA . ALA A 1 198 ? -27.802 7.108 133.724 1.00 20.08 218 ALA A CA 1
ATOM 1551 C C . ALA A 1 198 ? -26.764 6.489 132.762 1.00 20.27 218 ALA A C 1
ATOM 1552 O O . ALA A 1 198 ? -25.854 5.773 133.164 1.00 19.91 218 ALA A O 1
ATOM 1554 N N . GLN A 1 199 ? -26.878 6.837 131.489 1.00 21.09 219 GLN A N 1
ATOM 1555 C CA . GLN A 1 199 ? -25.887 6.402 130.516 1.00 21.08 219 GLN A CA 1
ATOM 1556 C C . GLN A 1 199 ? -24.543 7.003 130.826 1.00 20.23 219 GLN A C 1
ATOM 1557 O O . GLN A 1 199 ? -23.527 6.356 130.628 1.00 21.88 219 GLN A O 1
ATOM 1563 N N . LEU A 1 200 ? -24.526 8.248 131.310 1.00 18.86 220 LEU A N 1
ATOM 1564 C CA . LEU A 1 200 ? -23.293 8.954 131.568 1.00 17.74 220 LEU A CA 1
ATOM 1565 C C . LEU A 1 200 ? -23.260 9.511 132.998 1.00 16.76 220 LEU A C 1
ATOM 1566 O O . LEU A 1 200 ? -24.129 10.266 133.370 1.00 15.46 220 LEU A O 1
ATOM 1571 N N . ILE A 1 201 ? -22.203 9.185 133.725 1.00 16.16 221 ILE A N 1
ATOM 1572 C CA . ILE A 1 201 ? -22.005 9.578 135.102 1.00 16.41 221 ILE A CA 1
ATOM 1573 C C . ILE A 1 201 ? -20.894 10.598 135.114 1.00 16.39 221 ILE A C 1
ATOM 1574 O O . ILE A 1 201 ? -19.734 10.263 134.869 1.00 17.71 221 ILE A O 1
ATOM 1579 N N . VAL A 1 202 ? -21.241 11.845 135.404 1.00 15.89 222 VAL A N 1
ATOM 1580 C CA . VAL A 1 202 ? -20.318 12.926 135.159 1.00 15.59 222 VAL A CA 1
ATOM 1581 C C . VAL A 1 202 ? -19.628 13.342 136.461 1.00 15.03 222 VAL A C 1
ATOM 1582 O O . VAL A 1 202 ? -20.274 13.777 137.383 1.00 14.74 222 VAL A O 1
ATOM 1586 N N . SER A 1 203 ? -18.313 13.153 136.539 1.00 14.75 223 SER A N 1
ATOM 1587 C CA . SER A 1 203 ? -17.524 13.691 137.647 1.00 14.70 223 SER A CA 1
ATOM 1588 C C . SER A 1 203 ? -17.136 15.127 137.202 1.00 15.31 223 SER A C 1
ATOM 1589 O O . SER A 1 203 ? -16.313 15.323 136.244 1.00 14.82 223 SER A O 1
ATOM 1592 N N . THR A 1 204 ? -17.788 16.129 137.789 1.00 15.99 224 THR A N 1
ATOM 1593 C CA . THR A 1 204 ? -17.652 17.500 137.249 1.00 15.43 224 THR A CA 1
ATOM 1594 C C . THR A 1 204 ? -16.374 18.162 137.699 1.00 16.31 224 THR A C 1
ATOM 1595 O O . THR A 1 204 ? -15.888 19.042 136.974 1.00 15.63 224 THR A O 1
ATOM 1599 N N . SER A 1 205 ? -15.794 17.770 138.832 1.00 17.60 225 SER A N 1
ATOM 1600 C CA . SER A 1 205 ? -14.593 18.484 139.281 1.00 18.50 225 SER A CA 1
ATOM 1601 C C . SER A 1 205 ? -13.329 17.759 138.838 1.00 18.55 225 SER A C 1
ATOM 1602 O O . SER A 1 205 ? -13.394 16.700 138.167 1.00 17.77 225 SER A O 1
ATOM 1605 N N . GLY A 1 206 ? -12.185 18.384 139.126 1.00 18.54 226 GLY A N 1
ATOM 1606 C CA . GLY A 1 206 ? -10.851 17.768 138.959 1.00 18.59 226 GLY A CA 1
ATOM 1607 C C . GLY A 1 206 ? -10.174 17.490 140.282 1.00 19.17 226 GLY A C 1
ATOM 1608 O O . GLY A 1 206 ? -10.842 17.234 141.316 1.00 19.61 226 GLY A O 1
ATOM 1609 N N . GLY A 1 207 ? -8.836 17.498 140.277 1.00 18.51 227 GLY A N 1
ATOM 1610 C CA . GLY A 1 207 ? -8.082 17.331 141.511 1.00 17.92 227 GLY A CA 1
ATOM 1611 C C . GLY A 1 207 ? -8.234 15.962 142.145 1.00 18.54 227 GLY A C 1
ATOM 1612 O O . GLY A 1 207 ? -8.594 14.959 141.483 1.00 17.84 227 GLY A O 1
ATOM 1613 N N . ALA A 1 208 ? -7.905 15.883 143.437 1.00 18.08 228 ALA A N 1
ATOM 1614 C CA . ALA A 1 208 ? -7.893 14.605 144.123 1.00 17.88 228 ALA A CA 1
ATOM 1615 C C . ALA A 1 208 ? -9.287 13.996 144.168 1.00 18.06 228 ALA A C 1
ATOM 1616 O O . ALA A 1 208 ? -9.419 12.750 144.149 1.00 16.36 228 ALA A O 1
ATOM 1618 N N . ALA A 1 209 ? -10.316 14.865 144.163 1.00 16.86 229 ALA A N 1
ATOM 1619 C CA . ALA A 1 209 ? -11.704 14.398 144.141 1.00 18.16 229 ALA A CA 1
ATOM 1620 C C . ALA A 1 209 ? -11.963 13.529 142.899 1.00 16.90 229 ALA A C 1
ATOM 1621 O O . ALA A 1 209 ? -12.474 12.407 142.989 1.00 18.60 229 ALA A O 1
ATOM 1623 N N . ASN A 1 210 ? -11.650 14.060 141.727 1.00 16.35 230 ASN A N 1
ATOM 1624 C CA . ASN A 1 210 ? -11.876 13.307 140.479 1.00 14.90 230 ASN A CA 1
ATOM 1625 C C . ASN A 1 210 ? -11.021 12.047 140.425 1.00 15.71 230 ASN A C 1
ATOM 1626 O O . ASN A 1 210 ? -11.516 10.994 140.028 1.00 14.95 230 ASN A O 1
ATOM 1631 N N . ILE A 1 211 ? -9.768 12.140 140.877 1.00 15.22 231 ILE A N 1
ATOM 1632 C CA . ILE A 1 211 ? -8.844 11.027 140.876 1.00 16.18 231 ILE A CA 1
ATOM 1633 C C . ILE A 1 211 ? -9.376 9.904 141.749 1.00 16.94 231 ILE A C 1
ATOM 1634 O O . ILE A 1 211 ? -9.408 8.745 141.322 1.00 17.93 231 ILE A O 1
ATOM 1639 N N . ASN A 1 212 ? -9.867 10.237 142.938 1.00 16.79 232 ASN A N 1
ATOM 1640 C CA . ASN A 1 212 ? -10.424 9.213 143.805 1.00 17.01 232 ASN A CA 1
ATOM 1641 C C . ASN A 1 212 ? -11.766 8.706 143.289 1.00 16.89 232 ASN A C 1
ATOM 1642 O O . ASN A 1 212 ? -12.109 7.544 143.524 1.00 17.06 232 ASN A O 1
ATOM 1647 N N . ILE A 1 213 ? -12.535 9.549 142.613 1.00 15.60 233 ILE A N 1
ATOM 1648 C CA . ILE A 1 213 ? -13.796 9.051 142.038 1.00 15.60 233 ILE A CA 1
ATOM 1649 C C . ILE A 1 213 ? -13.494 7.980 140.962 1.00 16.46 233 ILE A C 1
ATOM 1650 O O . ILE A 1 213 ? -14.090 6.886 140.939 1.00 17.45 233 ILE A O 1
ATOM 1663 N N . LYS A 1 215 ? -10.764 6.154 140.620 1.00 21.94 235 LYS A N 1
ATOM 1664 C CA . LYS A 1 215 ? -10.260 4.942 141.288 1.00 23.51 235 LYS A CA 1
ATOM 1665 C C . LYS A 1 215 ? -11.387 4.081 141.827 1.00 23.34 235 LYS A C 1
ATOM 1666 O O . LYS A 1 215 ? -11.391 2.853 141.676 1.00 23.27 235 LYS A O 1
ATOM 1672 N N . GLN A 1 216 ? -12.345 4.733 142.485 1.00 22.76 236 GLN A N 1
ATOM 1673 C CA . GLN A 1 216 ? -13.341 4.026 143.235 1.00 22.54 236 GLN A CA 1
ATOM 1674 C C . GLN A 1 216 ? -14.475 3.540 142.318 1.00 22.71 236 GLN A C 1
ATOM 1675 O O . GLN A 1 216 ? -15.138 2.550 142.623 1.00 21.88 236 GLN A O 1
ATOM 1681 N N . ALA A 1 217 ? -14.654 4.185 141.167 1.00 21.03 237 ALA A N 1
ATOM 1682 C CA . ALA A 1 217 ? -15.691 3.759 140.207 1.00 20.09 237 ALA A CA 1
ATOM 1683 C C . ALA A 1 217 ? -15.418 2.307 139.738 1.00 21.88 237 ALA A C 1
ATOM 1684 O O . ALA A 1 217 ? -16.325 1.525 139.499 1.00 19.56 237 ALA A O 1
ATOM 1686 N N . ARG A 1 218 ? -14.152 1.943 139.663 1.00 24.37 238 ARG A N 1
ATOM 1687 C CA . ARG A 1 218 ? -13.774 0.597 139.241 1.00 27.84 238 ARG A CA 1
ATOM 1688 C C . ARG A 1 218 ? -14.261 -0.479 140.200 1.00 28.86 238 ARG A C 1
ATOM 1689 O O . ARG A 1 218 ? -14.777 -1.503 139.754 1.00 28.29 238 ARG A O 1
ATOM 1697 N N . GLU A 1 219 ? -14.154 -0.238 141.515 1.00 28.84 239 GLU A N 1
ATOM 1698 C CA . GLU A 1 219 ? -14.710 -1.192 142.477 1.00 29.62 239 GLU A CA 1
ATOM 1699 C C . GLU A 1 219 ? -16.204 -1.436 142.232 1.00 29.62 239 GLU A C 1
ATOM 1700 O O . GLU A 1 219 ? -16.735 -2.490 142.600 1.00 31.23 239 GLU A O 1
ATOM 1702 N N . PHE A 1 220 ? -16.892 -0.492 141.593 1.00 28.10 240 PHE A N 1
ATOM 1703 C CA . PHE A 1 220 ? -18.315 -0.645 141.287 1.00 27.62 240 PHE A CA 1
ATOM 1704 C C . PHE A 1 220 ? -18.590 -1.052 139.835 1.00 26.88 240 PHE A C 1
ATOM 1705 O O . PHE A 1 220 ? -19.722 -0.911 139.343 1.00 26.20 240 PHE A O 1
ATOM 1713 N N . GLY A 1 221 ? -17.575 -1.569 139.152 1.00 26.22 241 GLY A N 1
ATOM 1714 C CA . GLY A 1 221 ? -17.806 -2.170 137.833 1.00 27.57 241 GLY A CA 1
ATOM 1715 C C . GLY A 1 221 ? -18.055 -1.138 136.729 1.00 27.52 241 GLY A C 1
ATOM 1716 O O . GLY A 1 221 ? -18.621 -1.450 135.682 1.00 27.18 241 GLY A O 1
ATOM 1717 N N . LEU A 1 222 ? -17.612 0.086 136.978 1.00 27.71 242 LEU A N 1
ATOM 1718 C CA . LEU A 1 222 ? -17.789 1.182 136.037 1.00 28.39 242 LEU A CA 1
ATOM 1719 C C . LEU A 1 222 ? -16.440 1.474 135.406 1.00 29.80 242 LEU A C 1
ATOM 1720 O O . LEU A 1 222 ? -15.423 1.468 136.111 1.00 31.59 242 LEU A O 1
ATOM 1725 N N . PRO A 1 223 ? -16.412 1.729 134.082 1.00 30.59 243 PRO A N 1
ATOM 1726 C CA . PRO A 1 223 ? -17.549 1.766 133.141 1.00 29.89 243 PRO A CA 1
ATOM 1727 C C . PRO A 1 223 ? -18.143 0.380 132.937 1.00 29.44 243 PRO A C 1
ATOM 1728 O O . PRO A 1 223 ? -17.435 -0.595 133.076 1.00 31.03 243 PRO A O 1
ATOM 1732 N N . SER A 1 224 ? -19.428 0.285 132.614 1.00 28.13 244 SER A N 1
ATOM 1733 C CA . SER A 1 224 ? -20.085 -0.996 132.347 1.00 28.00 244 SER A CA 1
ATOM 1734 C C . SER A 1 224 ? -20.590 -0.985 130.903 1.00 28.51 244 SER A C 1
ATOM 1735 O O . SER A 1 224 ? -20.394 -0.021 130.189 1.00 27.15 244 SER A O 1
ATOM 1738 N N . LYS A 1 225 ? -21.340 -2.002 130.511 1.00 29.43 245 LYS A N 1
ATOM 1739 C CA . LYS A 1 225 ? -21.939 -2.006 129.180 1.00 30.17 245 LYS A CA 1
ATOM 1740 C C . LYS A 1 225 ? -23.032 -0.943 129.009 1.00 28.73 245 LYS A C 1
ATOM 1741 O O . LYS A 1 225 ? -23.353 -0.604 127.899 1.00 28.69 245 LYS A O 1
ATOM 1747 N N . THR A 1 226 ? -23.595 -0.418 130.100 1.00 26.65 246 THR A N 1
ATOM 1748 C CA . THR A 1 226 ? -24.728 0.490 130.020 1.00 25.48 246 THR A CA 1
ATOM 1749 C C . THR A 1 226 ? -24.419 1.907 130.591 1.00 22.19 246 THR A C 1
ATOM 1750 O O . THR A 1 226 ? -25.216 2.804 130.431 1.00 21.53 246 THR A O 1
ATOM 1754 N N . GLN A 1 227 ? -23.293 2.069 131.285 1.00 20.75 247 GLN A N 1
ATOM 1755 C CA . GLN A 1 227 ? -22.934 3.324 131.964 1.00 19.58 247 GLN A CA 1
ATOM 1756 C C . GLN A 1 227 ? -21.433 3.642 131.888 1.00 19.83 247 GLN A C 1
ATOM 1757 O O . GLN A 1 227 ? -20.605 2.808 132.226 1.00 20.08 247 GLN A O 1
ATOM 1763 N N . LYS A 1 228 ? -21.142 4.874 131.505 1.00 20.27 248 LYS A N 1
ATOM 1764 C CA . LYS A 1 228 ? -19.771 5.436 131.298 1.00 21.19 248 LYS A CA 1
ATOM 1765 C C . LYS A 1 228 ? -19.569 6.526 132.346 1.00 20.35 248 LYS A C 1
ATOM 1766 O O . LYS A 1 228 ? -20.520 7.215 132.714 1.00 16.84 248 LYS A O 1
ATOM 1772 N N . VAL A 1 229 ? -18.330 6.722 132.768 1.00 20.10 249 VAL A N 1
ATOM 1773 C CA . VAL A 1 229 ? -17.998 7.836 133.614 1.00 20.48 249 VAL A CA 1
ATOM 1774 C C . VAL A 1 229 ? -17.416 8.959 132.695 1.00 20.05 249 VAL A C 1
ATOM 1775 O O . VAL A 1 229 ? -16.574 8.700 131.832 1.00 20.19 249 VAL A O 1
ATOM 1779 N N . GLY A 1 230 ? -17.929 10.171 132.879 1.00 19.35 250 GLY A N 1
ATOM 1780 C CA . GLY A 1 230 ? -17.581 11.327 132.094 1.00 17.97 250 GLY A CA 1
ATOM 1781 C C . GLY A 1 230 ? -16.910 12.373 132.949 1.00 16.74 250 GLY A C 1
ATOM 1782 O O . GLY A 1 230 ? -16.851 12.254 134.176 1.00 16.58 250 GLY A O 1
ATOM 1783 N N . GLY A 1 231 ? -16.337 13.377 132.293 1.00 15.69 251 GLY A N 1
ATOM 1784 C CA . GLY A 1 231 ? -15.645 14.474 133.005 1.00 15.28 251 GLY A CA 1
ATOM 1785 C C . GLY A 1 231 ? -16.053 15.801 132.402 1.00 15.58 251 GLY A C 1
ATOM 1786 O O . GLY A 1 231 ? -16.947 15.845 131.537 1.00 14.87 251 GLY A O 1
ATOM 1795 N N . ILE A 1 233 ? -13.481 19.315 132.709 1.00 16.17 253 ILE A N 1
ATOM 1796 C CA . ILE A 1 233 ? -12.375 20.176 132.318 1.00 15.88 253 ILE A CA 1
ATOM 1797 C C . ILE A 1 233 ? -11.126 19.346 132.138 1.00 15.58 253 ILE A C 1
ATOM 1798 O O . ILE A 1 233 ? -10.810 18.495 132.970 1.00 14.32 253 ILE A O 1
ATOM 1803 N N . ASP A 1 234 ? -10.436 19.573 131.025 1.00 15.37 254 ASP A N 1
ATOM 1804 C CA . ASP A 1 234 ? -9.125 19.017 130.815 1.00 15.52 254 ASP A CA 1
ATOM 1805 C C . ASP A 1 234 ? -8.069 19.610 131.777 1.00 15.67 254 ASP A C 1
ATOM 1806 O O . ASP A 1 234 ? -7.656 20.788 131.620 1.00 14.89 254 ASP A O 1
ATOM 1811 N N A ILE A 1 235 ? -7.613 18.767 132.708 0.70 14.70 255 ILE A N 1
ATOM 1812 N N B ILE A 1 235 ? -7.675 18.807 132.768 0.30 15.11 255 ILE A N 1
ATOM 1813 C CA A ILE A 1 235 ? -6.529 19.098 133.646 0.70 15.00 255 ILE A CA 1
ATOM 1814 C CA B ILE A 1 235 ? -6.550 19.119 133.661 0.30 15.20 255 ILE A CA 1
ATOM 1815 C C A ILE A 1 235 ? -5.407 18.085 133.440 0.70 14.96 255 ILE A C 1
ATOM 1816 C C B ILE A 1 235 ? -5.449 18.094 133.415 0.30 15.25 255 ILE A C 1
ATOM 1817 O O A ILE A 1 235 ? -5.308 17.017 134.078 0.70 14.59 255 ILE A O 1
ATOM 1818 O O B ILE A 1 235 ? -5.412 17.015 134.017 0.30 15.28 255 ILE A O 1
ATOM 1827 N N . LEU A 1 236 ? -4.547 18.455 132.515 1.00 14.99 256 LEU A N 1
ATOM 1828 C CA . LEU A 1 236 ? -3.554 17.560 132.038 1.00 15.96 256 LEU A CA 1
ATOM 1829 C C . LEU A 1 236 ? -2.663 17.056 133.151 1.00 16.90 256 LEU A C 1
ATOM 1830 O O . LEU A 1 236 ? -2.344 15.877 133.170 1.00 16.33 256 LEU A O 1
ATOM 1835 N N . THR A 1 237 ? -2.300 17.947 134.088 1.00 17.89 257 THR A N 1
ATOM 1836 C CA . THR A 1 237 ? -1.485 17.594 135.242 1.00 18.66 257 THR A CA 1
ATOM 1837 C C . THR A 1 237 ? -2.146 16.610 136.222 1.00 18.26 257 THR A C 1
ATOM 1838 O O . THR A 1 237 ? -1.431 15.903 136.939 1.00 16.98 257 THR A O 1
ATOM 1842 N N . ASP A 1 238 ? -3.486 16.543 136.256 1.00 17.12 258 ASP A N 1
ATOM 1843 C CA . ASP A 1 238 ? -4.211 15.468 136.991 1.00 16.96 258 ASP A CA 1
ATOM 1844 C C . ASP A 1 238 ? -3.946 14.055 136.411 1.00 18.31 258 ASP A C 1
ATOM 1845 O O . ASP A 1 238 ? -3.694 13.091 137.159 1.00 17.91 258 ASP A O 1
ATOM 1850 N N . VAL A 1 239 ? -3.996 13.921 135.084 1.00 18.12 259 VAL A N 1
ATOM 1851 C CA . VAL A 1 239 ? -3.651 12.650 134.425 1.00 19.86 259 VAL A CA 1
ATOM 1852 C C . VAL A 1 239 ? -2.179 12.282 134.697 1.00 20.08 259 VAL A C 1
ATOM 1853 O O . VAL A 1 239 ? -1.836 11.123 134.973 1.00 21.07 259 VAL A O 1
ATOM 1857 N N . LYS A 1 240 ? -1.312 13.275 134.656 1.00 20.84 260 LYS A N 1
ATOM 1858 C CA . LYS A 1 240 ? 0.121 13.040 134.968 1.00 21.35 260 LYS A CA 1
ATOM 1859 C C . LYS A 1 240 ? 0.279 12.427 136.375 1.00 21.48 260 LYS A C 1
ATOM 1860 O O . LYS A 1 240 ? 1.019 11.448 136.577 1.00 21.80 260 LYS A O 1
ATOM 1866 N N . SER A 1 241 ? -0.411 13.005 137.356 1.00 20.05 261 SER A N 1
ATOM 1867 C CA . SER A 1 241 ? -0.316 12.544 138.768 1.00 20.44 261 SER A CA 1
ATOM 1868 C C . SER A 1 241 ? -0.943 11.159 138.949 1.00 19.77 261 SER A C 1
ATOM 1869 O O . SER A 1 241 ? -0.319 10.235 139.495 1.00 19.01 261 SER A O 1
ATOM 1872 N N . ALA A 1 242 ? -2.179 11.027 138.486 1.00 17.45 262 ALA A N 1
ATOM 1873 C CA . ALA A 1 242 ? -2.957 9.831 138.721 1.00 18.20 262 ALA A CA 1
ATOM 1874 C C . ALA A 1 242 ? -2.594 8.628 137.815 1.00 18.28 262 ALA A C 1
ATOM 1875 O O . ALA A 1 242 ? -2.709 7.514 138.243 1.00 17.15 262 ALA A O 1
ATOM 1877 N N . GLY A 1 243 ? -2.231 8.864 136.547 1.00 18.85 263 GLY A N 1
ATOM 1878 C CA . GLY A 1 243 ? -1.873 7.786 135.626 1.00 18.82 263 GLY A CA 1
ATOM 1879 C C . GLY A 1 243 ? -3.054 7.295 134.808 1.00 18.80 263 GLY A C 1
ATOM 1880 O O . GLY A 1 243 ? -4.256 7.375 135.225 1.00 18.55 263 GLY A O 1
ATOM 1881 N N . LEU A 1 244 ? -2.742 6.778 133.631 1.00 18.77 264 LEU A N 1
ATOM 1882 C CA . LEU A 1 244 ? -3.797 6.320 132.715 1.00 20.15 264 LEU A CA 1
ATOM 1883 C C . LEU A 1 244 ? -4.462 5.050 133.199 1.00 21.43 264 LEU A C 1
ATOM 1884 O O . LEU A 1 244 ? -5.631 4.803 132.863 1.00 22.34 264 LEU A O 1
ATOM 1889 N N . ARG A 1 245 ? -3.753 4.243 134.004 1.00 22.93 265 ARG A N 1
ATOM 1890 C CA . ARG A 1 245 ? -4.397 3.058 134.624 1.00 24.11 265 ARG A CA 1
ATOM 1891 C C . ARG A 1 245 ? -5.693 3.490 135.305 1.00 23.34 265 ARG A C 1
ATOM 1892 O O . ARG A 1 245 ? -6.747 2.869 135.137 1.00 22.48 265 ARG A O 1
ATOM 1900 N N . VAL A 1 246 ? -5.638 4.598 136.027 1.00 21.98 266 VAL A N 1
ATOM 1901 C CA . VAL A 1 246 ? -6.815 5.131 136.687 1.00 20.87 266 VAL A CA 1
ATOM 1902 C C . VAL A 1 246 ? -7.756 5.933 135.777 1.00 20.09 266 VAL A C 1
ATOM 1903 O O . VAL A 1 246 ? -8.978 5.725 135.810 1.00 19.00 266 VAL A O 1
ATOM 1915 N N . GLN A 1 248 ? -8.111 6.157 132.356 1.00 18.92 268 GLN A N 1
ATOM 1916 C CA . GLN A 1 248 ? -8.492 5.668 130.995 1.00 18.76 268 GLN A CA 1
ATOM 1917 C C . GLN A 1 248 ? -9.994 5.725 130.734 1.00 18.70 268 GLN A C 1
ATOM 1918 O O . GLN A 1 248 ? -10.776 5.336 131.602 1.00 18.17 268 GLN A O 1
ATOM 1924 N N . GLY A 1 249 ? -10.385 6.228 129.561 1.00 17.71 269 GLY A N 1
ATOM 1925 C CA . GLY A 1 249 ? -11.798 6.317 129.184 1.00 17.65 269 GLY A CA 1
ATOM 1926 C C . GLY A 1 249 ? -12.555 7.596 129.559 1.00 16.95 269 GLY A C 1
ATOM 1927 O O . GLY A 1 249 ? -13.576 7.934 128.929 1.00 16.41 269 GLY A O 1
ATOM 1928 N N . GLN A 1 250 ? -12.115 8.291 130.601 1.00 16.09 270 GLN A N 1
ATOM 1929 C CA . GLN A 1 250 ? -12.721 9.565 130.933 1.00 15.89 270 GLN A CA 1
ATOM 1930 C C . GLN A 1 250 ? -12.473 10.612 129.837 1.00 14.98 270 GLN A C 1
ATOM 1931 O O . GLN A 1 250 ? -11.355 10.792 129.346 1.00 15.91 270 GLN A O 1
ATOM 1937 N N . GLU A 1 251 ? -13.529 11.306 129.473 1.00 14.30 271 GLU A N 1
ATOM 1938 C CA . GLU A 1 251 ? -13.494 12.385 128.495 1.00 14.52 271 GLU A CA 1
ATOM 1939 C C . GLU A 1 251 ? -13.765 13.791 129.063 1.00 14.29 271 GLU A C 1
ATOM 1940 O O . GLU A 1 251 ? -14.595 13.997 129.977 1.00 13.54 271 GLU A O 1
ATOM 1946 N N . TYR A 1 252 ? -13.095 14.763 128.442 1.00 13.32 272 TYR A N 1
ATOM 1947 C CA . TYR A 1 252 ? -13.109 16.150 128.874 1.00 13.24 272 TYR A CA 1
ATOM 1948 C C . TYR A 1 252 ? -13.154 17.067 127.636 1.00 11.90 272 TYR A C 1
ATOM 1949 O O . TYR A 1 252 ? -12.712 16.684 126.530 1.00 11.56 272 TYR A O 1
ATOM 1958 N N . ALA A 1 253 ? -13.594 18.296 127.862 1.00 10.78 273 ALA A N 1
ATOM 1959 C CA . ALA A 1 253 ? -13.535 19.350 126.902 1.00 11.47 273 ALA A CA 1
ATOM 1960 C C . ALA A 1 253 ? -12.284 20.137 127.125 1.00 12.21 273 ALA A C 1
ATOM 1961 O O . ALA A 1 253 ? -11.859 20.300 128.232 1.00 13.80 273 ALA A O 1
ATOM 1963 N N . THR A 1 254 ? -11.726 20.642 126.031 1.00 13.19 274 THR A N 1
ATOM 1964 C CA . THR A 1 254 ? -10.505 21.453 126.060 1.00 12.70 274 THR A CA 1
ATOM 1965 C C . THR A 1 254 ? -10.442 22.386 124.833 1.00 13.83 274 THR A C 1
ATOM 1966 O O . THR A 1 254 ? -11.167 22.214 123.846 1.00 14.50 274 THR A O 1
ATOM 1970 N N . SER A 1 255 ? -9.580 23.386 124.936 1.00 13.53 275 SER A N 1
ATOM 1971 C CA . SER A 1 255 ? -9.307 24.351 123.898 1.00 13.07 275 SER A CA 1
ATOM 1972 C C . SER A 1 255 ? -8.028 23.992 123.164 1.00 13.25 275 SER A C 1
ATOM 1973 O O . SER A 1 255 ? -7.741 24.530 122.101 1.00 12.46 275 SER A O 1
ATOM 1976 N N . PHE A 1 256 ? -7.266 23.050 123.727 1.00 12.73 276 PHE A N 1
ATOM 1977 C CA . PHE A 1 256 ? -5.943 22.779 123.208 1.00 12.17 276 PHE A CA 1
ATOM 1978 C C . PHE A 1 256 ? -5.366 21.499 123.740 1.00 11.77 276 PHE A C 1
ATOM 1979 O O . PHE A 1 256 ? -5.361 21.257 124.948 1.00 12.12 276 PHE A O 1
ATOM 1987 N N . TYR A 1 257 ? -4.827 20.692 122.831 1.00 13.11 277 TYR A N 1
ATOM 1988 C CA . TYR A 1 257 ? -4.016 19.529 123.245 1.00 13.47 277 TYR A CA 1
ATOM 1989 C C . TYR A 1 257 ? -2.749 19.416 122.448 1.00 13.85 277 TYR A C 1
ATOM 1990 O O . TYR A 1 257 ? -2.804 19.414 121.223 1.00 14.29 277 TYR A O 1
ATOM 1999 N N . TRP A 1 258 ? -1.596 19.284 123.144 1.00 14.57 278 TRP A N 1
ATOM 2000 C CA . TRP A 1 258 ? -0.304 19.314 122.493 1.00 13.90 278 TRP A CA 1
ATOM 2001 C C . TRP A 1 258 ? -0.146 18.343 121.301 1.00 15.66 278 TRP A C 1
ATOM 2002 O O . TRP A 1 258 ? 0.520 18.650 120.317 1.00 15.59 278 TRP A O 1
ATOM 2013 N N . ASN A 1 259 ? -0.776 17.175 121.365 1.00 16.59 279 ASN A N 1
ATOM 2014 C CA . ASN A 1 259 ? -0.616 16.180 120.290 1.00 17.58 279 ASN A CA 1
ATOM 2015 C C . ASN A 1 259 ? -1.808 16.046 119.359 1.00 16.80 279 ASN A C 1
ATOM 2016 O O . ASN A 1 259 ? -2.033 14.955 118.780 1.00 18.90 279 ASN A O 1
ATOM 2029 N N . ASP A 1 261 ? -2.315 17.760 116.375 1.00 14.63 281 ASP A N 1
ATOM 2030 C CA . ASP A 1 261 ? -1.945 17.800 114.958 1.00 15.63 281 ASP A CA 1
ATOM 2031 C C . ASP A 1 261 ? -0.533 18.314 114.814 1.00 15.50 281 ASP A C 1
ATOM 2032 O O . ASP A 1 261 ? 0.128 18.660 115.816 1.00 15.08 281 ASP A O 1
ATOM 2037 N N . ASP A 1 262 ? -0.077 18.403 113.577 1.00 15.64 282 ASP A N 1
ATOM 2038 C CA . ASP A 1 262 ? 1.307 18.817 113.309 1.00 17.18 282 ASP A CA 1
ATOM 2039 C C . ASP A 1 262 ? 1.618 20.207 113.865 1.00 16.52 282 ASP A C 1
ATOM 2040 O O . ASP A 1 262 ? 2.739 20.451 114.342 1.00 16.14 282 ASP A O 1
ATOM 2045 N N A ARG A 1 263 ? 0.629 21.093 113.813 0.60 15.83 283 ARG A N 1
ATOM 2046 N N B ARG A 1 263 ? 0.642 21.108 113.788 0.40 16.13 283 ARG A N 1
ATOM 2047 C CA A ARG A 1 263 ? 0.794 22.480 114.232 0.60 15.83 283 ARG A CA 1
ATOM 2048 C CA B ARG A 1 263 ? 0.821 22.475 114.258 0.40 16.13 283 ARG A CA 1
ATOM 2049 C C A ARG A 1 263 ? 0.851 22.603 115.787 0.60 16.04 283 ARG A C 1
ATOM 2050 C C B ARG A 1 263 ? 0.971 22.479 115.791 0.40 16.03 283 ARG A C 1
ATOM 2051 O O A ARG A 1 263 ? 1.617 23.409 116.339 0.60 15.11 283 ARG A O 1
ATOM 2052 O O B ARG A 1 263 ? 1.909 23.078 116.335 0.40 15.25 283 ARG A O 1
ATOM 2067 N N . THR A 1 264 ? 0.071 21.788 116.485 1.00 15.46 284 THR A N 1
ATOM 2068 C CA . THR A 1 264 ? 0.164 21.743 117.973 1.00 14.91 284 THR A CA 1
ATOM 2069 C C . THR A 1 264 ? 1.498 21.143 118.425 1.00 15.92 284 THR A C 1
ATOM 2070 O O . THR A 1 264 ? 2.180 21.709 119.325 1.00 17.00 284 THR A O 1
ATOM 2074 N N . ARG A 1 265 ? 1.912 20.063 117.754 1.00 16.89 285 ARG A N 1
ATOM 2075 C CA . ARG A 1 265 ? 3.179 19.394 118.037 1.00 17.38 285 ARG A CA 1
ATOM 2076 C C . ARG A 1 265 ? 4.380 20.290 117.802 1.00 18.30 285 ARG A C 1
ATOM 2077 O O . ARG A 1 265 ? 5.301 20.214 118.581 1.00 19.41 285 ARG A O 1
ATOM 2085 N N . ALA A 1 266 ? 4.389 21.121 116.742 1.00 17.45 286 ALA A N 1
ATOM 2086 C CA . ALA A 1 266 ? 5.521 22.028 116.488 1.00 18.80 286 ALA A CA 1
ATOM 2087 C C . ALA A 1 266 ? 5.658 23.100 117.597 1.00 17.10 286 ALA A C 1
ATOM 2088 O O . ALA A 1 266 ? 6.773 23.384 118.066 1.00 16.51 286 ALA A O 1
ATOM 2090 N N . PHE A 1 267 ? 4.538 23.712 117.966 1.00 17.24 287 PHE A N 1
ATOM 2091 C CA . PHE A 1 267 ? 4.494 24.627 119.110 1.00 16.99 287 PHE A CA 1
ATOM 2092 C C . PHE A 1 267 ? 4.978 23.929 120.423 1.00 17.55 287 PHE A C 1
ATOM 2093 O O . PHE A 1 267 ? 5.843 24.461 121.167 1.00 17.73 287 PHE A O 1
ATOM 2101 N N . ALA A 1 268 ? 4.481 22.716 120.652 1.00 16.65 288 ALA A N 1
ATOM 2102 C CA . ALA A 1 268 ? 4.828 21.954 121.844 1.00 16.90 288 ALA A CA 1
ATOM 2103 C C . ALA A 1 268 ? 6.320 21.627 121.966 1.00 16.84 288 ALA A C 1
ATOM 2104 O O . ALA A 1 268 ? 6.843 21.639 123.059 1.00 17.24 288 ALA A O 1
ATOM 2106 N N . LYS A 1 269 ? 6.968 21.338 120.851 1.00 17.54 289 LYS A N 1
ATOM 2107 C CA . LYS A 1 269 ? 8.404 21.056 120.808 1.00 18.76 289 LYS A CA 1
ATOM 2108 C C . LYS A 1 269 ? 9.254 22.283 121.204 1.00 19.07 289 LYS A C 1
ATOM 2109 O O . LYS A 1 269 ? 10.240 22.158 121.986 1.00 18.06 289 LYS A O 1
ATOM 2115 N N . ARG A 1 270 ? 8.854 23.463 120.711 1.00 17.60 290 ARG A N 1
ATOM 2116 C CA . ARG A 1 270 ? 9.486 24.727 121.115 1.00 18.22 290 ARG A CA 1
ATOM 2117 C C . ARG A 1 270 ? 9.300 24.943 122.628 1.00 17.68 290 ARG A C 1
ATOM 2118 O O . ARG A 1 270 ? 10.182 25.448 123.330 1.00 17.10 290 ARG A O 1
ATOM 2126 N N . PHE A 1 271 ? 8.112 24.616 123.112 1.00 16.48 291 PHE A N 1
ATOM 2127 C CA . PHE A 1 271 ? 7.816 24.826 124.511 1.00 16.84 291 PHE A CA 1
ATOM 2128 C C . PHE A 1 271 ? 8.630 23.865 125.380 1.00 17.10 291 PHE A C 1
ATOM 2129 O O . PHE A 1 271 ? 9.290 24.248 126.382 1.00 18.12 291 PHE A O 1
ATOM 2137 N N . TYR A 1 272 ? 8.632 22.607 124.978 1.00 17.87 292 TYR A N 1
ATOM 2138 C CA . TYR A 1 272 ? 9.404 21.585 125.709 1.00 19.05 292 TYR A CA 1
ATOM 2139 C C . TYR A 1 272 ? 10.890 21.970 125.824 1.00 19.78 292 TYR A C 1
ATOM 2140 O O . TYR A 1 272 ? 11.537 21.813 126.894 1.00 19.67 292 TYR A O 1
ATOM 2149 N N . ALA A 1 273 ? 11.448 22.476 124.734 1.00 20.45 293 ALA A N 1
ATOM 2150 C CA . ALA A 1 273 ? 12.857 22.944 124.748 1.00 20.29 293 ALA A CA 1
ATOM 2151 C C . ALA A 1 273 ? 13.175 23.960 125.872 1.00 20.91 293 ALA A C 1
ATOM 2152 O O . ALA A 1 273 ? 14.328 24.011 126.400 1.00 19.52 293 ALA A O 1
ATOM 2154 N N . LYS A 1 274 ? 12.165 24.741 126.267 1.00 19.62 294 LYS A N 1
ATOM 2155 C CA . LYS A 1 274 ? 12.321 25.736 127.333 1.00 20.55 294 LYS A CA 1
ATOM 2156 C C . LYS A 1 274 ? 12.003 25.168 128.737 1.00 20.92 294 LYS A C 1
ATOM 2157 O O . LYS A 1 274 ? 12.710 25.485 129.740 1.00 19.70 294 LYS A O 1
ATOM 2171 N N . GLY A 1 276 ? 10.880 21.556 129.529 1.00 18.64 296 GLY A N 1
ATOM 2172 C CA . GLY A 1 276 ? 11.132 20.143 129.779 1.00 19.16 296 GLY A CA 1
ATOM 2173 C C . GLY A 1 276 ? 9.809 19.404 130.027 1.00 19.34 296 GLY A C 1
ATOM 2174 O O . GLY A 1 276 ? 9.801 18.360 130.650 1.00 18.84 296 GLY A O 1
ATOM 2175 N N . LYS A 1 277 ? 8.706 19.962 129.528 1.00 19.36 297 LYS A N 1
ATOM 2176 C CA . LYS A 1 277 ? 7.376 19.319 129.620 1.00 19.73 297 LYS A CA 1
ATOM 2177 C C . LYS A 1 277 ? 6.485 19.885 128.543 1.00 18.76 297 LYS A C 1
ATOM 2178 O O . LYS A 1 277 ? 6.826 20.872 127.942 1.00 18.83 297 LYS A O 1
ATOM 2192 N N . PRO A 1 279 ? 3.045 21.759 126.954 1.00 15.48 299 PRO A N 1
ATOM 2193 C CA . PRO A 1 279 ? 2.242 22.901 127.380 1.00 14.69 299 PRO A CA 1
ATOM 2194 C C . PRO A 1 279 ? 0.814 22.490 127.661 1.00 14.58 299 PRO A C 1
ATOM 2195 O O . PRO A 1 279 ? 0.260 21.669 126.921 1.00 14.33 299 PRO A O 1
ATOM 2199 N N . THR A 1 280 ? 0.250 23.086 128.709 1.00 14.18 300 THR A N 1
ATOM 2200 C CA . THR A 1 280 ? -1.165 22.958 129.004 1.00 13.51 300 THR A CA 1
ATOM 2201 C C . THR A 1 280 ? -1.967 23.948 128.154 1.00 14.48 300 THR A C 1
ATOM 2202 O O . THR A 1 280 ? -1.435 24.923 127.582 1.00 13.62 300 THR A O 1
ATOM 2206 N N . ASN A 1 281 ? -3.275 23.774 128.129 1.00 14.54 301 ASN A N 1
ATOM 2207 C CA . ASN A 1 281 ? -4.132 24.704 127.392 1.00 14.57 301 ASN A CA 1
ATOM 2208 C C . ASN A 1 281 ? -4.042 26.153 127.862 1.00 14.34 301 ASN A C 1
ATOM 2209 O O . ASN A 1 281 ? -4.157 27.061 127.021 1.00 14.04 301 ASN A O 1
ATOM 2214 N N . ASN A 1 282 ? -3.796 26.376 129.166 1.00 14.55 302 ASN A N 1
ATOM 2215 C CA . ASN A 1 282 ? -3.563 27.750 129.721 1.00 15.92 302 ASN A CA 1
ATOM 2216 C C . ASN A 1 282 ? -2.323 28.374 129.150 1.00 14.60 302 ASN A C 1
ATOM 2217 O O . ASN A 1 282 ? -2.348 29.530 128.733 1.00 14.96 302 ASN A O 1
ATOM 2222 N N . GLN A 1 283 ? -1.232 27.612 129.189 1.00 13.81 303 GLN A N 1
ATOM 2223 C CA . GLN A 1 283 ? 0.031 28.098 128.721 1.00 14.45 303 GLN A CA 1
ATOM 2224 C C . GLN A 1 283 ? -0.109 28.382 127.181 1.00 14.45 303 GLN A C 1
ATOM 2225 O O . GLN A 1 283 ? 0.289 29.455 126.702 1.00 14.07 303 GLN A O 1
ATOM 2231 N N . ALA A 1 284 ? -0.784 27.484 126.460 1.00 14.18 304 ALA A N 1
ATOM 2232 C CA . ALA A 1 284 ? -1.028 27.676 125.031 1.00 13.58 304 ALA A CA 1
ATOM 2233 C C . ALA A 1 284 ? -1.878 28.939 124.784 1.00 13.30 304 ALA A C 1
ATOM 2234 O O . ALA A 1 284 ? -1.628 29.705 123.834 1.00 12.73 304 ALA A O 1
ATOM 2236 N N . GLY A 1 285 ? -2.881 29.157 125.618 1.00 13.97 305 GLY A N 1
ATOM 2237 C CA . GLY A 1 285 ? -3.725 30.359 125.496 1.00 14.42 305 GLY A CA 1
ATOM 2238 C C . GLY A 1 285 ? -2.905 31.655 125.624 1.00 14.64 305 GLY A C 1
ATOM 2239 O O . GLY A 1 285 ? -3.127 32.603 124.883 1.00 14.82 305 GLY A O 1
ATOM 2240 N N . GLY A 1 286 ? -1.954 31.655 126.551 1.00 14.98 306 GLY A N 1
ATOM 2241 C CA . GLY A 1 286 ? -1.048 32.819 126.795 1.00 15.49 306 GLY A CA 1
ATOM 2242 C C . GLY A 1 286 ? -0.234 33.118 125.547 1.00 15.42 306 GLY A C 1
ATOM 2243 O O . GLY A 1 286 ? -0.067 34.296 125.124 1.00 15.82 306 GLY A O 1
ATOM 2244 N N . TYR A 1 287 ? 0.284 32.054 124.951 1.00 14.71 307 TYR A N 1
ATOM 2245 C CA . TYR A 1 287 ? 0.984 32.175 123.674 1.00 14.18 307 TYR A CA 1
ATOM 2246 C C . TYR A 1 287 ? 0.119 32.852 122.643 1.00 13.57 307 TYR A C 1
ATOM 2247 O O . TYR A 1 287 ? 0.548 33.843 122.017 1.00 15.10 307 TYR A O 1
ATOM 2256 N N . SER A 1 288 ? -1.085 32.318 122.432 1.00 13.42 308 SER A N 1
ATOM 2257 C CA . SER A 1 288 ? -1.961 32.817 121.384 1.00 14.20 308 SER A CA 1
ATOM 2258 C C . SER A 1 288 ? -2.436 34.267 121.608 1.00 14.14 308 SER A C 1
ATOM 2259 O O . SER A 1 288 ? -2.498 35.042 120.658 1.00 13.22 308 SER A O 1
ATOM 2262 N N . ALA A 1 289 ? -2.820 34.617 122.848 1.00 14.64 309 ALA A N 1
ATOM 2263 C CA . ALA A 1 289 ? -3.181 35.998 123.195 1.00 13.80 309 ALA A CA 1
ATOM 2264 C C . ALA A 1 289 ? -2.031 36.963 122.919 1.00 14.14 309 ALA A C 1
ATOM 2265 O O . ALA A 1 289 ? -2.203 37.993 122.282 1.00 13.65 309 ALA A O 1
ATOM 2267 N N . ALA A 1 290 ? -0.844 36.638 123.412 1.00 14.00 310 ALA A N 1
ATOM 2268 C CA . ALA A 1 290 ? 0.305 37.503 123.233 1.00 15.71 310 ALA A CA 1
ATOM 2269 C C . ALA A 1 290 ? 0.686 37.665 121.741 1.00 16.18 310 ALA A C 1
ATOM 2270 O O . ALA A 1 290 ? 1.034 38.767 121.298 1.00 17.97 310 ALA A O 1
ATOM 2272 N N . LEU A 1 291 ? 0.651 36.553 121.004 1.00 16.24 311 LEU A N 1
ATOM 2273 C CA . LEU A 1 291 ? 0.888 36.552 119.552 1.00 15.92 311 LEU A CA 1
ATOM 2274 C C . LEU A 1 291 ? -0.107 37.484 118.856 1.00 15.67 311 LEU A C 1
ATOM 2275 O O . LEU A 1 291 ? 0.293 38.327 118.096 1.00 14.88 311 LEU A O 1
ATOM 2280 N N . GLN A 1 292 ? -1.406 37.292 119.060 1.00 15.23 312 GLN A N 1
ATOM 2281 C CA . GLN A 1 292 ? -2.382 38.131 118.379 1.00 15.44 312 GLN A CA 1
ATOM 2282 C C . GLN A 1 292 ? -2.333 39.605 118.849 1.00 16.61 312 GLN A C 1
ATOM 2283 O O . GLN A 1 292 ? -2.623 40.493 118.063 1.00 18.10 312 GLN A O 1
ATOM 2289 N N . TYR A 1 293 ? -1.984 39.857 120.108 1.00 16.24 313 TYR A N 1
ATOM 2290 C CA . TYR A 1 293 ? -1.852 41.219 120.604 1.00 16.86 313 TYR A CA 1
ATOM 2291 C C . TYR A 1 293 ? -0.701 41.910 119.874 1.00 17.60 313 TYR A C 1
ATOM 2292 O O . TYR A 1 293 ? -0.845 43.002 119.355 1.00 16.84 313 TYR A O 1
ATOM 2301 N N . LEU A 1 294 ? 0.441 41.239 119.801 1.00 17.97 314 LEU A N 1
ATOM 2302 C CA . LEU A 1 294 ? 1.607 41.838 119.181 1.00 18.10 314 LEU A CA 1
ATOM 2303 C C . LEU A 1 294 ? 1.457 42.025 117.685 1.00 19.13 314 LEU A C 1
ATOM 2304 O O . LEU A 1 294 ? 1.887 43.059 117.130 1.00 20.57 314 LEU A O 1
ATOM 2309 N N A LYS A 1 295 ? 0.885 41.018 117.023 0.70 19.32 315 LYS A N 1
ATOM 2310 N N B LYS A 1 295 ? 0.856 41.044 117.020 0.30 19.48 315 LYS A N 1
ATOM 2311 C CA A LYS A 1 295 ? 0.520 41.138 115.613 0.70 20.11 315 LYS A CA 1
ATOM 2312 C CA B LYS A 1 295 ? 0.543 41.180 115.604 0.30 20.37 315 LYS A CA 1
ATOM 2313 C C A LYS A 1 295 ? -0.421 42.317 115.357 0.70 20.44 315 LYS A C 1
ATOM 2314 C C B LYS A 1 295 ? -0.442 42.318 115.337 0.30 20.68 315 LYS A C 1
ATOM 2315 O O A LYS A 1 295 ? -0.291 42.977 114.341 0.70 21.32 315 LYS A O 1
ATOM 2316 O O B LYS A 1 295 ? -0.365 42.958 114.295 0.30 21.47 315 LYS A O 1
ATOM 2327 N N . ALA A 1 296 ? -1.359 42.568 116.269 1.00 20.57 316 ALA A N 1
ATOM 2328 C CA . ALA A 1 296 ? -2.305 43.704 116.126 1.00 20.74 316 ALA A CA 1
ATOM 2329 C C . ALA A 1 296 ? -1.600 45.067 116.268 1.00 21.55 316 ALA A C 1
ATOM 2330 O O . ALA A 1 296 ? -1.741 45.939 115.417 1.00 23.60 316 ALA A O 1
ATOM 2332 N N . VAL A 1 297 ? -0.815 45.237 117.325 1.00 21.58 317 VAL A N 1
ATOM 2333 C CA . VAL A 1 297 ? -0.001 46.442 117.505 1.00 22.18 317 VAL A CA 1
ATOM 2334 C C . VAL A 1 297 ? 0.816 46.792 116.290 1.00 23.85 317 VAL A C 1
ATOM 2335 O O . VAL A 1 297 ? 0.821 47.940 115.800 1.00 24.54 317 VAL A O 1
ATOM 2339 N N . ASN A 1 298 ? 1.536 45.800 115.788 1.00 24.84 318 ASN A N 1
ATOM 2340 C CA . ASN A 1 298 ? 2.377 45.990 114.601 1.00 25.33 318 ASN A CA 1
ATOM 2341 C C . ASN A 1 298 ? 1.542 46.292 113.344 1.00 25.88 318 ASN A C 1
ATOM 2342 O O . ASN A 1 298 ? 1.976 47.040 112.482 1.00 26.21 318 ASN A O 1
ATOM 2347 N N . ALA A 1 299 ? 0.364 45.695 113.241 1.00 24.91 319 ALA A N 1
ATOM 2348 C CA . ALA A 1 299 ? -0.482 45.839 112.058 1.00 25.50 319 ALA A CA 1
ATOM 2349 C C . ALA A 1 299 ? -1.065 47.235 111.954 1.00 25.86 319 ALA A C 1
ATOM 2350 O O . ALA A 1 299 ? -1.103 47.834 110.852 1.00 26.58 319 ALA A O 1
ATOM 2352 N N . ILE A 1 300 ? -1.486 47.784 113.094 1.00 25.54 320 ILE A N 1
ATOM 2353 C CA . ILE A 1 300 ? -2.052 49.120 113.125 1.00 26.02 320 ILE A CA 1
ATOM 2354 C C . ILE A 1 300 ? -1.046 50.169 113.517 1.00 27.12 320 ILE A C 1
ATOM 2355 O O . ILE A 1 300 ? -1.370 51.347 113.477 1.00 28.07 320 ILE A O 1
ATOM 2360 N N . GLY A 1 301 ? 0.158 49.778 113.901 1.00 26.89 321 GLY A N 1
ATOM 2361 C CA . GLY A 1 301 ? 1.174 50.764 114.274 1.00 27.61 321 GLY A CA 1
ATOM 2362 C C . GLY A 1 301 ? 0.874 51.591 115.516 1.00 28.49 321 GLY A C 1
ATOM 2363 O O . GLY A 1 301 ? 1.321 52.735 115.608 1.00 28.54 321 GLY A O 1
ATOM 2364 N N . SER A 1 302 ? 0.143 51.006 116.480 1.00 27.82 322 SER A N 1
ATOM 2365 C CA . SER A 1 302 ? -0.241 51.673 117.710 1.00 28.02 322 SER A CA 1
ATOM 2366 C C . SER A 1 302 ? -0.457 50.653 118.824 1.00 27.28 322 SER A C 1
ATOM 2367 O O . SER A 1 302 ? -0.919 49.528 118.539 1.00 27.62 322 SER A O 1
ATOM 2370 N N . LYS A 1 303 ? -0.138 51.033 120.073 1.00 26.09 323 LYS A N 1
ATOM 2371 C CA . LYS A 1 303 ? -0.465 50.214 121.249 1.00 25.83 323 LYS A CA 1
ATOM 2372 C C . LYS A 1 303 ? -1.642 50.775 122.079 1.00 25.90 323 LYS A C 1
ATOM 2373 O O . LYS A 1 303 ? -1.894 50.360 123.203 1.00 25.69 323 LYS A O 1
ATOM 2379 N N . ASP A 1 304 ? -2.336 51.753 121.511 1.00 26.87 324 ASP A N 1
ATOM 2380 C CA . ASP A 1 304 ? -3.573 52.269 122.052 1.00 27.02 324 ASP A CA 1
ATOM 2381 C C . ASP A 1 304 ? -4.536 51.061 122.170 1.00 26.15 324 ASP A C 1
ATOM 2382 O O . ASP A 1 304 ? -4.887 50.433 121.177 1.00 25.03 324 ASP A O 1
ATOM 2387 N N . PRO A 1 305 ? -4.944 50.739 123.394 1.00 25.43 325 PRO A N 1
ATOM 2388 C CA . PRO A 1 305 ? -5.769 49.581 123.682 1.00 24.78 325 PRO A CA 1
ATOM 2389 C C . PRO A 1 305 ? -7.092 49.589 122.940 1.00 25.28 325 PRO A C 1
ATOM 2390 O O . PRO A 1 305 ? -7.570 48.544 122.502 1.00 23.90 325 PRO A O 1
ATOM 2394 N N . GLN A 1 306 ? -7.687 50.764 122.806 1.00 26.04 326 GLN A N 1
ATOM 2395 C CA . GLN A 1 306 ? -8.989 50.872 122.138 1.00 27.39 326 GLN A CA 1
ATOM 2396 C C . GLN A 1 306 ? -8.830 50.538 120.639 1.00 26.62 326 GLN A C 1
ATOM 2397 O O . GLN A 1 306 ? -9.693 49.907 120.035 1.00 27.19 326 GLN A O 1
ATOM 2403 N N . LYS A 1 307 ? -7.723 50.955 120.061 1.00 26.04 327 LYS A N 1
ATOM 2404 C CA . LYS A 1 307 ? -7.430 50.690 118.649 1.00 26.32 327 LYS A CA 1
ATOM 2405 C C . LYS A 1 307 ? -7.030 49.225 118.399 1.00 25.14 327 LYS A C 1
ATOM 2406 O O . LYS A 1 307 ? -7.437 48.619 117.383 1.00 23.43 327 LYS A O 1
ATOM 2412 N N . VAL A 1 308 ? -6.226 48.660 119.312 1.00 24.23 328 VAL A N 1
ATOM 2413 C CA . VAL A 1 308 ? -5.922 47.214 119.283 1.00 22.45 328 VAL A CA 1
ATOM 2414 C C . VAL A 1 308 ? -7.188 46.372 119.434 1.00 21.96 328 VAL A C 1
ATOM 2415 O O . VAL A 1 308 ? -7.438 45.486 118.653 1.00 21.72 328 VAL A O 1
ATOM 2419 N N . PHE A 1 309 ? -8.042 46.693 120.392 1.00 22.95 329 PHE A N 1
ATOM 2420 C CA . PHE A 1 309 ? -9.278 45.935 120.580 1.00 22.49 329 PHE A CA 1
ATOM 2421 C C . PHE A 1 309 ? -10.170 45.958 119.325 1.00 23.65 329 PHE A C 1
ATOM 2422 O O . PHE A 1 309 ? -10.660 44.913 118.903 1.00 22.21 329 PHE A O 1
ATOM 2430 N N . ALA A 1 310 ? -10.396 47.149 118.757 1.00 24.93 330 ALA A N 1
ATOM 2431 C CA . ALA A 1 310 ? -11.210 47.300 117.529 1.00 25.13 330 ALA A CA 1
ATOM 2432 C C . ALA A 1 310 ? -10.673 46.431 116.404 1.00 24.31 330 ALA A C 1
ATOM 2433 O O . ALA A 1 310 ? -11.419 45.773 115.686 1.00 22.81 330 ALA A O 1
ATOM 2435 N N . TYR A 1 311 ? -9.361 46.465 116.230 1.00 24.84 331 TYR A N 1
ATOM 2436 C CA . TYR A 1 311 ? -8.727 45.734 115.156 1.00 24.43 331 TYR A CA 1
ATOM 2437 C C . TYR A 1 311 ? -8.895 44.214 115.391 1.00 23.71 331 TYR A C 1
ATOM 2438 O O . TYR A 1 311 ? -9.210 43.454 114.453 1.00 23.46 331 TYR A O 1
ATOM 2447 N N . LEU A 1 312 ? -8.694 43.777 116.642 1.00 23.21 332 LEU A N 1
ATOM 2448 C CA . LEU A 1 312 ? -8.764 42.324 116.982 1.00 21.28 332 LEU A CA 1
ATOM 2449 C C . LEU A 1 312 ? -10.154 41.774 116.646 1.00 22.88 332 LEU A C 1
ATOM 2450 O O . LEU A 1 312 ? -10.302 40.606 116.273 1.00 23.84 332 LEU A O 1
ATOM 2455 N N . LYS A 1 313 ? -11.180 42.620 116.733 1.00 23.79 333 LYS A N 1
ATOM 2456 C CA . LYS A 1 313 ? -12.536 42.241 116.281 1.00 24.85 333 LYS A CA 1
ATOM 2457 C C . LYS A 1 313 ? -12.787 42.054 114.785 1.00 25.88 333 LYS A C 1
ATOM 2458 O O . LYS A 1 313 ? -13.883 41.639 114.407 1.00 26.38 333 LYS A O 1
ATOM 2464 N N . THR A 1 314 ? -11.803 42.345 113.937 1.00 25.56 334 THR A N 1
ATOM 2465 C CA . THR A 1 314 ? -11.956 42.209 112.508 1.00 26.63 334 THR A CA 1
ATOM 2466 C C . THR A 1 314 ? -11.191 41.010 111.931 1.00 27.36 334 THR A C 1
ATOM 2467 O O . THR A 1 314 ? -11.261 40.780 110.728 1.00 29.72 334 THR A O 1
ATOM 2471 N N . ILE A 1 315 ? -10.445 40.281 112.769 1.00 26.73 335 ILE A N 1
ATOM 2472 C CA . ILE A 1 315 ? -9.533 39.205 112.329 1.00 26.19 335 ILE A CA 1
ATOM 2473 C C . ILE A 1 315 ? -10.132 37.807 112.540 1.00 25.22 335 ILE A C 1
ATOM 2474 O O . ILE A 1 315 ? -10.759 37.548 113.566 1.00 25.06 335 ILE A O 1
ATOM 2479 N N . LYS A 1 316 ? -9.853 36.883 111.626 1.00 24.66 336 LYS A N 1
ATOM 2480 C CA . LYS A 1 316 ? -10.147 35.481 111.873 1.00 25.20 336 LYS A CA 1
ATOM 2481 C C . LYS A 1 316 ? -8.902 34.859 112.422 1.00 24.06 336 LYS A C 1
ATOM 2482 O O . LYS A 1 316 ? -7.917 34.849 111.724 1.00 25.69 336 LYS A O 1
ATOM 2488 N N . PHE A 1 317 ? -8.915 34.365 113.668 1.00 22.74 337 PHE A N 1
ATOM 2489 C CA . PHE A 1 317 ? -7.704 33.763 114.261 1.00 20.77 337 PHE A CA 1
ATOM 2490 C C . PHE A 1 317 ? -7.508 32.294 113.861 1.00 20.66 337 PHE A C 1
ATOM 2491 O O . PHE A 1 317 ? -8.394 31.449 114.026 1.00 19.87 337 PHE A O 1
ATOM 2499 N N . ASP A 1 318 ? -6.298 31.995 113.387 1.00 20.07 338 ASP A N 1
ATOM 2500 C CA . ASP A 1 318 ? -5.913 30.654 112.909 1.00 21.22 338 ASP A CA 1
ATOM 2501 C C . ASP A 1 318 ? -4.404 30.515 113.228 1.00 20.15 338 ASP A C 1
ATOM 2502 O O . ASP A 1 318 ? -3.608 30.636 112.356 1.00 21.05 338 ASP A O 1
ATOM 2507 N N . ASP A 1 319 ? -4.029 30.335 114.488 1.00 18.54 339 ASP A N 1
ATOM 2508 C CA . ASP A 1 319 ? -2.614 30.062 114.881 1.00 17.63 339 ASP A CA 1
ATOM 2509 C C . ASP A 1 319 ? -2.424 28.603 115.387 1.00 16.86 339 ASP A C 1
ATOM 2510 O O . ASP A 1 319 ? -3.326 27.786 115.267 1.00 15.49 339 ASP A O 1
ATOM 2515 N N . ALA A 1 320 ? -1.272 28.260 115.930 1.00 16.30 340 ALA A N 1
ATOM 2516 C CA . ALA A 1 320 ? -1.028 26.878 116.390 1.00 16.65 340 ALA A CA 1
ATOM 2517 C C . ALA A 1 320 ? -2.012 26.404 117.465 1.00 15.08 340 ALA A C 1
ATOM 2518 O O . ALA A 1 320 ? -2.293 25.211 117.579 1.00 17.10 340 ALA A O 1
ATOM 2520 N N . VAL A 1 321 ? -2.549 27.357 118.217 1.00 14.68 341 VAL A N 1
ATOM 2521 C CA . VAL A 1 321 ? -3.401 27.122 119.369 1.00 13.26 341 VAL A CA 1
ATOM 2522 C C . VAL A 1 321 ? -4.851 27.474 119.066 1.00 14.10 341 VAL A C 1
ATOM 2523 O O . VAL A 1 321 ? -5.710 26.662 119.311 1.00 12.98 341 VAL A O 1
ATOM 2527 N N . THR A 1 322 ? -5.114 28.680 118.551 1.00 15.36 342 THR A N 1
ATOM 2528 C CA . THR A 1 322 ? -6.509 29.161 118.338 1.00 16.15 342 THR A CA 1
ATOM 2529 C C . THR A 1 322 ? -6.990 28.840 116.929 1.00 15.79 342 THR A C 1
ATOM 2530 O O . THR A 1 322 ? -6.437 29.324 115.969 1.00 18.15 342 THR A O 1
ATOM 2534 N N . ARG A 1 323 ? -8.077 28.084 116.810 1.00 15.77 343 ARG A N 1
ATOM 2535 C CA . ARG A 1 323 ? -8.584 27.612 115.557 1.00 16.10 343 ARG A CA 1
ATOM 2536 C C . ARG A 1 323 ? -10.035 28.061 115.368 1.00 16.54 343 ARG A C 1
ATOM 2537 O O . ARG A 1 323 ? -10.837 27.944 116.273 1.00 15.35 343 ARG A O 1
ATOM 2545 N N . HIS A 1 324 ? -10.364 28.519 114.156 1.00 17.46 344 HIS A N 1
ATOM 2546 C CA . HIS A 1 324 ? -11.639 29.199 113.840 1.00 18.40 344 HIS A CA 1
ATOM 2547 C C . HIS A 1 324 ? -12.024 30.227 114.904 1.00 17.98 344 HIS A C 1
ATOM 2548 O O . HIS A 1 324 ? -13.168 30.298 115.317 1.00 19.37 344 HIS A O 1
ATOM 2555 N N . GLY A 1 325 ? -11.045 30.999 115.354 1.00 17.96 345 GLY A N 1
ATOM 2556 C CA . GLY A 1 325 ? -11.249 32.020 116.359 1.00 17.38 345 GLY A CA 1
ATOM 2557 C C . GLY A 1 325 ? -11.746 33.355 115.777 1.00 18.13 345 GLY A C 1
ATOM 2558 O O . GLY A 1 325 ? -11.306 33.771 114.701 1.00 18.42 345 GLY A O 1
ATOM 2559 N N . THR A 1 326 ? -12.690 33.987 116.478 1.00 18.50 346 THR A N 1
ATOM 2560 C CA . THR A 1 326 ? -13.035 35.399 116.290 1.00 18.86 346 THR A CA 1
ATOM 2561 C C . THR A 1 326 ? -13.307 36.016 117.665 1.00 18.51 346 THR A C 1
ATOM 2562 O O . THR A 1 326 ? -13.673 35.316 118.620 1.00 19.01 346 THR A O 1
ATOM 2566 N N . LEU A 1 327 ? -13.056 37.303 117.788 1.00 19.25 347 LEU A N 1
ATOM 2567 C CA . LEU A 1 327 ? -13.276 38.033 119.022 1.00 19.41 347 LEU A CA 1
ATOM 2568 C C . LEU A 1 327 ? -14.590 38.748 118.898 1.00 20.45 347 LEU A C 1
ATOM 2569 O O . LEU A 1 327 ? -14.784 39.604 118.039 1.00 21.36 347 LEU A O 1
ATOM 2574 N N . ARG A 1 328 ? -15.517 38.371 119.753 1.00 20.59 348 ARG A N 1
ATOM 2575 C CA . ARG A 1 328 ? -16.810 38.976 119.741 1.00 22.54 348 ARG A CA 1
ATOM 2576 C C . ARG A 1 328 ? -16.756 40.406 120.252 1.00 22.10 348 ARG A C 1
ATOM 2577 O O . ARG A 1 328 ? -15.788 40.800 120.960 1.00 20.65 348 ARG A O 1
ATOM 2585 N N . PRO A 1 329 ? -17.801 41.177 119.915 1.00 22.41 349 PRO A N 1
ATOM 2586 C CA . PRO A 1 329 ? -17.772 42.613 120.262 1.00 21.96 349 PRO A CA 1
ATOM 2587 C C . PRO A 1 329 ? -17.480 42.872 121.732 1.00 21.80 349 PRO A C 1
ATOM 2588 O O . PRO A 1 329 ? -16.833 43.863 122.007 1.00 22.02 349 PRO A O 1
ATOM 2592 N N . GLY A 1 330 ? -17.940 41.983 122.632 1.00 20.78 350 GLY A N 1
ATOM 2593 C CA . GLY A 1 330 ? -17.695 42.055 124.107 1.00 20.70 350 GLY A CA 1
ATOM 2594 C C . GLY A 1 330 ? -16.347 41.556 124.663 1.00 19.12 350 GLY A C 1
ATOM 2595 O O . GLY A 1 330 ? -16.051 41.683 125.851 1.00 19.21 350 GLY A O 1
ATOM 2596 N N . GLY A 1 331 ? -15.518 40.978 123.821 1.00 18.49 351 GLY A N 1
ATOM 2597 C CA . GLY A 1 331 ? -14.156 40.587 124.270 1.00 17.04 351 GLY A CA 1
ATOM 2598 C C . GLY A 1 331 ? -13.996 39.102 124.604 1.00 16.04 351 GLY A C 1
ATOM 2599 O O . GLY A 1 331 ? -12.952 38.702 125.159 1.00 15.11 351 GLY A O 1
ATOM 2600 N N . ARG A 1 332 ? -15.019 38.292 124.292 1.00 15.71 352 ARG A N 1
ATOM 2601 C CA . ARG A 1 332 ? -14.908 36.816 124.424 1.00 14.80 352 ARG A CA 1
ATOM 2602 C C . ARG A 1 332 ? -14.434 36.209 123.108 1.00 15.10 352 ARG A C 1
ATOM 2603 O O . ARG A 1 332 ? -15.098 36.339 122.063 1.00 16.57 352 ARG A O 1
ATOM 2611 N N . LEU A 1 333 ? -13.284 35.552 123.124 1.00 15.02 353 LEU A N 1
ATOM 2612 C CA . LEU A 1 333 ? -12.887 34.730 122.009 1.00 15.68 353 LEU A CA 1
ATOM 2613 C C . LEU A 1 333 ? -13.842 33.518 121.874 1.00 15.58 353 LEU A C 1
ATOM 2614 O O . LEU A 1 333 ? -14.082 32.796 122.862 1.00 16.35 353 LEU A O 1
ATOM 2619 N N . VAL A 1 334 ? -14.357 33.309 120.653 1.00 16.04 354 VAL A N 1
ATOM 2620 C CA . VAL A 1 334 ? -15.061 32.077 120.296 1.00 15.09 354 VAL A CA 1
ATOM 2621 C C . VAL A 1 334 ? -14.164 31.293 119.326 1.00 15.89 354 VAL A C 1
ATOM 2622 O O . VAL A 1 334 ? -13.461 31.884 118.524 1.00 16.48 354 VAL A O 1
ATOM 2626 N N . ARG A 1 335 ? -14.164 29.964 119.448 1.00 15.46 355 ARG A N 1
ATOM 2627 C CA . ARG A 1 335 ? -13.178 29.101 118.801 1.00 15.59 355 ARG A CA 1
ATOM 2628 C C . ARG A 1 335 ? -13.658 27.656 118.755 1.00 15.44 355 ARG A C 1
ATOM 2629 O O . ARG A 1 335 ? -14.552 27.276 119.486 1.00 15.05 355 ARG A O 1
ATOM 2637 N N . ASP A 1 336 ? -13.071 26.859 117.863 1.00 16.52 356 ASP A N 1
ATOM 2638 C CA . ASP A 1 336 ? -13.236 25.392 117.912 1.00 15.58 356 ASP A CA 1
ATOM 2639 C C . ASP A 1 336 ? -12.880 24.882 119.347 1.00 14.73 356 ASP A C 1
ATOM 2640 O O . ASP A 1 336 ? -11.871 25.309 119.988 1.00 14.56 356 ASP A O 1
ATOM 2653 N N . TYR A 1 338 ? -12.732 20.944 121.643 1.00 14.65 358 TYR A N 1
ATOM 2654 C CA . TYR A 1 338 ? -12.500 19.528 121.461 1.00 13.91 358 TYR A CA 1
ATOM 2655 C C . TYR A 1 338 ? -12.960 18.717 122.667 1.00 13.85 358 TYR A C 1
ATOM 2656 O O . TYR A 1 338 ? -12.809 19.153 123.840 1.00 14.13 358 TYR A O 1
ATOM 2665 N N . LEU A 1 339 ? -13.408 17.490 122.352 1.00 14.12 359 LEU A N 1
ATOM 2666 C CA . LEU A 1 339 ? -13.529 16.422 123.341 1.00 13.84 359 LEU A CA 1
ATOM 2667 C C . LEU A 1 339 ? -12.328 15.530 123.237 1.00 13.58 359 LEU A C 1
ATOM 2668 O O . LEU A 1 339 ? -12.016 14.998 122.131 1.00 17.09 359 LEU A O 1
ATOM 2673 N N . VAL A 1 340 ? -11.613 15.396 124.358 1.00 14.34 360 VAL A N 1
ATOM 2674 C CA . VAL A 1 340 ? -10.475 14.501 124.523 1.00 13.73 360 VAL A CA 1
ATOM 2675 C C . VAL A 1 340 ? -10.800 13.317 125.455 1.00 15.23 360 VAL A C 1
ATOM 2676 O O . VAL A 1 340 ? -11.473 13.502 126.488 1.00 15.32 360 VAL A O 1
ATOM 2680 N N . ARG A 1 341 ? -10.320 12.120 125.072 1.00 14.28 361 ARG A N 1
ATOM 2681 C CA . ARG A 1 341 ? -10.465 10.889 125.852 1.00 14.92 361 ARG A CA 1
ATOM 2682 C C . ARG A 1 341 ? -9.160 10.345 126.424 1.00 14.77 361 ARG A C 1
ATOM 2683 O O . ARG A 1 341 ? -8.225 10.106 125.665 1.00 15.22 361 ARG A O 1
ATOM 2691 N N . ALA A 1 342 ? -9.084 10.134 127.743 1.00 14.55 362 ALA A N 1
ATOM 2692 C CA . ALA A 1 342 ? -7.873 9.481 128.321 1.00 15.24 362 ALA A CA 1
ATOM 2693 C C . ALA A 1 342 ? -7.618 8.087 127.707 1.00 16.84 362 ALA A C 1
ATOM 2694 O O . ALA A 1 342 ? -8.524 7.233 127.639 1.00 15.83 362 ALA A O 1
ATOM 2696 N N . LYS A 1 343 ? -6.387 7.869 127.252 1.00 16.64 363 LYS A N 1
ATOM 2697 C CA . LYS A 1 343 ? -6.030 6.656 126.525 1.00 19.05 363 LYS A CA 1
ATOM 2698 C C . LYS A 1 343 ? -5.922 5.481 127.490 1.00 19.83 363 LYS A C 1
ATOM 2699 O O . LYS A 1 343 ? -5.774 5.684 128.712 1.00 20.20 363 LYS A O 1
ATOM 2705 N N . LYS A 1 344 ? -6.010 4.265 126.955 1.00 21.05 364 LYS A N 1
ATOM 2706 C CA . LYS A 1 344 ? -5.684 3.059 127.723 1.00 22.31 364 LYS A CA 1
ATOM 2707 C C . LYS A 1 344 ? -4.176 3.074 128.018 1.00 22.21 364 LYS A C 1
ATOM 2708 O O . LYS A 1 344 ? -3.416 3.487 127.180 1.00 21.58 364 LYS A O 1
ATOM 2714 N N . PRO A 1 345 ? -3.750 2.630 129.217 1.00 22.98 365 PRO A N 1
ATOM 2715 C CA . PRO A 1 345 ? -2.326 2.682 129.578 1.00 23.79 365 PRO A CA 1
ATOM 2716 C C . PRO A 1 345 ? -1.418 1.960 128.613 1.00 25.44 365 PRO A C 1
ATOM 2717 O O . PRO A 1 345 ? -0.312 2.446 128.341 1.00 25.89 365 PRO A O 1
ATOM 2721 N N A GLU A 1 346 ? -1.837 0.813 128.102 0.50 25.54 366 GLU A N 1
ATOM 2722 N N B GLU A 1 346 ? -1.890 0.819 128.105 0.50 25.94 366 GLU A N 1
ATOM 2723 C CA A GLU A 1 346 ? -0.994 0.081 127.153 0.50 26.41 366 GLU A CA 1
ATOM 2724 C CA B GLU A 1 346 ? -1.164 0.014 127.102 0.50 27.19 366 GLU A CA 1
ATOM 2725 C C A GLU A 1 346 ? -0.791 0.837 125.822 0.50 26.16 366 GLU A C 1
ATOM 2726 C C B GLU A 1 346 ? -0.853 0.792 125.811 0.50 26.58 366 GLU A C 1
ATOM 2727 O O A GLU A 1 346 ? 0.134 0.525 125.076 0.50 26.79 366 GLU A O 1
ATOM 2728 O O B GLU A 1 346 ? 0.086 0.458 125.094 0.50 27.23 366 GLU A O 1
ATOM 2739 N N . ASP A 1 347 ? -1.616 1.845 125.542 1.00 25.24 367 ASP A N 1
ATOM 2740 C CA . ASP A 1 347 ? -1.447 2.666 124.335 1.00 25.49 367 ASP A CA 1
ATOM 2741 C C . ASP A 1 347 ? -0.564 3.904 124.483 1.00 25.01 367 ASP A C 1
ATOM 2742 O O . ASP A 1 347 ? -0.295 4.582 123.488 1.00 24.22 367 ASP A O 1
ATOM 2747 N N . GLN A 1 348 ? -0.110 4.191 125.702 1.00 25.83 368 GLN A N 1
ATOM 2748 C CA . GLN A 1 348 ? 0.720 5.364 125.966 1.00 26.77 368 GLN A CA 1
ATOM 2749 C C . GLN A 1 348 ? 2.086 5.091 125.371 1.00 28.67 368 GLN A C 1
ATOM 2750 O O . GLN A 1 348 ? 2.710 4.108 125.734 1.00 29.92 368 GLN A O 1
ATOM 2756 N N . LYS A 1 349 ? 2.559 5.972 124.493 1.00 29.03 369 LYS A N 1
ATOM 2757 C CA . LYS A 1 349 ? 3.844 5.788 123.802 1.00 30.75 369 LYS A CA 1
ATOM 2758 C C . LYS A 1 349 ? 4.988 6.654 124.344 1.00 31.33 369 LYS A C 1
ATOM 2759 O O . LYS A 1 349 ? 6.152 6.424 124.003 1.00 35.01 369 LYS A O 1
ATOM 2761 N N . GLY A 1 350 ? 4.688 7.629 125.182 1.00 30.65 370 GLY A N 1
ATOM 2762 C CA . GLY A 1 350 ? 5.707 8.491 125.754 1.00 29.73 370 GLY A CA 1
ATOM 2763 C C . GLY A 1 350 ? 5.184 9.303 126.907 1.00 29.02 370 GLY A C 1
ATOM 2764 O O . GLY A 1 350 ? 3.986 9.213 127.246 1.00 27.05 370 GLY A O 1
ATOM 2765 N N . ASP A 1 351 ? 6.053 10.112 127.514 1.00 28.72 371 ASP A N 1
ATOM 2766 C CA . ASP A 1 351 ? 5.593 11.004 128.566 1.00 29.51 371 ASP A CA 1
ATOM 2767 C C . ASP A 1 351 ? 4.533 11.928 127.907 1.00 27.85 371 ASP A C 1
ATOM 2768 O O . ASP A 1 351 ? 4.618 12.287 126.722 1.00 29.87 371 ASP A O 1
ATOM 2773 N N . TRP A 1 352 ? 3.522 12.265 128.661 1.00 25.77 372 TRP A N 1
ATOM 2774 C CA . TRP A 1 352 ? 2.496 13.213 128.226 1.00 23.02 372 TRP A CA 1
ATOM 2775 C C . TRP A 1 352 ? 1.542 12.730 127.107 1.00 21.62 372 TRP A C 1
ATOM 2776 O O . TRP A 1 352 ? 0.670 13.474 126.751 1.00 18.46 372 TRP A O 1
ATOM 2787 N N . ASP A 1 353 ? 1.679 11.499 126.607 1.00 20.63 373 ASP A N 1
ATOM 2788 C CA . ASP A 1 353 ? 0.794 10.973 125.557 1.00 20.37 373 ASP A CA 1
ATOM 2789 C C . ASP A 1 353 ? -0.475 10.435 126.214 1.00 18.86 373 ASP A C 1
ATOM 2790 O O . ASP A 1 353 ? -0.622 9.217 126.374 1.00 18.85 373 ASP A O 1
ATOM 2795 N N . TYR A 1 354 ? -1.388 11.340 126.575 1.00 17.39 374 TYR A N 1
ATOM 2796 C CA . TYR A 1 354 ? -2.526 11.011 127.442 1.00 17.15 374 TYR A CA 1
ATOM 2797 C C . TYR A 1 354 ? -3.894 10.954 126.759 1.00 16.10 374 TYR A C 1
ATOM 2798 O O . TYR A 1 354 ? -4.779 10.271 127.247 1.00 16.17 374 TYR A O 1
ATOM 2807 N N . TYR A 1 355 ? -4.063 11.637 125.632 1.00 16.04 375 TYR A N 1
ATOM 2808 C CA . TYR A 1 355 ? -5.391 11.755 125.017 1.00 15.78 375 TYR A CA 1
ATOM 2809 C C . TYR A 1 355 ? -5.431 11.383 123.566 1.00 15.86 375 TYR A C 1
ATOM 2810 O O . TYR A 1 355 ? -4.430 11.508 122.862 1.00 15.65 375 TYR A O 1
ATOM 2819 N N . ASP A 1 356 ? -6.650 11.050 123.119 1.00 15.81 376 ASP A N 1
ATOM 2820 C CA . ASP A 1 356 ? -7.051 11.152 121.724 1.00 16.69 376 ASP A CA 1
ATOM 2821 C C . ASP A 1 356 ? -8.138 12.221 121.633 1.00 16.44 376 ASP A C 1
ATOM 2822 O O . ASP A 1 356 ? -9.033 12.285 122.482 1.00 16.85 376 ASP A O 1
ATOM 2827 N N . VAL A 1 357 ? -8.047 13.075 120.632 1.00 15.37 377 VAL A N 1
ATOM 2828 C CA . VAL A 1 357 ? -9.176 13.941 120.253 1.00 15.54 377 VAL A CA 1
ATOM 2829 C C . VAL A 1 357 ? -10.283 13.168 119.525 1.00 16.45 377 VAL A C 1
ATOM 2830 O O . VAL A 1 357 ? -10.096 12.618 118.422 1.00 16.50 377 VAL A O 1
ATOM 2834 N N . VAL A 1 358 ? -11.471 13.183 120.091 1.00 15.88 378 VAL A N 1
ATOM 2835 C CA . VAL A 1 358 ? -12.566 12.369 119.596 1.00 17.22 378 VAL A CA 1
ATOM 2836 C C . VAL A 1 358 ? -13.779 13.161 119.124 1.00 16.70 378 VAL A C 1
ATOM 2837 O O . VAL A 1 358 ? -14.713 12.559 118.608 1.00 18.14 378 VAL A O 1
ATOM 2841 N N . ALA A 1 359 ? -13.770 14.488 119.269 1.00 16.05 379 ALA A N 1
ATOM 2842 C CA . ALA A 1 359 ? -14.808 15.295 118.627 1.00 17.92 379 ALA A CA 1
ATOM 2843 C C . ALA A 1 359 ? -14.331 16.711 118.544 1.00 17.89 379 ALA A C 1
ATOM 2844 O O . ALA A 1 359 ? -13.456 17.114 119.291 1.00 17.22 379 ALA A O 1
ATOM 2846 N N . THR A 1 360 ? -14.858 17.447 117.568 1.00 17.77 380 THR A N 1
ATOM 2847 C CA . THR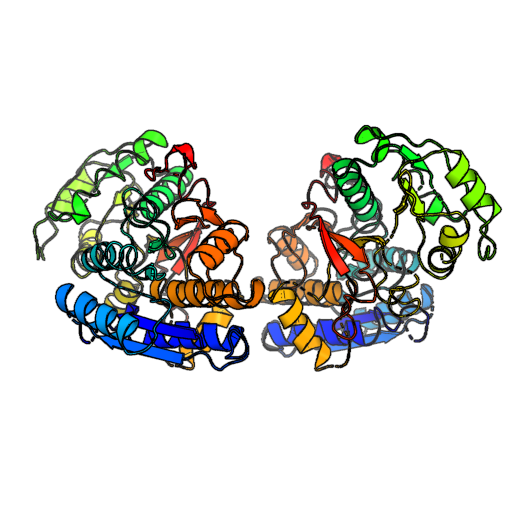 A 1 360 ? -14.507 18.863 117.400 1.00 17.42 380 THR A CA 1
ATOM 2848 C C . THR A 1 360 ? -15.851 19.543 117.238 1.00 17.54 380 THR A C 1
ATOM 2849 O O . THR A 1 360 ? -16.609 19.144 116.348 1.00 18.98 380 THR A O 1
ATOM 2853 N N . ILE A 1 361 ? -16.126 20.537 118.072 1.00 16.66 381 ILE A N 1
ATOM 2854 C CA . ILE A 1 361 ? -17.367 21.338 118.042 1.00 17.01 381 ILE A CA 1
ATOM 2855 C C . ILE A 1 361 ? -17.020 22.768 117.569 1.00 16.24 381 ILE A C 1
ATOM 2856 O O . ILE A 1 361 ? -16.070 23.414 118.069 1.00 14.30 381 ILE A O 1
ATOM 2861 N N . GLY A 1 362 ? -17.709 23.227 116.531 1.00 16.88 382 GLY A N 1
ATOM 2862 C CA . GLY A 1 362 ? -17.426 24.582 115.932 1.00 18.00 382 GLY A CA 1
ATOM 2863 C C . GLY A 1 362 ? -17.675 25.749 116.877 1.00 17.45 382 GLY A C 1
ATOM 2864 O O . GLY A 1 362 ? -18.380 25.583 117.872 1.00 18.50 382 GLY A O 1
ATOM 2865 N N . PRO A 1 363 ? -17.108 26.945 116.591 1.00 18.15 383 PRO A N 1
ATOM 2866 C CA . PRO A 1 363 ? -17.268 28.094 117.516 1.00 16.78 383 PRO A CA 1
ATOM 2867 C C . PRO A 1 363 ? -18.708 28.477 117.859 1.00 16.75 383 PRO A C 1
ATOM 2868 O O . PRO A 1 363 ? -19.003 28.751 119.017 1.00 15.86 383 PRO A O 1
ATOM 2872 N N . GLU A 1 364 ? -19.571 28.563 116.863 1.00 18.28 384 GLU A N 1
ATOM 2873 C CA . GLU A 1 364 ? -20.977 28.968 117.139 1.00 19.86 384 GLU A CA 1
ATOM 2874 C C . GLU A 1 364 ? -21.703 27.993 118.056 1.00 19.38 384 GLU A C 1
ATOM 2875 O O . GLU A 1 364 ? -22.449 28.405 118.922 1.00 19.61 384 GLU A O 1
ATOM 2881 N N A GLN A 1 365 ? -21.446 26.705 117.844 0.50 19.45 385 GLN A N 1
ATOM 2882 N N B GLN A 1 365 ? -21.441 26.705 117.880 0.50 19.57 385 GLN A N 1
ATOM 2883 C CA A GLN A 1 365 ? -21.974 25.621 118.659 0.50 19.49 385 GLN A CA 1
ATOM 2884 C CA B GLN A 1 365 ? -22.022 25.667 118.714 0.50 19.74 385 GLN A CA 1
ATOM 2885 C C A GLN A 1 365 ? -21.335 25.559 120.061 0.50 18.37 385 GLN A C 1
ATOM 2886 C C B GLN A 1 365 ? -21.335 25.540 120.084 0.50 18.48 385 GLN A C 1
ATOM 2887 O O A GLN A 1 365 ? -22.037 25.395 121.062 0.50 18.65 385 GLN A O 1
ATOM 2888 O O B GLN A 1 365 ? -22.007 25.319 121.092 0.50 18.69 385 GLN A O 1
ATOM 2899 N N . ALA A 1 366 ? -20.016 25.702 120.132 1.00 17.12 386 ALA A N 1
ATOM 2900 C CA . ALA A 1 366 ? -19.313 25.614 121.410 1.00 15.04 386 ALA A CA 1
ATOM 2901 C C . ALA A 1 366 ? -19.547 26.812 122.317 1.00 14.44 386 ALA A C 1
ATOM 2902 O O . ALA A 1 366 ? -19.462 26.655 123.506 1.00 14.38 386 ALA A O 1
ATOM 2904 N N . PHE A 1 367 ? -19.771 28.007 121.763 1.00 15.34 387 PHE A N 1
ATOM 2905 C CA . PHE A 1 367 ? -19.950 29.196 122.551 1.00 16.24 387 PHE A CA 1
ATOM 2906 C C . PHE A 1 367 ? -21.363 29.759 122.519 1.00 17.67 387 PHE A C 1
ATOM 2907 O O . PHE A 1 367 ? -21.659 30.616 123.308 1.00 17.84 387 PHE A O 1
ATOM 2915 N N . GLY A 1 368 ? -22.214 29.286 121.603 1.00 19.82 388 GLY A N 1
ATOM 2916 C CA . GLY A 1 368 ? -23.572 29.761 121.489 1.00 21.53 388 GLY A CA 1
ATOM 2917 C C . GLY A 1 368 ? -23.663 30.917 120.509 1.00 22.94 388 GLY A C 1
ATOM 2918 O O . GLY A 1 368 ? -22.661 31.573 120.233 1.00 23.66 388 GLY A O 1
ATOM 2919 N N . PRO A 1 369 ? -24.869 31.181 119.991 1.00 24.41 389 PRO A N 1
ATOM 2920 C CA . PRO A 1 369 ? -24.994 32.320 119.082 1.00 25.63 389 PRO A CA 1
ATOM 2921 C C . PRO A 1 369 ? -24.788 33.645 119.817 1.00 26.00 389 PRO A C 1
ATOM 2922 O O . PRO A 1 369 ? -24.924 33.742 121.051 1.00 23.69 389 PRO A O 1
ATOM 2926 N N . LEU A 1 370 ? -24.458 34.656 119.029 1.00 28.53 390 LEU A N 1
ATOM 2927 C CA . LEU A 1 370 ? -24.247 35.991 119.525 1.00 30.81 390 LEU A CA 1
ATOM 2928 C C . LEU A 1 370 ? -25.456 36.467 120.354 1.00 32.72 390 LEU A C 1
ATOM 2929 O O . LEU A 1 370 ? -25.283 37.153 121.352 1.00 33.02 390 LEU A O 1
ATOM 2934 N N . SER A 1 371 ? -26.660 36.028 119.983 1.00 35.20 391 SER A N 1
ATOM 2935 C CA . SER A 1 371 ? -27.873 36.368 120.729 1.00 37.15 391 SER A CA 1
ATOM 2936 C C . SER A 1 371 ? -27.930 35.765 122.144 1.00 38.05 391 SER A C 1
ATOM 2937 O O . SER A 1 371 ? -28.545 36.337 123.034 1.00 39.79 391 SER A O 1
ATOM 2940 N N . GLU A 1 372 ? -27.311 34.610 122.358 1.00 38.10 392 GLU A N 1
ATOM 2941 C CA . GLU A 1 372 ? -27.234 34.011 123.702 1.00 37.95 392 GLU A CA 1
ATOM 2942 C C . GLU A 1 372 ? -26.196 34.722 124.598 1.00 37.32 392 GLU A C 1
ATOM 2943 O O . GLU A 1 372 ? -26.006 34.346 125.755 1.00 36.97 392 GLU A O 1
ATOM 2949 N N . SER A 1 373 ? -25.445 35.678 124.064 1.00 36.96 393 SER A N 1
ATOM 2950 C CA . SER A 1 373 ? -24.371 36.261 124.860 1.00 35.33 393 SER A CA 1
ATOM 2951 C C . SER A 1 373 ? -24.994 37.094 125.977 1.00 35.00 393 SER A C 1
ATOM 2952 O O . SER A 1 373 ? -26.064 37.709 125.797 1.00 35.26 393 SER A O 1
ATOM 2955 N N . ARG A 1 374 ? -24.320 37.099 127.119 1.00 33.00 394 ARG A N 1
ATOM 2956 C CA . ARG A 1 374 ? -24.752 37.860 128.279 1.00 33.93 394 ARG A CA 1
ATOM 2957 C C . ARG A 1 374 ? -24.028 39.205 128.340 1.00 33.15 394 ARG A C 1
ATOM 2958 O O . ARG A 1 374 ? -24.137 39.901 129.322 1.00 33.51 394 ARG A O 1
ATOM 2962 N N . CYS A 1 375 ? -23.292 39.558 127.291 1.00 32.49 395 CYS A N 1
ATOM 2963 C CA . CYS A 1 375 ? -22.634 40.864 127.202 1.00 33.06 395 CYS A CA 1
ATOM 2964 C C . CYS A 1 375 ? -23.504 41.888 126.445 1.00 33.28 395 CYS A C 1
ATOM 2965 O O . CYS A 1 375 ? -23.884 41.654 125.281 1.00 33.11 395 CYS A O 1
ATOM 2968 N N . ALA A 1 376 ? -23.781 43.020 127.101 1.00 33.20 396 ALA A N 1
ATOM 2969 C CA . ALA A 1 376 ? -24.469 44.168 126.463 1.00 33.94 396 ALA A CA 1
ATOM 2970 C C . ALA A 1 376 ? -23.826 44.625 125.131 1.00 33.73 396 ALA A C 1
ATOM 2971 O O . ALA A 1 376 ? -24.522 45.019 124.192 1.00 34.11 396 ALA A O 1
ATOM 2981 N N . ASP A 1 378 ? -22.500 42.840 122.885 1.00 33.94 398 ASP A N 1
ATOM 2982 C CA . ASP A 1 378 ? -22.760 41.859 121.811 1.00 35.24 398 ASP A CA 1
ATOM 2983 C C . ASP A 1 378 ? -24.151 42.000 12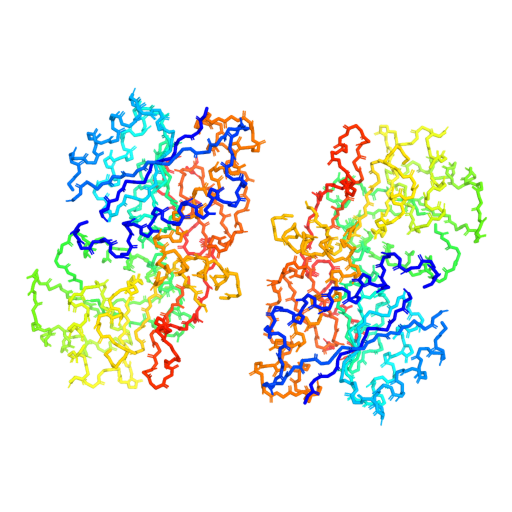1.169 1.00 38.39 398 ASP A C 1
ATOM 2984 O O . ASP A 1 378 ? -24.437 41.377 120.145 1.00 39.31 398 ASP A O 1
ATOM 2989 N N . LYS A 1 379 ? -25.020 42.787 121.792 1.00 41.06 399 LYS A N 1
ATOM 2990 C CA . LYS A 1 379 ? -26.345 43.053 121.242 1.00 43.59 399 LYS A CA 1
ATOM 2991 C C . LYS A 1 379 ? -26.210 44.372 120.482 1.00 45.33 399 LYS A C 1
ATOM 2992 O O . LYS A 1 379 ? -26.899 45.377 120.686 1.00 46.89 399 LYS A O 1
ATOM 2997 N N . GLN B 1 6 ? 11.252 0.499 101.212 1.00 51.86 26 GLN B N 1
ATOM 2998 C CA . GLN B 1 6 ? 11.757 1.882 100.900 1.00 50.60 26 GLN B CA 1
ATOM 2999 C C . GLN B 1 6 ? 10.911 2.655 99.858 1.00 48.30 26 GLN B C 1
ATOM 3000 O O . GLN B 1 6 ? 10.779 2.256 98.701 1.00 49.19 26 GLN B O 1
ATOM 3006 N N . VAL B 1 7 ? 10.360 3.779 100.292 1.00 45.19 27 VAL B N 1
ATOM 3007 C CA . VAL B 1 7 ? 9.571 4.658 99.460 1.00 42.47 27 VAL B CA 1
ATOM 3008 C C . VAL B 1 7 ? 10.514 5.474 98.567 1.00 42.09 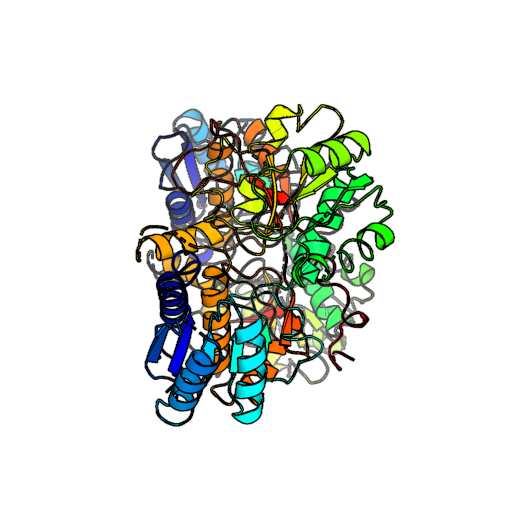27 VAL B C 1
ATOM 3009 O O . VAL B 1 7 ? 11.514 6.017 99.043 1.00 42.04 27 VAL B O 1
ATOM 3013 N N . THR B 1 8 ? 10.215 5.531 97.270 1.00 41.12 28 THR B N 1
ATOM 3014 C CA . THR B 1 8 ? 10.962 6.370 96.323 1.00 40.17 28 THR B CA 1
ATOM 3015 C C . THR B 1 8 ? 10.010 7.337 95.605 1.00 38.17 28 THR B C 1
ATOM 3016 O O . THR B 1 8 ? 9.009 6.924 94.988 1.00 38.07 28 THR B O 1
ATOM 3020 N N . LEU B 1 9 ? 10.327 8.628 95.691 1.00 36.38 29 LEU B N 1
ATOM 3021 C CA . LEU B 1 9 ? 9.519 9.672 95.068 1.00 34.79 29 LEU B CA 1
ATOM 3022 C C . LEU B 1 9 ? 10.279 10.195 93.877 1.00 35.50 29 LEU B C 1
ATOM 3023 O O . LEU B 1 9 ? 11.524 10.212 93.894 1.00 36.41 29 LEU B O 1
ATOM 3028 N N . GLY B 1 10 ? 9.529 10.615 92.854 1.00 34.92 30 GLY B N 1
ATOM 3029 C CA . GLY B 1 10 ? 10.084 11.152 91.612 1.00 35.42 30 GLY B CA 1
ATOM 3030 C C . GLY B 1 10 ? 9.369 12.400 91.136 1.00 34.49 30 GLY B C 1
ATOM 3031 O O . GLY B 1 10 ? 8.129 12.419 91.025 1.00 34.02 30 GLY B O 1
ATOM 3032 N N . VAL B 1 11 ? 10.151 13.445 90.862 1.00 33.97 31 VAL B N 1
ATOM 3033 C CA . VAL B 1 11 ? 9.634 14.745 90.445 1.00 32.84 31 VAL B CA 1
ATOM 3034 C C . VAL B 1 11 ? 9.908 14.886 88.949 1.00 34.13 31 VAL B C 1
ATOM 3035 O O . VAL B 1 11 ? 11.078 15.019 88.543 1.00 35.44 31 VAL B O 1
ATOM 3039 N N . LEU B 1 12 ? 8.839 14.803 88.148 1.00 33.88 32 LEU B N 1
ATOM 3040 C CA . LEU B 1 12 ? 8.925 14.766 86.669 1.00 35.86 32 LEU B CA 1
ATOM 3041 C C . LEU B 1 12 ? 8.506 16.096 86.095 1.00 35.60 32 LEU B C 1
ATOM 3042 O O . LEU B 1 12 ? 7.311 16.429 86.074 1.00 33.90 32 LEU B O 1
ATOM 3047 N N . THR B 1 13 ? 9.478 16.876 85.624 1.00 37.35 33 THR B N 1
ATOM 3048 C CA . THR B 1 13 ? 9.210 18.294 85.408 1.00 37.22 33 THR B CA 1
ATOM 3049 C C . THR B 1 13 ? 9.980 18.931 84.258 1.00 39.83 33 THR B C 1
ATOM 3050 O O . THR B 1 13 ? 10.636 18.250 83.463 1.00 41.75 33 THR B O 1
ATOM 3054 N N . ASP B 1 14 ? 9.852 20.247 84.145 1.00 40.74 34 ASP B N 1
ATOM 3055 C CA . ASP B 1 14 ? 10.628 20.990 83.191 1.00 43.31 34 ASP B CA 1
ATOM 3056 C C . ASP B 1 14 ? 11.667 21.786 83.943 1.00 44.92 34 ASP B C 1
ATOM 3057 O O . ASP B 1 14 ? 11.335 22.558 84.824 1.00 43.59 34 ASP B O 1
ATOM 3070 N N . SER B 1 16 ? 14.361 23.250 81.890 1.00 54.54 36 SER B N 1
ATOM 3071 C CA . SER B 1 16 ? 15.129 23.909 80.804 1.00 57.24 36 SER B CA 1
ATOM 3072 C C . SER B 1 16 ? 14.382 24.963 79.974 1.00 57.28 36 SER B C 1
ATOM 3073 O O . SER B 1 16 ? 15.024 25.800 79.363 1.00 58.35 36 SER B O 1
ATOM 3076 N N . SER B 1 17 ? 13.051 24.934 79.956 1.00 56.91 37 SER B N 1
ATOM 3077 C CA . SER B 1 17 ? 12.278 25.767 79.032 1.00 57.09 37 SER B CA 1
ATOM 3078 C C . SER B 1 17 ? 11.383 26.751 79.776 1.00 56.06 37 SER B C 1
ATOM 3079 O O . SER B 1 17 ? 11.767 27.270 80.840 1.00 55.84 37 SER B O 1
ATOM 3081 N N . VAL B 1 18 ? 10.191 26.984 79.215 1.00 55.60 38 VAL B N 1
ATOM 3082 C CA . VAL B 1 18 ? 9.252 28.024 79.676 1.00 54.62 38 VAL B CA 1
ATOM 3083 C C . VAL B 1 18 ? 8.867 27.953 81.169 1.00 53.50 38 VAL B C 1
ATOM 3084 O O . VAL B 1 18 ? 8.687 28.990 81.820 1.00 53.03 38 VAL B O 1
ATOM 3086 N N . TYR B 1 19 ? 8.740 26.730 81.696 1.00 52.91 39 TYR B N 1
ATOM 3087 C CA . TYR B 1 19 ? 8.188 26.499 83.024 1.00 51.34 39 TYR B CA 1
ATOM 3088 C C . TYR B 1 19 ? 9.232 25.951 84.023 1.00 51.54 39 TYR B C 1
ATOM 3089 O O . TYR B 1 19 ? 8.873 25.235 84.967 1.00 51.55 39 TYR B O 1
ATOM 3091 N N . ALA B 1 20 ? 10.514 26.284 83.821 1.00 51.89 40 ALA B N 1
ATOM 3092 C CA . ALA B 1 20 ? 11.577 25.848 84.749 1.00 51.68 40 ALA B CA 1
ATOM 3093 C C . ALA B 1 20 ? 11.447 26.575 86.089 1.00 50.12 40 ALA B C 1
ATOM 3094 O O . ALA B 1 20 ? 11.596 25.973 87.168 1.00 49.86 40 ALA B O 1
ATOM 3096 N N . ASP B 1 21 ? 11.170 27.870 86.004 1.00 48.31 41 ASP B N 1
ATOM 3097 C CA . ASP B 1 21 ? 11.268 28.741 87.161 1.00 47.24 41 ASP B CA 1
ATOM 3098 C C . ASP B 1 21 ? 10.062 28.605 88.064 1.00 44.07 41 ASP B C 1
ATOM 3099 O O . ASP B 1 21 ? 10.158 28.820 89.269 1.00 43.96 41 ASP B O 1
ATOM 3104 N N . SER B 1 22 ? 8.938 28.219 87.471 1.00 41.53 42 SER B N 1
ATOM 3105 C CA . SER B 1 22 ? 7.698 28.033 88.189 1.00 38.88 42 SER B CA 1
ATOM 3106 C C . SER B 1 22 ? 7.428 26.550 88.523 1.00 37.62 42 SER B C 1
ATOM 3107 O O . SER B 1 22 ? 6.450 26.235 89.199 1.00 36.72 42 SER B O 1
ATOM 3110 N N . ALA B 1 23 ? 8.247 25.645 87.984 1.00 36.93 43 ALA B N 1
ATOM 3111 C CA . ALA B 1 23 ? 8.258 24.253 88.428 1.00 35.69 43 ALA B CA 1
ATOM 3112 C C . ALA B 1 23 ? 9.734 23.840 88.649 1.00 35.48 43 ALA B C 1
ATOM 3113 O O . ALA B 1 23 ? 10.428 24.432 89.492 1.00 35.13 43 ALA B O 1
ATOM 3115 N N . GLY B 1 24 ? 10.218 22.848 87.913 1.00 35.52 44 GLY B N 1
ATOM 3116 C CA . GLY B 1 24 ? 11.659 22.618 87.808 1.00 36.33 44 GLY B CA 1
ATOM 3117 C C . GLY B 1 24 ? 12.352 22.324 89.114 1.00 35.83 44 GLY B C 1
ATOM 3118 O O . GLY B 1 24 ? 11.828 21.546 89.899 1.00 35.65 44 GLY B O 1
ATOM 3119 N N . LYS B 1 25 ? 13.508 22.950 89.346 1.00 35.97 45 LYS B N 1
ATOM 3120 C CA . LYS B 1 25 ? 14.333 22.682 90.550 1.00 36.97 45 LYS B CA 1
ATOM 3121 C C . LYS B 1 25 ? 13.587 23.050 91.837 1.00 34.57 45 LYS B C 1
ATOM 3122 O O . LYS B 1 25 ? 13.804 22.456 92.909 1.00 34.18 45 LYS B O 1
ATOM 3128 N N . GLY B 1 26 ? 12.724 24.049 91.701 1.00 32.80 46 GLY B N 1
ATOM 3129 C CA . GLY B 1 26 ? 11.861 24.518 92.762 1.00 31.04 46 GLY B CA 1
ATOM 3130 C C . GLY B 1 26 ? 10.914 23.431 93.209 1.00 30.05 46 GLY B C 1
ATOM 3131 O O . GLY B 1 26 ? 10.668 23.309 94.412 1.00 29.34 46 GLY B O 1
ATOM 3132 N N . SER B 1 27 ? 10.357 22.664 92.257 1.00 29.87 47 SER B N 1
ATOM 3133 C CA . SER B 1 27 ? 9.456 21.554 92.612 1.00 29.62 47 SER B CA 1
ATOM 3134 C C . SER B 1 27 ? 10.188 20.421 93.353 1.00 30.31 47 SER B C 1
ATOM 3135 O O . SER B 1 27 ? 9.655 19.836 94.317 1.00 29.92 47 SER B O 1
ATOM 3138 N N . VAL B 1 28 ? 11.436 20.180 92.948 1.00 30.67 48 VAL B N 1
ATOM 3139 C CA . VAL B 1 28 ? 12.336 19.304 93.704 1.00 31.68 48 VAL B CA 1
ATOM 3140 C C . VAL B 1 28 ? 12.553 19.791 95.142 1.00 30.97 48 VAL B C 1
ATOM 3141 O O . VAL B 1 28 ? 12.407 19.014 96.092 1.00 29.41 48 VAL B O 1
ATOM 3145 N N . ALA B 1 29 ? 12.871 21.082 95.304 1.00 31.01 49 ALA B N 1
ATOM 3146 C CA . ALA B 1 29 ? 13.019 21.672 96.645 1.00 30.21 49 ALA B CA 1
ATOM 3147 C C . ALA B 1 29 ? 11.745 21.473 97.496 1.00 28.55 49 ALA B C 1
ATOM 3148 O O . ALA B 1 29 ? 11.821 21.188 98.682 1.00 28.35 49 ALA B O 1
ATOM 3150 N N . ALA B 1 30 ? 10.583 21.621 96.869 1.00 27.51 50 ALA B N 1
ATOM 3151 C CA . ALA B 1 30 ? 9.293 21.556 97.578 1.00 26.46 50 ALA B CA 1
ATOM 3152 C C . ALA B 1 30 ? 9.107 20.165 98.212 1.00 26.68 50 ALA B C 1
ATOM 3153 O O . ALA B 1 30 ? 8.701 20.042 99.372 1.00 26.00 50 ALA B O 1
ATOM 3155 N N . VAL B 1 31 ? 9.494 19.137 97.469 1.00 27.38 51 VAL B N 1
ATOM 3156 C CA . VAL B 1 31 ? 9.334 17.759 97.884 1.00 27.65 51 VAL B CA 1
ATOM 3157 C C . VAL B 1 31 ? 10.394 17.399 98.962 1.00 28.56 51 VAL B C 1
ATOM 3158 O O . VAL B 1 31 ? 10.066 16.718 99.951 1.00 28.66 51 VAL B O 1
ATOM 3162 N N . GLN B 1 32 ? 11.622 17.919 98.832 1.00 29.71 52 GLN B N 1
ATOM 3163 C CA . GLN B 1 32 ? 12.654 17.727 99.878 1.00 31.06 52 GLN B CA 1
ATOM 3164 C C . GLN B 1 32 ? 12.120 18.215 101.195 1.00 30.32 52 GLN B C 1
ATOM 3165 O O . GLN B 1 32 ? 12.280 17.553 102.233 1.00 31.23 52 GLN B O 1
ATOM 3171 N N . LEU B 1 33 ? 11.469 19.371 101.163 1.00 28.85 53 LEU B N 1
ATOM 3172 C CA . LEU B 1 33 ? 10.920 19.933 102.381 1.00 28.17 53 LEU B CA 1
ATOM 3173 C C . LEU B 1 33 ? 9.815 19.011 102.955 1.00 28.17 53 LEU B C 1
ATOM 3174 O O . LEU B 1 33 ? 9.725 18.808 104.175 1.00 28.78 53 LEU B O 1
ATOM 3179 N N . ALA B 1 34 ? 8.978 18.467 102.078 1.00 27.69 54 ALA B N 1
ATOM 3180 C CA . ALA B 1 34 ? 7.977 17.470 102.507 1.00 27.47 54 ALA B CA 1
ATOM 3181 C C . ALA B 1 34 ? 8.702 16.286 103.194 1.00 28.32 54 ALA B C 1
ATOM 3182 O O . ALA B 1 34 ? 8.260 15.805 104.235 1.00 28.84 54 ALA B O 1
ATOM 3184 N N . ILE B 1 35 ? 9.827 15.853 102.629 1.00 29.13 55 ILE B N 1
ATOM 3185 C CA . ILE B 1 35 ? 10.592 14.770 103.238 1.00 30.70 55 ILE B CA 1
ATOM 3186 C C . ILE B 1 35 ? 11.164 15.125 104.622 1.00 31.37 55 ILE B C 1
ATOM 3187 O O . ILE B 1 35 ? 11.145 14.284 105.525 1.00 31.75 55 ILE B O 1
ATOM 3192 N N . GLU B 1 36 ? 11.650 16.360 104.793 1.00 32.15 56 GLU B N 1
ATOM 3193 C CA . GLU B 1 36 ? 12.056 16.854 106.121 1.00 33.14 56 GLU B CA 1
ATOM 3194 C C . GLU B 1 36 ? 10.920 16.790 107.133 1.00 33.13 56 GLU B C 1
ATOM 3195 O O . GLU B 1 36 ? 11.155 16.459 108.286 1.00 33.24 56 GLU B O 1
ATOM 3201 N N . ASP B 1 37 ? 9.698 17.102 106.715 1.00 32.97 57 ASP B N 1
ATOM 3202 C CA . ASP B 1 37 ? 8.575 17.172 107.649 1.00 33.14 57 ASP B CA 1
ATOM 3203 C C . ASP B 1 37 ? 8.080 15.819 108.130 1.00 35.00 57 ASP B C 1
ATOM 3204 O O . ASP B 1 37 ? 7.232 15.768 109.028 1.00 36.33 57 ASP B O 1
ATOM 3209 N N . VAL B 1 38 ? 8.557 14.725 107.535 1.00 35.64 58 VAL B N 1
ATOM 3210 C CA . VAL B 1 38 ? 8.268 13.395 108.060 1.00 36.32 58 VAL B CA 1
ATOM 3211 C C . VAL B 1 38 ? 9.551 12.769 108.620 1.00 38.00 58 VAL B C 1
ATOM 3212 O O . VAL B 1 38 ? 9.729 11.556 108.614 1.00 39.20 58 VAL B O 1
ATOM 3216 N N . GLY B 1 39 ? 10.456 13.608 109.119 1.00 38.28 59 GLY B N 1
ATOM 3217 C CA . GLY B 1 39 ? 11.709 13.125 109.736 1.00 39.16 59 GLY B CA 1
ATOM 3218 C C . GLY B 1 39 ? 12.654 12.462 108.753 1.00 40.43 59 GLY B C 1
ATOM 3219 O O . GLY B 1 39 ? 13.556 11.729 109.162 1.00 41.31 59 GLY B O 1
ATOM 3220 N N . GLY B 1 40 ? 12.438 12.691 107.454 1.00 40.08 60 GLY B N 1
ATOM 3221 C CA . GLY B 1 40 ? 13.269 12.076 106.392 1.00 41.04 60 GLY B CA 1
ATOM 3222 C C . GLY B 1 40 ? 13.020 10.593 106.120 1.00 41.81 60 GLY B C 1
ATOM 3223 O O . GLY B 1 40 ? 13.725 9.993 105.300 1.00 43.29 60 GLY B O 1
ATOM 3224 N N . LYS B 1 41 ? 12.015 10.003 106.776 1.00 40.93 61 LYS B N 1
ATOM 3225 C CA . LYS B 1 41 ? 11.801 8.555 106.729 1.00 41.85 61 LYS B CA 1
ATOM 3226 C C . LYS B 1 41 ? 10.369 8.130 106.425 1.00 40.70 61 LYS B C 1
ATOM 3227 O O . LYS B 1 41 ? 9.406 8.778 106.825 1.00 39.13 61 LYS B O 1
ATOM 3233 N N . ALA B 1 42 ? 10.248 7.023 105.699 1.00 40.98 62 ALA B N 1
ATOM 3234 C CA . ALA B 1 42 ? 8.956 6.362 105.515 1.00 40.37 62 ALA B CA 1
ATOM 3235 C C . ALA B 1 42 ? 9.161 4.864 105.729 1.00 41.47 62 ALA B C 1
ATOM 3236 O O . ALA B 1 42 ? 10.198 4.322 105.371 1.00 42.08 62 ALA B O 1
ATOM 3238 N N . LEU B 1 43 ? 8.181 4.218 106.355 1.00 41.94 63 LEU B N 1
ATOM 3239 C CA . LEU B 1 43 ? 8.300 2.812 106.753 1.00 43.93 63 LEU B CA 1
ATOM 3240 C C . LEU B 1 43 ? 9.676 2.498 107.403 1.00 45.14 63 LEU B C 1
ATOM 3241 O O . LEU B 1 43 ? 10.313 1.495 107.086 1.00 46.98 63 LEU B O 1
ATOM 3246 N N . GLY B 1 44 ? 10.139 3.389 108.280 1.00 44.57 64 GLY B N 1
ATOM 3247 C CA . GLY B 1 44 ? 11.388 3.181 109.028 1.00 45.62 64 GLY B CA 1
ATOM 3248 C C . GLY B 1 44 ? 12.706 3.324 108.273 1.00 46.73 64 GLY B C 1
ATOM 3249 O O . GLY B 1 44 ? 13.767 3.080 108.849 1.00 48.04 64 GLY B O 1
ATOM 3250 N N . GLN B 1 45 ? 12.655 3.725 107.003 1.00 46.51 65 GLN B N 1
ATOM 3251 C CA . GLN B 1 45 ? 13.856 3.875 106.180 1.00 47.43 65 GLN B CA 1
ATOM 3252 C C . GLN B 1 45 ? 13.902 5.274 105.552 1.00 45.43 65 GLN B C 1
ATOM 3253 O O . GLN B 1 45 ? 12.847 5.856 105.305 1.00 44.01 65 GLN B O 1
ATOM 3259 N N . PRO B 1 46 ? 15.107 5.805 105.245 1.00 44.81 66 PRO B N 1
ATOM 3260 C CA . PRO B 1 46 ? 15.172 7.079 104.509 1.00 43.29 66 PRO B CA 1
ATOM 3261 C C . PRO B 1 46 ? 14.331 7.074 103.213 1.00 42.09 66 PRO B C 1
ATOM 3262 O O . PRO B 1 46 ? 14.249 6.059 102.530 1.00 42.10 66 PRO B O 1
ATOM 3266 N N . VAL B 1 47 ? 13.696 8.199 102.900 1.00 39.81 67 VAL B N 1
ATOM 3267 C CA . VAL B 1 47 ? 12.937 8.331 101.662 1.00 38.72 67 VAL B CA 1
ATOM 3268 C C . VAL B 1 47 ? 13.903 8.694 100.539 1.00 39.09 67 VAL B C 1
ATOM 3269 O O . VAL B 1 47 ? 14.686 9.607 100.686 1.00 38.49 67 VAL B O 1
ATOM 3273 N N . LYS B 1 48 ? 13.872 7.952 99.436 1.00 40.42 68 LYS B N 1
ATOM 3274 C CA . LYS B 1 48 ? 14.687 8.265 98.253 1.00 41.23 68 LYS B CA 1
ATOM 3275 C C . LYS B 1 48 ? 13.915 9.239 97.388 1.00 39.43 68 LYS B C 1
ATOM 3276 O O . LYS B 1 48 ? 12.708 9.093 97.203 1.00 38.15 68 LYS B O 1
ATOM 3282 N N . LEU B 1 49 ? 14.619 10.225 96.835 1.00 39.25 69 LEU B N 1
ATOM 3283 C CA . LEU B 1 49 ? 14.023 11.184 95.919 1.00 37.96 69 LEU B CA 1
ATOM 3284 C C . LEU B 1 49 ? 14.837 11.171 94.636 1.00 39.57 69 LEU B C 1
ATOM 3285 O O . LEU B 1 49 ? 16.072 11.182 94.702 1.00 40.50 69 LEU B O 1
ATOM 3290 N N . VAL B 1 50 ? 14.147 11.122 93.488 1.00 39.40 70 VAL B N 1
ATOM 3291 C CA . VAL B 1 50 ? 14.760 11.292 92.159 1.00 40.16 70 VAL B CA 1
ATOM 3292 C C . VAL B 1 50 ? 13.984 12.374 91.390 1.00 39.09 70 VAL B C 1
ATOM 3293 O O . VAL B 1 50 ? 12.822 12.704 91.714 1.00 37.13 70 VAL B O 1
ATOM 3297 N N . SER B 1 51 ? 14.632 12.959 90.397 1.00 39.41 71 SER B N 1
ATOM 3298 C CA . SER B 1 51 ? 13.984 13.972 89.560 1.00 39.21 71 SER B CA 1
ATOM 3299 C C . SER B 1 51 ? 14.530 13.951 88.147 1.00 40.81 71 SER B C 1
ATOM 3300 O O . SER B 1 51 ? 15.637 13.473 87.917 1.00 42.65 71 SER B O 1
ATOM 3303 N N . ALA B 1 52 ? 13.768 14.528 87.224 1.00 40.84 72 ALA B N 1
ATOM 3304 C CA . ALA B 1 52 ? 14.084 14.477 85.814 1.00 42.65 72 ALA B CA 1
ATOM 3305 C C . ALA B 1 52 ? 13.385 15.580 84.997 1.00 42.68 72 ALA B C 1
ATOM 3306 O O . ALA B 1 52 ? 12.277 16.008 85.322 1.00 40.44 72 ALA B O 1
ATOM 3308 N N . ASP B 1 53 ? 14.055 16.015 83.930 1.00 44.71 73 ASP B N 1
ATOM 3309 C CA . ASP B 1 53 ? 13.541 16.993 82.984 1.00 45.05 73 ASP B CA 1
ATOM 3310 C C . ASP B 1 53 ? 13.079 16.221 81.757 1.00 46.93 73 ASP B C 1
ATOM 3311 O O . ASP B 1 53 ? 13.880 15.519 81.133 1.00 48.35 73 ASP B O 1
ATOM 3316 N N . TYR B 1 54 ? 11.804 16.320 81.394 1.00 46.71 74 TYR B N 1
ATOM 3317 C CA . TYR B 1 54 ? 11.350 15.607 80.196 1.00 48.91 74 TYR B CA 1
ATOM 3318 C C . TYR B 1 54 ? 11.314 16.498 78.942 1.00 50.31 74 TYR B C 1
ATOM 3319 O O . TYR B 1 54 ? 10.818 16.070 77.899 1.00 50.79 74 TYR B O 1
ATOM 3328 N N . GLN B 1 55 ? 11.837 17.726 79.056 1.00 51.52 75 GLN B N 1
ATOM 3329 C CA . GLN B 1 55 ? 11.971 18.655 77.911 1.00 53.39 75 GLN B CA 1
ATOM 3330 C C . GLN B 1 55 ? 10.638 18.995 77.245 1.00 53.36 75 GLN B C 1
ATOM 3331 O O . GLN B 1 55 ? 10.592 19.340 76.065 1.00 54.39 75 GLN B O 1
ATOM 3345 N N . LYS B 1 57 ? 8.297 16.959 76.229 1.00 52.44 77 LYS B N 1
ATOM 3346 C CA . LYS B 1 57 ? 7.880 15.966 75.262 1.00 52.25 77 LYS B CA 1
ATOM 3347 C C . LYS B 1 57 ? 7.175 14.831 76.008 1.00 50.43 77 LYS B C 1
ATOM 3348 O O . LYS B 1 57 ? 7.752 14.214 76.901 1.00 49.85 77 LYS B O 1
ATOM 3354 N N . THR B 1 58 ? 5.918 14.573 75.659 1.00 48.68 78 THR B N 1
ATOM 3355 C CA . THR B 1 58 ? 5.143 13.490 76.294 1.00 47.33 78 THR B CA 1
ATOM 3356 C C . THR B 1 58 ? 5.825 12.103 76.200 1.00 48.52 78 THR B C 1
ATOM 3357 O O . THR B 1 58 ? 5.941 11.414 77.217 1.00 48.01 78 THR B O 1
ATOM 3361 N N . ASP B 1 59 ? 6.292 11.712 75.010 1.00 49.27 79 ASP B N 1
ATOM 3362 C CA . ASP B 1 59 ? 6.888 10.368 74.839 1.00 51.14 79 ASP B CA 1
ATOM 3363 C C . ASP B 1 59 ? 8.209 10.216 75.604 1.00 50.80 79 ASP B C 1
ATOM 3364 O O . ASP B 1 59 ? 8.548 9.120 76.036 1.00 50.66 79 ASP B O 1
ATOM 3369 N N . VAL B 1 60 ? 8.926 11.335 75.790 1.00 49.94 80 VAL B N 1
ATOM 3370 C CA . VAL B 1 60 ? 10.115 11.386 76.681 1.00 49.60 80 VAL B CA 1
ATOM 3371 C C . VAL B 1 60 ? 9.717 11.296 78.171 1.00 47.56 80 VAL B C 1
ATOM 3372 O O . VAL B 1 60 ? 10.384 10.596 78.964 1.00 48.52 80 VAL B O 1
ATOM 3376 N N . ALA B 1 61 ? 8.637 11.974 78.553 1.00 44.84 81 ALA B N 1
ATOM 3377 C CA . ALA B 1 61 ? 8.089 11.794 79.893 1.00 43.16 81 ALA B CA 1
ATOM 3378 C C . ALA B 1 61 ? 7.653 10.330 80.168 1.00 43.91 81 ALA B C 1
ATOM 3379 O O . ALA B 1 61 ? 7.860 9.800 81.278 1.00 43.91 81 ALA B O 1
ATOM 3381 N N . LEU B 1 62 ? 7.049 9.677 79.170 1.00 45.05 82 LEU B N 1
ATOM 3382 C CA . LEU B 1 62 ? 6.552 8.297 79.341 1.00 45.78 82 LEU B CA 1
ATOM 3383 C C . LEU B 1 62 ? 7.705 7.310 79.505 1.00 47.66 82 LEU B C 1
ATOM 3384 O O . LEU B 1 62 ? 7.601 6.368 80.290 1.00 48.29 82 LEU B O 1
ATOM 3389 N N . SER B 1 63 ? 8.808 7.528 78.793 1.00 49.32 83 SER B N 1
ATOM 3390 C CA . SER B 1 63 ? 9.966 6.616 78.877 1.00 51.26 83 SER B CA 1
ATOM 3391 C C . SER B 1 63 ? 10.744 6.759 80.183 1.00 50.33 83 SER B C 1
ATOM 3392 O O . SER B 1 63 ? 11.206 5.764 80.740 1.00 51.60 83 SER B O 1
ATOM 3395 N N . ILE B 1 64 ? 10.912 7.994 80.651 1.00 48.55 84 ILE B N 1
ATOM 3396 C CA . ILE B 1 64 ? 11.511 8.250 81.986 1.00 47.51 84 ILE B CA 1
ATOM 3397 C C . ILE B 1 64 ? 10.689 7.540 83.063 1.00 46.32 84 ILE B C 1
ATOM 3398 O O . ILE B 1 64 ? 11.235 6.876 83.934 1.00 46.73 84 ILE B O 1
ATOM 3403 N N . ALA B 1 65 ? 9.370 7.717 82.987 1.00 45.37 85 ALA B N 1
ATOM 3404 C CA . ALA B 1 65 ? 8.435 7.156 83.956 1.00 44.99 85 ALA B CA 1
ATOM 3405 C C . ALA B 1 65 ? 8.414 5.630 83.940 1.00 47.24 85 ALA B C 1
ATOM 3406 O O . ALA B 1 65 ? 8.432 4.998 84.997 1.00 47.32 85 ALA B O 1
ATOM 3408 N N . ARG B 1 66 ? 8.400 5.038 82.746 1.00 49.96 86 ARG B N 1
ATOM 3409 C CA . ARG B 1 66 ? 8.385 3.576 82.610 1.00 52.45 86 ARG B CA 1
ATOM 3410 C C . ARG B 1 66 ? 9.619 2.959 83.255 1.00 53.71 86 ARG B C 1
ATOM 3411 O O . ARG B 1 66 ? 9.510 1.949 83.961 1.00 54.16 86 ARG B O 1
ATOM 3419 N N . GLU B 1 67 ? 10.782 3.571 83.013 1.00 54.05 87 GLU B N 1
ATOM 3420 C CA . GLU B 1 67 ? 12.020 3.142 83.658 1.00 55.57 87 GLU B CA 1
ATOM 3421 C C . GLU B 1 67 ? 11.979 3.312 85.170 1.00 53.41 87 GLU B C 1
ATOM 3422 O O . GLU B 1 67 ? 12.337 2.383 85.903 1.00 53.82 87 GLU B O 1
ATOM 3428 N N . TRP B 1 68 ? 11.554 4.497 85.621 1.00 51.05 88 TRP B N 1
ATOM 3429 C CA . TRP B 1 68 ? 11.453 4.816 87.047 1.00 49.31 88 TRP B CA 1
ATOM 3430 C C . TRP B 1 68 ? 10.679 3.743 87.796 1.00 50.01 88 TRP B C 1
ATOM 3431 O O . TRP B 1 68 ? 11.141 3.222 88.813 1.00 49.53 88 TRP B O 1
ATOM 3442 N N . PHE B 1 69 ? 9.497 3.427 87.273 1.00 50.72 89 PHE B N 1
ATOM 3443 C CA . PHE B 1 69 ? 8.631 2.395 87.857 1.00 52.10 89 PHE B CA 1
ATOM 3444 C C . PHE B 1 69 ? 9.199 0.969 87.751 1.00 55.52 89 PHE B C 1
ATOM 3445 O O . PHE B 1 69 ? 9.258 0.258 88.743 1.00 56.31 89 PHE B O 1
ATOM 3453 N N . ASP B 1 70 ? 9.608 0.551 86.554 1.00 58.52 90 ASP B N 1
ATOM 3454 C CA . ASP B 1 70 ? 10.016 -0.860 86.313 1.00 62.19 90 ASP B CA 1
ATOM 3455 C C . ASP B 1 70 ? 11.445 -1.193 86.759 1.00 63.50 90 ASP B C 1
ATOM 3456 O O . ASP B 1 70 ? 11.767 -2.353 86.937 1.00 65.81 90 ASP B O 1
ATOM 3461 N N . ARG B 1 71 ? 12.286 -0.178 86.939 1.00 63.21 91 ARG B N 1
ATOM 3462 C CA . ARG B 1 71 ? 13.714 -0.367 87.220 1.00 64.68 91 ARG B CA 1
ATOM 3463 C C . ARG B 1 71 ? 14.238 0.332 88.481 1.00 62.47 91 ARG B C 1
ATOM 3464 O O . ARG B 1 71 ? 14.982 -0.273 89.249 1.00 63.43 91 ARG B O 1
ATOM 3472 N N A ASP B 1 72 ? 13.853 1.589 88.698 0.50 59.92 92 ASP B N 1
ATOM 3473 N N B ASP B 1 72 ? 13.855 1.596 88.680 0.50 60.08 92 ASP B N 1
ATOM 3474 C CA A ASP B 1 72 ? 14.357 2.365 89.844 0.50 57.91 92 ASP B CA 1
ATOM 3475 C CA B ASP B 1 72 ? 14.332 2.405 89.818 0.50 58.13 92 ASP B CA 1
ATOM 3476 C C A ASP B 1 72 ? 13.512 2.240 91.116 0.50 55.96 92 ASP B C 1
ATOM 3477 C C B ASP B 1 72 ? 13.527 2.222 91.115 0.50 56.17 92 ASP B C 1
ATOM 3478 O O A ASP B 1 72 ? 13.817 2.891 92.126 0.50 54.69 92 ASP B O 1
ATOM 3479 O O B ASP B 1 72 ? 13.873 2.820 92.144 0.50 55.05 92 ASP B O 1
ATOM 3488 N N . GLY B 1 73 ? 12.451 1.436 91.071 1.00 55.37 93 GLY B N 1
ATOM 3489 C CA . GLY B 1 73 ? 11.551 1.276 92.235 1.00 52.95 93 GLY B CA 1
ATOM 3490 C C . GLY B 1 73 ? 10.719 2.501 92.630 1.00 49.22 93 GLY B C 1
ATOM 3491 O O . GLY B 1 73 ? 10.188 2.563 93.732 1.00 47.97 93 GLY B O 1
ATOM 3492 N N . VAL B 1 74 ? 10.577 3.471 91.730 1.00 47.27 94 VAL B N 1
ATOM 3493 C CA . VAL B 1 74 ? 9.812 4.692 92.027 1.00 43.91 94 VAL B CA 1
ATOM 3494 C C . VAL B 1 74 ? 8.349 4.375 92.332 1.00 42.57 94 VAL B C 1
ATOM 3495 O O . VAL B 1 74 ? 7.669 3.721 91.569 1.00 42.58 94 VAL B O 1
ATOM 3499 N N . ASP B 1 75 ? 7.877 4.865 93.464 1.00 41.18 95 ASP B N 1
ATOM 3500 C CA . ASP B 1 75 ? 6.538 4.546 93.931 1.00 40.87 95 ASP B CA 1
ATOM 3501 C C . ASP B 1 75 ? 5.482 5.596 93.535 1.00 38.88 95 ASP B C 1
ATOM 3502 O O . ASP B 1 75 ? 4.331 5.238 93.240 1.00 38.86 95 ASP B O 1
ATOM 3507 N N . ALA B 1 76 ? 5.866 6.875 93.545 1.00 37.43 96 ALA B N 1
ATOM 3508 C CA . ALA B 1 76 ? 4.937 8.003 93.255 1.00 35.93 96 ALA B CA 1
ATOM 3509 C C . ALA B 1 76 ? 5.618 9.149 92.506 1.00 35.37 96 ALA B C 1
ATOM 3510 O O . ALA B 1 76 ? 6.739 9.533 92.837 1.00 36.30 96 ALA B O 1
ATOM 3512 N N . ILE B 1 77 ? 4.923 9.672 91.495 1.00 35.12 97 ILE B N 1
ATOM 3513 C CA . ILE B 1 77 ? 5.404 10.745 90.627 1.00 35.21 97 ILE B CA 1
ATOM 3514 C C . ILE B 1 77 ? 4.654 12.055 90.947 1.00 33.88 97 ILE B C 1
ATOM 3515 O O . ILE B 1 77 ? 3.459 12.045 91.313 1.00 33.24 97 ILE B O 1
ATOM 3520 N N . PHE B 1 78 ? 5.387 13.165 90.838 1.00 33.29 98 PHE B N 1
ATOM 3521 C CA . PHE B 1 78 ? 4.928 14.498 91.218 1.00 31.35 98 PHE B CA 1
ATOM 3522 C C . PHE B 1 78 ? 5.292 15.491 90.121 1.00 31.89 98 PHE B C 1
ATOM 3523 O O . PHE B 1 78 ? 6.279 15.294 89.366 1.00 31.67 98 PHE B O 1
ATOM 3531 N N . ASP B 1 79 ? 4.469 16.545 90.057 1.00 30.72 99 ASP B N 1
ATOM 3532 C CA . ASP B 1 79 ? 4.631 17.739 89.193 1.00 31.10 99 ASP B CA 1
ATOM 3533 C C . ASP B 1 79 ? 3.865 17.546 87.853 1.00 31.92 99 ASP B C 1
ATOM 3534 O O . ASP B 1 79 ? 2.630 17.615 87.842 1.00 29.75 99 ASP B O 1
ATOM 3539 N N . VAL B 1 80 ? 4.582 17.264 86.771 1.00 34.29 100 VAL B N 1
ATOM 3540 C CA . VAL B 1 80 ? 4.043 17.300 85.378 1.00 36.40 100 VAL B CA 1
ATOM 3541 C C . VAL B 1 80 ? 3.513 18.690 84.932 1.00 36.67 100 VAL B C 1
ATOM 3542 O O . VAL B 1 80 ? 2.434 19.142 85.296 1.00 37.68 100 VAL B O 1
ATOM 3546 N N . VAL B 1 81 ? 4.299 19.343 84.098 1.00 38.54 101 VAL B N 1
ATOM 3547 C CA . VAL B 1 81 ? 4.190 20.740 83.812 1.00 38.39 101 VAL B CA 1
ATOM 3548 C C . VAL B 1 81 ? 3.199 21.087 82.673 1.00 38.40 101 VAL B C 1
ATOM 3549 O O . VAL B 1 81 ? 3.030 22.265 82.337 1.00 39.28 101 VAL B O 1
ATOM 3553 N N . ASN B 1 82 ? 2.527 20.118 82.073 1.00 37.58 102 ASN B N 1
ATOM 3554 C CA . ASN B 1 82 ? 1.705 20.431 80.866 1.00 36.25 102 ASN B CA 1
ATOM 3555 C C . ASN B 1 82 ? 0.578 19.411 80.685 1.00 35.32 102 ASN B C 1
ATOM 3556 O O . ASN B 1 82 ? 0.784 18.225 80.918 1.00 34.91 102 ASN B O 1
ATOM 3559 N N . SER B 1 83 ? -0.612 19.882 80.298 1.00 33.90 103 SER B N 1
ATOM 3560 C CA . SER B 1 83 ? -1.830 19.050 80.338 1.00 33.28 103 SER B CA 1
ATOM 3561 C C . SER B 1 83 ? -1.788 17.820 79.438 1.00 34.14 103 SER B C 1
ATOM 3562 O O . SER B 1 83 ? -2.134 16.720 79.870 1.00 33.62 103 SER B O 1
ATOM 3565 N N . GLY B 1 84 ? -1.374 18.002 78.190 1.00 35.00 104 GLY B N 1
ATOM 3566 C CA . GLY B 1 84 ? -1.155 16.877 77.285 1.00 36.71 104 GLY B CA 1
ATOM 3567 C C . GLY B 1 84 ? -0.286 15.808 77.912 1.00 37.20 104 GLY B C 1
ATOM 3568 O O . GLY B 1 84 ? -0.617 14.608 77.884 1.00 38.86 104 GLY B O 1
ATOM 3569 N N . THR B 1 85 ? 0.834 16.222 78.488 1.00 36.44 105 THR B N 1
ATOM 3570 C CA . THR B 1 85 ? 1.716 15.263 79.172 1.00 37.09 105 THR B CA 1
ATOM 3571 C C . THR B 1 85 ? 1.005 14.626 80.377 1.00 35.86 105 THR B C 1
ATOM 3572 O O . THR B 1 85 ? 1.112 13.410 80.601 1.00 37.13 105 THR B O 1
ATOM 3576 N N . ALA B 1 86 ? 0.258 15.441 81.124 1.00 33.80 106 ALA B N 1
ATOM 3577 C CA . ALA B 1 86 ? -0.478 14.952 82.295 1.00 32.80 106 ALA B CA 1
ATOM 3578 C C . ALA B 1 86 ? -1.479 13.835 81.920 1.00 33.44 106 ALA B C 1
ATOM 3579 O O . ALA B 1 86 ? -1.565 12.843 82.616 1.00 33.26 106 ALA B O 1
ATOM 3581 N N . LEU B 1 87 ? -2.195 13.997 80.804 1.00 34.30 107 LEU B N 1
ATOM 3582 C CA . LEU B 1 87 ? -3.170 12.998 80.347 1.00 35.93 107 LEU B CA 1
ATOM 3583 C C . LEU B 1 87 ? -2.512 11.653 79.959 1.00 37.21 107 LEU B C 1
ATOM 3584 O O . LEU B 1 87 ? -3.064 10.578 80.233 1.00 37.14 107 LEU B O 1
ATOM 3589 N N . ALA B 1 88 ? -1.332 11.750 79.345 1.00 37.56 108 ALA B N 1
ATOM 3590 C CA . ALA B 1 88 ? -0.532 10.603 78.927 1.00 39.59 108 ALA B CA 1
ATOM 3591 C C . ALA B 1 88 ? -0.062 9.799 80.123 1.00 39.71 108 ALA B C 1
ATOM 3592 O O . ALA B 1 88 ? -0.118 8.570 80.099 1.00 40.92 108 ALA B O 1
ATOM 3594 N N . ILE B 1 89 ? 0.344 10.506 81.184 1.00 38.80 109 ILE B N 1
ATOM 3595 C CA . ILE B 1 89 ? 0.869 9.904 82.404 1.00 37.97 109 ILE B CA 1
ATOM 3596 C C . ILE B 1 89 ? -0.281 9.348 83.221 1.00 38.44 109 ILE B C 1
ATOM 3597 O O . ILE B 1 89 ? -0.148 8.293 83.874 1.00 39.55 109 ILE B O 1
ATOM 3602 N N . ASN B 1 90 ? -1.417 10.038 83.173 1.00 37.60 110 ASN B N 1
ATOM 3603 C CA . ASN B 1 90 ? -2.639 9.523 83.775 1.00 37.57 110 ASN B CA 1
ATOM 3604 C C . ASN B 1 90 ? -2.946 8.119 83.263 1.00 40.37 110 ASN B C 1
ATOM 3605 O O . ASN B 1 90 ? -3.285 7.255 84.050 1.00 41.12 110 ASN B O 1
ATOM 3610 N N . ASN B 1 91 ? -2.799 7.875 81.957 1.00 42.76 111 ASN B N 1
ATOM 3611 C CA . ASN B 1 91 ? -2.941 6.501 81.425 1.00 44.97 111 ASN B CA 1
ATOM 3612 C C . ASN B 1 91 ? -1.798 5.571 81.774 1.00 45.59 111 ASN B C 1
ATOM 3613 O O . ASN B 1 91 ? -2.039 4.395 82.070 1.00 47.09 111 ASN B O 1
ATOM 3618 N N . LEU B 1 92 ? -0.563 6.068 81.758 1.00 44.44 112 LEU B N 1
ATOM 3619 C CA . LEU B 1 92 ? 0.581 5.221 82.098 1.00 45.16 112 LEU B CA 1
ATOM 3620 C C . LEU B 1 92 ? 0.496 4.671 83.511 1.00 45.07 112 LEU B C 1
ATOM 3621 O O . LEU B 1 92 ? 0.832 3.515 83.723 1.00 45.93 112 LEU B O 1
ATOM 3626 N N . VAL B 1 93 ? 0.086 5.488 84.486 1.00 43.38 113 VAL B N 1
ATOM 3627 C CA . VAL B 1 93 ? 0.022 5.017 85.882 1.00 43.44 113 VAL B CA 1
ATOM 3628 C C . VAL B 1 93 ? -1.187 4.091 86.145 1.00 45.12 113 VAL B C 1
ATOM 3629 O O . VAL B 1 93 ? -1.164 3.315 87.091 1.00 45.92 113 VAL B O 1
ATOM 3633 N N . LYS B 1 94 ? -2.233 4.182 85.328 1.00 46.21 114 LYS B N 1
ATOM 3634 C CA . LYS B 1 94 ? -3.303 3.190 85.358 1.00 48.37 114 LYS B CA 1
ATOM 3635 C C . LYS B 1 94 ? -2.755 1.811 84.902 1.00 50.70 114 LYS B C 1
ATOM 3636 O O . LYS B 1 94 ? -2.948 0.822 85.583 1.00 51.36 114 LYS B O 1
ATOM 3642 N N . ASP B 1 95 ? -2.069 1.770 83.761 1.00 52.00 115 ASP B N 1
ATOM 3643 C CA . ASP B 1 95 ? -1.480 0.522 83.255 1.00 54.77 115 ASP B CA 1
ATOM 3644 C C . ASP B 1 95 ? -0.474 -0.034 84.281 1.00 54.18 115 ASP B C 1
ATOM 3645 O O . ASP B 1 95 ? -0.516 -1.220 84.604 1.00 55.13 115 ASP B O 1
ATOM 3650 N N . LYS B 1 96 ? 0.395 0.827 84.819 1.00 52.15 116 LYS B N 1
ATOM 3651 C CA . LYS B 1 96 ? 1.446 0.397 85.775 1.00 52.64 116 LYS B CA 1
ATOM 3652 C C . LYS B 1 96 ? 1.037 0.299 87.253 1.00 51.41 116 LYS B C 1
ATOM 3653 O O . LYS B 1 96 ? 1.832 -0.192 88.077 1.00 51.87 116 LYS B O 1
ATOM 3659 N N . LYS B 1 97 ? -0.161 0.772 87.601 1.00 49.71 117 LYS B N 1
ATOM 3660 C CA . LYS B 1 97 ? -0.654 0.702 88.982 1.00 48.62 117 LYS B CA 1
ATOM 3661 C C . LYS B 1 97 ? 0.306 1.412 89.951 1.00 47.26 117 LYS B C 1
ATOM 3662 O O . LYS B 1 97 ? 0.748 0.839 90.945 1.00 47.66 117 LYS B O 1
ATOM 3664 N N . LYS B 1 98 ? 0.613 2.672 89.635 1.00 45.10 118 LYS B N 1
ATOM 3665 C CA . LYS B 1 98 ? 1.439 3.553 90.459 1.00 43.27 118 LYS B CA 1
ATOM 3666 C C . LYS B 1 98 ? 0.619 4.837 90.692 1.00 40.89 118 LYS B C 1
ATOM 3667 O O . LYS B 1 98 ? -0.298 5.104 89.932 1.00 39.25 118 LYS B O 1
ATOM 3673 N N . LEU B 1 99 ? 0.945 5.634 91.718 1.00 38.91 119 LEU B N 1
ATOM 3674 C CA . LEU B 1 99 ? 0.290 6.952 91.887 1.00 37.08 119 LEU B CA 1
ATOM 3675 C C . LEU B 1 99 ? 1.025 8.127 91.185 1.00 35.95 119 LEU B C 1
ATOM 3676 O O . LEU B 1 99 ? 2.245 8.274 91.280 1.00 36.50 119 LEU B O 1
ATOM 3681 N N . ALA B 1 100 ? 0.279 8.957 90.462 1.00 34.19 120 ALA B N 1
ATOM 3682 C CA . ALA B 1 100 ? 0.835 10.213 89.954 1.00 33.14 120 ALA B CA 1
ATOM 3683 C C . ALA B 1 100 ? 0.028 11.371 90.525 1.00 31.06 120 ALA B C 1
ATOM 3684 O O . ALA B 1 100 ? -1.207 11.386 90.426 1.00 30.62 120 ALA B O 1
ATOM 3686 N N . PHE B 1 101 ? 0.729 12.280 91.206 1.00 30.19 121 PHE B N 1
ATOM 3687 C CA . PHE B 1 101 ? 0.147 13.531 91.707 1.00 28.09 121 PHE B CA 1
ATOM 3688 C C . PHE B 1 101 ? 0.471 14.650 90.732 1.00 28.06 121 PHE B C 1
ATOM 3689 O O . PHE B 1 101 ? 1.608 15.162 90.680 1.00 27.61 121 PHE B O 1
ATOM 3697 N N . ILE B 1 102 ? -0.529 15.013 89.942 1.00 27.52 122 ILE B N 1
ATOM 3698 C CA . ILE B 1 102 ? -0.385 16.044 88.930 1.00 27.31 122 ILE B CA 1
ATOM 3699 C C . ILE B 1 102 ? -0.586 17.378 89.635 1.00 26.33 122 ILE B C 1
ATOM 3700 O O . ILE B 1 102 ? -1.721 17.773 89.963 1.00 25.05 122 ILE B O 1
ATOM 3705 N N . THR B 1 103 ? 0.539 18.039 89.885 1.00 26.08 123 THR B N 1
ATOM 3706 C CA . THR B 1 103 ? 0.571 19.229 90.692 1.00 26.23 123 THR B CA 1
ATOM 3707 C C . THR B 1 103 ? 1.020 20.442 89.879 1.00 26.38 123 THR B C 1
ATOM 3708 O O . THR B 1 103 ? 1.133 21.539 90.421 1.00 26.69 123 THR B O 1
ATOM 3712 N N . ALA B 1 104 ? 1.249 20.263 88.579 1.00 27.15 124 ALA B N 1
ATOM 3713 C CA . ALA B 1 104 ? 1.676 21.371 87.728 1.00 27.56 124 ALA B CA 1
ATOM 3714 C C . ALA B 1 104 ? 0.852 21.549 86.447 1.00 27.27 124 ALA B C 1
ATOM 3715 O O . ALA B 1 104 ? 1.271 22.277 85.544 1.00 28.02 124 ALA B O 1
ATOM 3717 N N . ALA B 1 105 ? -0.321 20.905 86.388 1.00 27.03 125 ALA B N 1
ATOM 3718 C CA . ALA B 1 105 ? -1.260 21.034 85.249 1.00 27.35 125 ALA B CA 1
ATOM 3719 C C . ALA B 1 105 ? -2.707 21.027 85.741 1.00 26.12 125 ALA B C 1
ATOM 3720 O O . ALA B 1 105 ? -3.032 20.383 86.728 1.00 26.33 125 ALA B O 1
ATOM 3722 N N . ALA B 1 106 ? -3.577 21.707 85.002 1.00 25.55 126 ALA B N 1
ATOM 3723 C CA . ALA B 1 106 ? -4.932 21.964 85.457 1.00 25.69 126 ALA B CA 1
ATOM 3724 C C . ALA B 1 106 ? -6.032 21.242 84.670 1.00 26.07 126 ALA B C 1
ATOM 3725 O O . ALA B 1 106 ? -7.221 21.456 84.955 1.00 26.28 126 ALA B O 1
ATOM 3727 N N . ALA B 1 107 ? -5.658 20.379 83.726 1.00 27.18 127 ALA B N 1
ATOM 3728 C CA . ALA B 1 107 ? -6.643 19.640 82.922 1.00 28.62 127 ALA B CA 1
ATOM 3729 C C . ALA B 1 107 ? -7.736 19.011 83.793 1.00 28.66 127 ALA B C 1
ATOM 3730 O O . ALA B 1 107 ? -7.437 18.289 84.764 1.00 27.64 127 ALA B O 1
ATOM 3732 N N . ASP B 1 108 ? -9.001 19.311 83.466 1.00 28.95 128 ASP B N 1
ATOM 3733 C CA . ASP B 1 108 ? -10.120 18.798 84.275 1.00 29.58 128 ASP B CA 1
ATOM 3734 C C . ASP B 1 108 ? -10.129 17.274 84.236 1.00 30.33 128 ASP B C 1
ATOM 3735 O O . ASP B 1 108 ? -10.543 16.618 85.186 1.00 31.45 128 ASP B O 1
ATOM 3740 N N . GLN B 1 109 ? -9.701 16.727 83.106 1.00 31.26 129 GLN B N 1
ATOM 3741 C CA . GLN B 1 109 ? -9.725 15.288 82.843 1.00 32.74 129 GLN B CA 1
ATOM 3742 C C . GLN B 1 109 ? -9.078 14.455 83.945 1.00 32.08 129 GLN B C 1
ATOM 3743 O O . GLN B 1 109 ? -9.518 13.327 84.229 1.00 33.51 129 GLN B O 1
ATOM 3749 N N . ILE B 1 110 ? -8.018 14.993 84.537 1.00 30.70 130 ILE B N 1
ATOM 3750 C CA . ILE B 1 110 ? -7.350 14.352 85.654 1.00 30.50 130 ILE B CA 1
ATOM 3751 C C . ILE B 1 110 ? -8.308 14.458 86.843 1.00 30.30 130 ILE B C 1
ATOM 3752 O O . ILE B 1 110 ? -8.597 15.556 87.346 1.00 29.50 130 ILE B O 1
ATOM 3757 N N . GLY B 1 111 ? -8.803 13.305 87.280 1.00 31.97 131 GLY B N 1
ATOM 3758 C CA . GLY B 1 111 ? -9.854 13.228 88.284 1.00 31.90 131 GLY B CA 1
ATOM 3759 C C . GLY B 1 111 ? -11.234 13.584 87.757 1.00 32.66 131 GLY B C 1
ATOM 3760 O O . GLY B 1 111 ? -12.165 13.746 88.553 1.00 33.32 131 GLY B O 1
ATOM 3761 N N . GLY B 1 112 ? -11.353 13.672 86.426 1.00 33.58 132 GLY B N 1
ATOM 3762 C CA . GLY B 1 112 ? -12.594 14.015 85.694 1.00 33.53 132 GLY B CA 1
ATOM 3763 C C . GLY B 1 112 ? -12.977 12.890 84.733 1.00 35.12 132 GLY B C 1
ATOM 3764 O O . GLY B 1 112 ? -13.089 11.739 85.149 1.00 35.32 132 GLY B O 1
ATOM 3765 N N . THR B 1 113 ? -13.162 13.198 83.447 1.00 35.85 133 THR B N 1
ATOM 3766 C CA . THR B 1 113 ? -13.590 12.165 82.491 1.00 38.20 133 THR B CA 1
ATOM 3767 C C . THR B 1 113 ? -12.612 10.963 82.385 1.00 38.76 133 THR B C 1
ATOM 3768 O O . THR B 1 113 ? -13.049 9.851 82.126 1.00 39.63 133 THR B O 1
ATOM 3772 N N A GLU B 1 114 ? -11.314 11.226 82.577 0.50 38.11 134 GLU B N 1
ATOM 3773 N N B GLU B 1 114 ? -11.325 11.215 82.612 0.50 37.82 134 GLU B N 1
ATOM 3774 C CA A GLU B 1 114 ? -10.246 10.227 82.444 0.50 39.42 134 GLU B CA 1
ATOM 3775 C CA B GLU B 1 114 ? -10.271 10.221 82.456 0.50 38.94 134 GLU B CA 1
ATOM 3776 C C A GLU B 1 114 ? -9.766 9.704 83.795 0.50 39.09 134 GLU B C 1
ATOM 3777 C C B GLU B 1 114 ? -9.756 9.746 83.807 0.50 38.79 134 GLU B C 1
ATOM 3778 O O A GLU B 1 114 ? -8.607 9.318 83.934 0.50 39.13 134 GLU B O 1
ATOM 3779 O O B GLU B 1 114 ? -8.575 9.443 83.962 0.50 38.78 134 GLU B O 1
ATOM 3790 N N . CYS B 1 115 ? -10.653 9.681 84.781 1.00 38.89 135 CYS B N 1
ATOM 3791 C CA . CYS B 1 115 ? -10.291 9.283 86.126 1.00 39.07 135 CYS B CA 1
ATOM 3792 C C . CYS B 1 115 ? -10.058 7.791 86.178 1.00 40.52 135 CYS B C 1
ATOM 3793 O O . CYS B 1 115 ? -10.582 7.058 85.326 1.00 41.54 135 CYS B O 1
ATOM 3796 N N . ASN B 1 116 ? -9.257 7.334 87.148 1.00 39.79 136 ASN B N 1
ATOM 3797 C CA . ASN B 1 116 ? -8.860 5.928 87.163 1.00 41.21 136 ASN B CA 1
ATOM 3798 C C . ASN B 1 116 ? -8.368 5.318 88.485 1.00 41.17 136 ASN B C 1
ATOM 3799 O O . ASN B 1 116 ? -8.061 4.126 88.509 1.00 41.84 136 ASN B O 1
ATOM 3804 N N . GLY B 1 117 ? -8.290 6.113 89.556 1.00 39.11 137 GLY B N 1
ATOM 3805 C CA . GLY B 1 117 ? -7.746 5.654 90.819 1.00 38.95 137 GLY B CA 1
ATOM 3806 C C . GLY B 1 117 ? -6.237 5.796 90.997 1.00 37.90 137 GLY B C 1
ATOM 3807 O O . GLY B 1 117 ? -5.735 5.589 92.090 1.00 37.96 137 GLY B O 1
ATOM 3808 N N . TYR B 1 118 ? -5.509 6.157 89.950 1.00 36.97 138 TYR B N 1
ATOM 3809 C CA . TYR B 1 118 ? -4.040 6.260 90.038 1.00 36.56 138 TYR B CA 1
ATOM 3810 C C . TYR B 1 118 ? -3.505 7.657 89.708 1.00 34.35 138 TYR B C 1
ATOM 3811 O O . TYR B 1 118 ? -2.560 8.141 90.357 1.00 33.05 138 TYR B O 1
ATOM 3820 N N . GLY B 1 119 ? -4.117 8.309 88.726 1.00 33.78 139 GLY B N 1
ATOM 3821 C CA . GLY B 1 119 ? -3.831 9.709 88.414 1.00 32.63 139 GLY B CA 1
ATOM 3822 C C . GLY B 1 119 ? -4.596 10.648 89.341 1.00 31.60 139 GLY B C 1
ATOM 3823 O O . GLY B 1 119 ? -5.830 10.650 89.349 1.00 32.08 139 GLY B O 1
ATOM 3824 N N . ILE B 1 120 ? -3.860 11.416 90.140 1.00 29.59 140 ILE B N 1
ATOM 3825 C CA . ILE B 1 120 ? -4.454 12.298 91.148 1.00 28.82 140 ILE B CA 1
ATOM 3826 C C . ILE B 1 120 ? -4.194 13.775 90.787 1.00 27.77 140 ILE B C 1
ATOM 3827 O O . ILE B 1 120 ? -3.056 14.171 90.487 1.00 27.81 140 ILE B O 1
ATOM 3832 N N . GLY B 1 121 ? -5.252 14.572 90.800 1.00 27.50 141 GLY B N 1
ATOM 3833 C CA . GLY B 1 121 ? -5.141 16.030 90.613 1.00 26.25 141 GLY B CA 1
ATOM 3834 C C . GLY B 1 121 ? -5.059 16.761 91.958 1.00 25.60 141 GLY B C 1
ATOM 3835 O O . GLY B 1 121 ? -6.055 16.820 92.697 1.00 24.78 141 GLY B O 1
ATOM 3836 N N . PHE B 1 122 ? -3.866 17.291 92.266 1.00 24.98 142 PHE B N 1
ATOM 3837 C CA . PHE B 1 122 ? -3.550 17.887 93.574 1.00 24.39 142 PHE B CA 1
ATOM 3838 C C . PHE B 1 122 ? -3.056 19.360 93.478 1.00 23.83 142 PHE B C 1
ATOM 3839 O O . PHE B 1 122 ? -2.403 19.864 94.407 1.00 23.02 142 PHE B O 1
ATOM 3847 N N . LEU B 1 123 ? -3.393 20.040 92.368 1.00 23.95 143 LEU B N 1
ATOM 3848 C CA . LEU B 1 123 ? -3.158 21.492 92.223 1.00 23.61 143 LEU B CA 1
ATOM 3849 C C . LEU B 1 123 ? -4.511 22.194 92.182 1.00 22.15 143 LEU B C 1
ATOM 3850 O O . LEU B 1 123 ? -5.056 22.479 93.231 1.00 19.85 143 LEU B O 1
ATOM 3855 N N . TYR B 1 124 ? -5.045 22.434 90.983 1.00 21.97 144 TYR B N 1
ATOM 3856 C CA . TYR B 1 124 ? -6.441 22.883 90.793 1.00 21.68 144 TYR B CA 1
ATOM 3857 C C . TYR B 1 124 ? -6.794 22.463 89.355 1.00 22.36 144 TYR B C 1
ATOM 3858 O O . TYR B 1 124 ? -5.927 21.932 88.646 1.00 22.51 144 TYR B O 1
ATOM 3867 N N . ASN B 1 125 ? -8.055 22.632 88.940 1.00 22.53 145 ASN B N 1
ATOM 3868 C CA . ASN B 1 125 ? -8.413 22.398 87.550 1.00 22.88 145 ASN B CA 1
ATOM 3869 C C . ASN B 1 125 ? -8.961 23.659 86.877 1.00 22.88 145 ASN B C 1
ATOM 3870 O O . ASN B 1 125 ? -9.228 24.665 87.547 1.00 20.81 145 ASN B O 1
ATOM 3875 N N . PHE B 1 126 ? -9.106 23.622 85.543 1.00 23.46 146 PHE B N 1
ATOM 3876 C CA . PHE B 1 126 ? -9.587 24.809 84.820 1.00 23.62 146 PHE B CA 1
ATOM 3877 C C . PHE B 1 126 ? -10.966 25.283 85.311 1.00 23.37 146 PHE B C 1
ATOM 3878 O O . PHE B 1 126 ? -11.195 26.504 85.454 1.00 23.30 146 PHE B O 1
ATOM 3886 N N . THR B 1 127 ? -11.858 24.328 85.550 1.00 23.64 147 THR B N 1
ATOM 3887 C CA . THR B 1 127 ? -13.190 24.623 86.050 1.00 24.08 147 THR B CA 1
ATOM 3888 C C . THR B 1 127 ? -13.142 25.406 87.330 1.00 23.03 147 THR B C 1
ATOM 3889 O O . THR B 1 127 ? -13.964 26.326 87.522 1.00 23.40 147 THR B O 1
ATOM 3893 N N . SER B 1 128 ? -12.185 25.085 88.211 1.00 22.18 148 SER B N 1
ATOM 3894 C CA . SER B 1 128 ? -12.100 25.787 89.488 1.00 21.33 148 SER B CA 1
ATOM 3895 C C . SER B 1 128 ? -11.594 27.212 89.344 1.00 21.01 148 SER B C 1
ATOM 3896 O O . SER B 1 128 ? -11.951 28.077 90.119 1.00 20.78 148 SER B O 1
ATOM 3899 N N . ILE B 1 129 ? -10.735 27.453 88.360 1.00 21.38 149 ILE B N 1
ATOM 3900 C CA . ILE B 1 129 ? -10.287 28.802 88.086 1.00 20.25 149 ILE B CA 1
ATOM 3901 C C . ILE B 1 129 ? -11.477 29.635 87.635 1.00 20.97 149 ILE B C 1
ATOM 3902 O O . ILE B 1 129 ? -11.689 30.764 88.137 1.00 20.52 149 ILE B O 1
ATOM 3907 N N . VAL B 1 130 ? -12.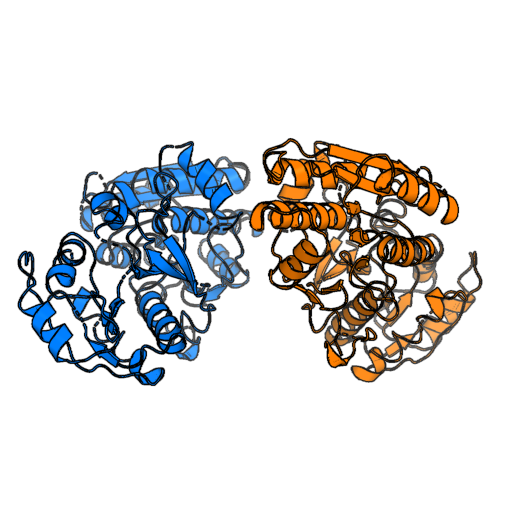225 29.099 86.661 1.00 21.50 150 VAL B N 1
ATOM 3908 C CA . VAL B 1 130 ? -13.397 29.789 86.106 1.00 21.43 150 VAL B CA 1
ATOM 3909 C C . VAL B 1 130 ? -14.395 30.078 87.215 1.00 21.17 150 VAL B C 1
ATOM 3910 O O . VAL B 1 130 ? -14.865 31.219 87.376 1.00 20.74 150 VAL B O 1
ATOM 3914 N N . LYS B 1 131 ? -14.710 29.059 87.995 1.00 21.27 151 LYS B N 1
ATOM 3915 C CA . LYS B 1 131 ? -15.716 29.200 89.042 1.00 21.58 151 LYS B CA 1
ATOM 3916 C C . LYS B 1 131 ? -15.268 30.244 90.093 1.00 20.91 151 LYS B C 1
ATOM 3917 O O . LYS B 1 131 ? -16.050 31.052 90.505 1.00 20.82 151 LYS B O 1
ATOM 3923 N N . THR B 1 132 ? -13.998 30.222 90.484 1.00 20.56 152 THR B N 1
ATOM 3924 C CA . THR B 1 132 ? -13.436 31.218 91.417 1.00 20.91 152 THR B CA 1
ATOM 3925 C C . THR B 1 132 ? -13.545 32.647 90.893 1.00 20.87 152 THR B C 1
ATOM 3926 O O . THR B 1 132 ? -14.041 33.540 91.591 1.00 21.71 152 THR B O 1
ATOM 3930 N N . VAL B 1 133 ? -13.139 32.845 89.636 1.00 20.51 153 VAL B N 1
ATOM 3931 C CA . VAL B 1 133 ? -13.111 34.170 89.065 1.00 20.77 153 VAL B CA 1
ATOM 3932 C C . VAL B 1 133 ? -14.549 34.693 88.842 1.00 21.30 153 VAL B C 1
ATOM 3933 O O . VAL B 1 133 ? -14.846 35.855 89.164 1.00 21.80 153 VAL B O 1
ATOM 3937 N N . VAL B 1 134 ? -15.419 33.847 88.290 1.00 22.37 154 VAL B N 1
ATOM 3938 C CA . VAL B 1 134 ? -16.845 34.185 88.109 1.00 22.77 154 VAL B CA 1
ATOM 3939 C C . VAL B 1 134 ? -17.540 34.541 89.431 1.00 24.06 154 VAL B C 1
ATOM 3940 O O . VAL B 1 134 ? -18.215 35.585 89.519 1.00 23.59 154 VAL B O 1
ATOM 3944 N N . GLN B 1 135 ? -17.389 33.697 90.456 1.00 23.56 155 GLN B N 1
ATOM 3945 C CA . GLN B 1 135 ? -18.075 33.958 91.697 1.00 25.06 155 GLN B CA 1
ATOM 3946 C C . GLN B 1 135 ? -17.538 35.220 92.387 1.00 24.41 155 GLN B C 1
ATOM 3947 O O . GLN B 1 135 ? -18.312 36.058 92.820 1.00 24.20 155 GLN B O 1
ATOM 3953 N N . ALA B 1 136 ? -16.214 35.340 92.466 1.00 22.46 156 ALA B N 1
ATOM 3954 C CA . ALA B 1 136 ? -15.556 36.457 93.114 1.00 22.14 156 ALA B CA 1
ATOM 3955 C C . ALA B 1 136 ? -15.933 37.753 92.421 1.00 22.84 156 ALA B C 1
ATOM 3956 O O . ALA B 1 136 ? -16.346 38.714 93.086 1.00 24.03 156 ALA B O 1
ATOM 3958 N N . GLN B 1 137 ? -15.859 37.776 91.097 1.00 23.00 157 GLN B N 1
ATOM 3959 C CA . GLN B 1 137 ? -16.182 38.993 90.359 1.00 23.64 157 GLN B CA 1
ATOM 3960 C C . GLN B 1 137 ? -17.664 39.333 90.357 1.00 25.04 157 GLN B C 1
ATOM 3961 O O . GLN B 1 137 ? -18.011 40.527 90.382 1.00 25.46 157 GLN B O 1
ATOM 3967 N N . LEU B 1 138 ? -18.539 38.328 90.304 1.00 25.83 158 LEU B N 1
ATOM 3968 C CA . LEU B 1 138 ? -19.993 38.597 90.381 1.00 27.46 158 LEU B CA 1
ATOM 3969 C C . LEU B 1 138 ? -20.326 39.203 91.738 1.00 28.63 158 LEU B C 1
ATOM 3970 O O . LEU B 1 138 ? -21.199 40.090 91.823 1.00 29.86 158 LEU B O 1
ATOM 3975 N N . ALA B 1 139 ? -19.622 38.751 92.786 1.00 28.90 159 ALA B N 1
ATOM 3976 C CA . ALA B 1 139 ? -19.854 39.267 94.132 1.00 29.96 159 ALA B CA 1
ATOM 3977 C C . ALA B 1 139 ? -19.371 40.695 94.262 1.00 30.37 159 ALA B C 1
ATOM 3978 O O . ALA B 1 139 ? -19.806 41.396 95.161 1.00 31.06 159 ALA B O 1
ATOM 3980 N N . LYS B 1 140 ? -18.459 41.113 93.388 1.00 30.29 160 LYS B N 1
ATOM 3981 C CA . LYS B 1 140 ? -17.951 42.474 93.410 1.00 31.44 160 LYS B CA 1
ATOM 3982 C C . LYS B 1 140 ? -18.786 43.382 92.484 1.00 32.72 160 LYS B C 1
ATOM 3983 O O . LYS B 1 140 ? -18.531 44.582 92.415 1.00 34.34 160 LYS B O 1
ATOM 3989 N N . GLY B 1 141 ? -19.823 42.836 91.826 1.00 32.67 161 GLY B N 1
ATOM 3990 C CA . GLY B 1 141 ? -20.738 43.644 90.982 1.00 33.42 161 GLY B CA 1
ATOM 3991 C C . GLY B 1 141 ? -20.402 43.674 89.491 1.00 32.43 161 GLY B C 1
ATOM 3992 O O . GLY B 1 141 ? -21.022 44.400 88.712 1.00 33.01 161 GLY B O 1
ATOM 3993 N N . TYR B 1 142 ? -19.433 42.872 89.080 1.00 31.20 162 TYR B N 1
ATOM 3994 C CA . TYR B 1 142 ? -19.100 42.795 87.653 1.00 30.90 162 TYR B CA 1
ATOM 3995 C C . TYR B 1 142 ? -19.959 41.766 86.948 1.00 31.45 162 TYR B C 1
ATOM 3996 O O . TYR B 1 142 ? -19.560 40.603 86.857 1.00 31.95 162 TYR B O 1
ATOM 4005 N N . LYS B 1 143 ? -21.124 42.195 86.444 1.00 32.13 163 LYS B N 1
ATOM 4006 C CA . LYS B 1 143 ? -22.085 41.286 85.793 1.00 32.79 163 LYS B CA 1
ATOM 4007 C C . LYS B 1 143 ? -21.970 41.124 84.262 1.00 32.21 163 LYS B C 1
ATOM 4008 O O . LYS B 1 143 ? -22.261 40.036 83.754 1.00 32.42 163 LYS B O 1
ATOM 4011 N N . THR B 1 144 ? -21.561 42.169 83.530 1.00 31.55 164 THR B N 1
ATOM 4012 C CA . THR B 1 144 ? -21.472 42.072 82.059 1.00 30.84 164 THR B CA 1
ATOM 4013 C C . THR B 1 144 ? -20.040 41.884 81.660 1.00 29.42 164 THR B C 1
ATOM 4014 O O . THR B 1 144 ? -19.167 42.654 82.100 1.00 29.49 164 THR B O 1
ATOM 4018 N N . TRP B 1 145 ? -19.808 40.845 80.849 1.00 28.55 165 TRP B N 1
ATOM 4019 C CA . TRP B 1 145 ? -18.475 40.375 80.513 1.00 26.51 165 TRP B CA 1
ATOM 4020 C C . TRP B 1 145 ? -18.268 40.311 78.994 1.00 25.86 165 TRP B C 1
ATOM 4021 O O . TRP B 1 145 ? -19.187 39.999 78.217 1.00 25.40 165 TRP B O 1
ATOM 4032 N N . PHE B 1 146 ? -17.034 40.579 78.586 1.00 24.43 166 PHE B N 1
ATOM 4033 C CA . PHE B 1 146 ? -16.622 40.466 77.213 1.00 25.09 166 PHE B CA 1
ATOM 4034 C C . PHE B 1 146 ? -15.391 39.610 77.269 1.00 24.40 166 PHE B C 1
ATOM 4035 O O . PHE B 1 146 ? -14.498 39.905 78.064 1.00 22.62 166 PHE B O 1
ATOM 4043 N N . LEU B 1 147 ? -15.377 38.521 76.495 1.00 24.10 167 LEU B N 1
ATOM 4044 C CA . LEU B 1 147 ? -14.280 37.569 76.578 1.00 25.02 167 LEU B CA 1
ATOM 4045 C C . LEU B 1 147 ? -13.313 37.819 75.447 1.00 25.20 167 LEU B C 1
ATOM 4046 O O . LEU B 1 147 ? -13.723 37.950 74.309 1.00 26.61 167 LEU B O 1
ATOM 4059 N N . LEU B 1 149 ? -10.433 35.676 73.810 1.00 27.55 169 LEU B N 1
ATOM 4060 C CA . LEU B 1 149 ? -10.058 34.250 73.762 1.00 28.61 169 LEU B CA 1
ATOM 4061 C C . LEU B 1 149 ? -9.055 33.890 72.660 1.00 29.52 169 LEU B C 1
ATOM 4062 O O . LEU B 1 149 ? -9.206 34.278 71.501 1.00 29.08 169 LEU B O 1
ATOM 4067 N N . PRO B 1 150 ? -8.031 33.107 73.029 1.00 30.31 170 PRO B N 1
ATOM 4068 C CA . PRO B 1 150 ? -7.213 32.478 71.993 1.00 32.18 170 PRO B CA 1
ATOM 4069 C C . PRO B 1 150 ? -8.047 31.498 71.167 1.00 33.38 170 PRO B C 1
ATOM 4070 O O . PRO B 1 150 ? -9.056 30.970 71.641 1.00 31.95 170 PRO B O 1
ATOM 4074 N N . ASP B 1 151 ? -7.666 31.306 69.903 1.00 36.43 171 ASP B N 1
ATOM 4075 C CA . ASP B 1 151 ? -8.382 30.349 69.049 1.00 38.25 171 ASP B CA 1
ATOM 4076 C C . ASP B 1 151 ? -8.227 28.916 69.473 1.00 37.98 171 ASP B C 1
ATOM 4077 O O . ASP B 1 151 ? -9.096 28.109 69.185 1.00 39.86 171 ASP B O 1
ATOM 4082 N N . ALA B 1 152 ? -7.130 28.585 70.132 1.00 36.67 172 ALA B N 1
ATOM 4083 C CA . ALA B 1 152 ? -6.812 27.191 70.414 1.00 35.99 172 ALA B CA 1
ATOM 4084 C C . ALA B 1 152 ? -7.789 26.542 71.448 1.00 34.55 172 ALA B C 1
ATOM 4085 O O . ALA B 1 152 ? -8.709 27.188 71.959 1.00 32.78 172 ALA B O 1
ATOM 4087 N N . ALA B 1 153 ? -7.595 25.245 71.697 1.00 33.96 173 ALA B N 1
ATOM 4088 C CA . ALA B 1 153 ? -8.452 24.484 72.587 1.00 32.92 173 ALA B CA 1
ATOM 4089 C C . ALA B 1 153 ? -8.653 25.167 73.930 1.00 30.78 173 ALA B C 1
ATOM 4090 O O . ALA B 1 153 ? -9.763 25.162 74.443 1.00 29.98 173 ALA B O 1
ATOM 4092 N N . TYR B 1 154 ? -7.601 25.787 74.474 1.00 29.28 174 TYR B N 1
ATOM 4093 C CA . TYR B 1 154 ? -7.735 26.563 75.713 1.00 28.54 174 TYR B CA 1
ATOM 4094 C C . TYR B 1 154 ? -8.890 27.556 75.637 1.00 27.49 174 TYR B C 1
ATOM 4095 O O . TYR B 1 154 ? -9.665 27.648 76.570 1.00 26.47 174 TYR B O 1
ATOM 4104 N N . GLY B 1 155 ? -9.004 28.288 74.529 1.00 28.73 175 GLY B N 1
ATOM 4105 C CA . GLY B 1 155 ? -10.083 29.277 74.342 1.00 28.08 175 GLY B CA 1
ATOM 4106 C C . GLY B 1 155 ? -11.463 28.641 74.216 1.00 28.88 175 GLY B C 1
ATOM 4107 O O . GLY B 1 155 ? -12.452 29.190 74.732 1.00 28.27 175 GLY B O 1
ATOM 4108 N N . ASP B 1 156 ? -11.527 27.457 73.590 1.00 29.60 176 ASP B N 1
ATOM 4109 C CA . ASP B 1 156 ? -12.796 26.707 73.494 1.00 30.03 176 ASP B CA 1
ATOM 4110 C C . ASP B 1 156 ? -13.262 26.268 74.868 1.00 28.98 176 ASP B C 1
ATOM 4111 O O . ASP B 1 156 ? -14.443 26.363 75.202 1.00 27.80 176 ASP B O 1
ATOM 4116 N N . LEU B 1 157 ? -12.315 25.741 75.633 1.00 28.10 177 LEU B N 1
ATOM 4117 C CA . LEU B 1 157 ? -12.559 25.263 76.969 1.00 29.04 177 LEU B CA 1
ATOM 4118 C C . LEU B 1 157 ? -13.033 26.417 77.868 1.00 27.18 177 LEU B C 1
ATOM 4119 O O . LEU B 1 157 ? -14.022 26.299 78.589 1.00 27.38 177 LEU B O 1
ATOM 4140 N N . ASN B 1 159 ? -14.232 29.483 76.993 1.00 26.57 179 ASN B N 1
ATOM 4141 C CA . ASN B 1 159 ? -15.486 30.031 76.498 1.00 27.48 179 ASN B CA 1
ATOM 4142 C C . ASN B 1 159 ? -16.700 29.240 76.987 1.00 27.69 179 ASN B C 1
ATOM 4143 O O . ASN B 1 159 ? -17.644 29.816 77.525 1.00 28.00 179 ASN B O 1
ATOM 4148 N N . ALA B 1 160 ? -16.635 27.914 76.816 1.00 27.64 180 ALA B N 1
ATOM 4149 C CA . ALA B 1 160 ? -17.703 27.000 77.226 1.00 27.56 180 ALA B CA 1
ATOM 4150 C C . ALA B 1 160 ? -17.969 27.108 78.727 1.00 26.70 180 ALA B C 1
ATOM 4151 O O . ALA B 1 160 ? -19.116 27.373 79.142 1.00 26.10 180 ALA B O 1
ATOM 4153 N N . ALA B 1 161 ? -16.882 27.010 79.511 1.00 25.45 181 ALA B N 1
ATOM 4154 C CA . ALA B 1 161 ? -16.939 27.041 80.976 1.00 25.30 181 ALA B CA 1
ATOM 4155 C C . ALA B 1 161 ? -17.393 28.408 81.507 1.00 24.77 181 ALA B C 1
ATOM 4156 O O . ALA B 1 161 ? -18.310 28.474 82.308 1.00 25.64 181 ALA B O 1
ATOM 4158 N N . ILE B 1 162 ? -16.766 29.488 81.051 1.00 24.30 182 ILE B N 1
ATOM 4159 C CA . ILE B 1 162 ? -17.198 30.849 81.422 1.00 23.58 182 ILE B CA 1
ATOM 4160 C C . ILE B 1 162 ? -18.683 31.078 81.114 1.00 24.59 182 ILE B C 1
ATOM 4161 O O . ILE B 1 162 ? -19.421 31.508 81.985 1.00 23.84 182 ILE B O 1
ATOM 4166 N N . ARG B 1 163 ? -19.129 30.750 79.900 1.00 27.35 183 ARG B N 1
ATOM 4167 C CA . ARG B 1 163 ? -20.550 30.919 79.531 1.00 29.09 183 ARG B CA 1
ATOM 4168 C C . ARG B 1 163 ? -21.509 30.193 80.474 1.00 29.99 183 ARG B C 1
ATOM 4169 O O . ARG B 1 163 ? -22.474 30.792 80.964 1.00 29.91 183 ARG B O 1
ATOM 4177 N N A ARG B 1 164 ? -21.248 28.915 80.740 0.70 30.55 184 ARG B N 1
ATOM 4178 N N B ARG B 1 164 ? -21.175 28.931 80.735 0.30 30.13 184 ARG B N 1
ATOM 4179 C CA A ARG B 1 164 ? -22.092 28.123 81.632 0.70 31.52 184 ARG B CA 1
ATOM 4180 C CA B ARG B 1 164 ? -21.909 28.009 81.597 0.30 30.80 184 ARG B CA 1
ATOM 4181 C C A ARG B 1 164 ? -22.125 28.768 83.029 0.70 30.66 184 ARG B C 1
ATOM 4182 C C B ARG B 1 164 ? -22.039 28.504 83.052 0.30 30.35 184 ARG B C 1
ATOM 4183 O O A ARG B 1 164 ? -23.209 29.086 83.559 0.70 31.27 184 ARG B O 1
ATOM 4184 O O B ARG B 1 164 ? -23.101 28.385 83.663 0.30 31.19 184 ARG B O 1
ATOM 4199 N N . GLU B 1 165 ? -20.949 29.043 83.594 1.00 29.49 185 GLU B N 1
ATOM 4200 C CA . GLU B 1 165 ? -20.877 29.550 84.982 1.00 28.69 185 GLU B CA 1
ATOM 4201 C C . GLU B 1 165 ? -21.403 30.975 85.183 1.00 28.91 185 GLU B C 1
ATOM 4202 O O . GLU B 1 165 ? -22.074 31.272 86.193 1.00 28.20 185 GLU B O 1
ATOM 4208 N N . LEU B 1 166 ? -21.117 31.864 84.232 1.00 28.93 186 LEU B N 1
ATOM 4209 C CA . LEU B 1 166 ? -21.596 33.232 84.349 1.00 30.22 186 LEU B CA 1
ATOM 4210 C C . LEU B 1 166 ? -23.130 33.267 84.240 1.00 32.04 186 LEU B C 1
ATOM 4211 O O . LEU B 1 166 ? -23.834 33.903 85.068 1.00 31.70 186 LEU B O 1
ATOM 4216 N N . THR B 1 167 ? -23.645 32.534 83.253 1.00 33.39 187 THR B N 1
ATOM 4217 C CA . THR B 1 167 ? -25.070 32.385 83.077 1.00 35.54 187 THR B CA 1
ATOM 4218 C C . THR B 1 167 ? -25.673 31.776 84.331 1.00 37.16 187 THR B C 1
ATOM 4219 O O . THR B 1 167 ? -26.663 32.279 84.836 1.00 38.56 187 THR B O 1
ATOM 4223 N N . ALA B 1 168 ? -25.038 30.734 84.863 1.00 37.43 188 ALA B N 1
ATOM 4224 C CA . ALA B 1 168 ? -25.491 30.101 86.103 1.00 38.02 188 ALA B CA 1
ATOM 4225 C C . ALA B 1 168 ? -25.531 31.072 87.277 1.00 38.04 188 ALA B C 1
ATOM 4226 O O . ALA B 1 168 ? -26.307 30.874 88.207 1.00 39.67 188 ALA B O 1
ATOM 4228 N N . GLY B 1 169 ? -24.697 32.101 87.249 1.00 36.79 189 GLY B N 1
ATOM 4229 C CA . GLY B 1 169 ? -24.644 33.091 88.334 1.00 36.44 189 GLY B CA 1
ATOM 4230 C C . GLY B 1 169 ? -25.322 34.424 88.083 1.00 36.97 189 GLY B C 1
ATOM 4231 O O . GLY B 1 169 ? -25.068 35.381 88.796 1.00 37.34 189 GLY B O 1
ATOM 4232 N N . GLY B 1 170 ? -26.193 34.502 87.085 1.00 37.04 190 GLY B N 1
ATOM 4233 C CA . GLY B 1 170 ? -26.881 35.734 86.790 1.00 38.13 190 GLY B CA 1
ATOM 4234 C C . GLY B 1 170 ? -26.152 36.744 85.917 1.00 37.61 190 GLY B C 1
ATOM 4235 O O . GLY B 1 170 ? -26.713 37.790 85.605 1.00 39.06 190 GLY B O 1
ATOM 4236 N N . GLY B 1 171 ? -24.923 36.450 85.504 1.00 36.01 191 GLY B N 1
ATOM 4237 C CA . GLY B 1 171 ? -24.166 37.386 84.663 1.00 35.33 191 GLY B CA 1
ATOM 4238 C C . GLY B 1 171 ? -24.541 37.235 83.191 1.00 35.66 191 GLY B C 1
ATOM 4239 O O . GLY B 1 171 ? -25.306 36.353 82.836 1.00 36.32 191 GLY B O 1
ATOM 4240 N N . GLN B 1 172 ? -23.976 38.089 82.341 1.00 34.97 192 GLN B N 1
ATOM 4241 C CA . GLN B 1 172 ? -24.273 38.088 80.916 1.00 36.10 192 GLN B CA 1
ATOM 4242 C C . GLN B 1 172 ? -23.011 38.318 80.074 1.00 34.71 192 GLN B C 1
ATOM 4243 O O . GLN B 1 172 ? -22.264 39.280 80.321 1.00 34.42 192 GLN B O 1
ATOM 4249 N N . ILE B 1 173 ? -22.758 37.422 79.119 1.00 34.02 193 ILE B N 1
ATOM 4250 C CA . ILE B 1 173 ? -21.765 37.659 78.083 1.00 33.76 193 ILE B CA 1
ATOM 4251 C C . ILE B 1 173 ? -22.333 38.660 77.080 1.00 34.25 193 ILE B C 1
ATOM 4252 O O . ILE B 1 173 ? -23.351 38.402 76.448 1.00 34.37 193 ILE B O 1
ATOM 4257 N N . VAL B 1 174 ? -21.684 39.806 76.947 1.00 33.74 194 VAL B N 1
ATOM 4258 C CA . VAL B 1 174 ? -22.169 40.824 76.016 1.00 34.88 194 VAL B CA 1
ATOM 4259 C C . VAL B 1 174 ? -21.350 40.836 74.734 1.00 34.96 194 VAL B C 1
ATOM 4260 O O . VAL B 1 174 ? -21.656 41.585 73.807 1.00 37.29 194 VAL B O 1
ATOM 4264 N N . GLY B 1 175 ? -20.331 39.989 74.674 1.00 33.67 195 GLY B N 1
ATOM 4265 C CA . GLY B 1 175 ? -19.551 39.834 73.471 1.00 32.50 195 GLY B CA 1
ATOM 4266 C C . GLY B 1 175 ? -18.317 39.008 73.702 1.00 30.88 195 GLY B C 1
ATOM 4267 O O . GLY B 1 175 ? -17.932 38.714 74.829 1.00 29.21 195 GLY B O 1
ATOM 4268 N N A SER B 1 176 ? -17.686 38.638 72.602 0.50 30.94 196 SER B N 1
ATOM 4269 N N B SER B 1 176 ? -17.696 38.607 72.605 0.50 30.41 196 SER B N 1
ATOM 4270 C CA A SER B 1 176 ? -16.475 37.863 72.655 0.50 30.55 196 SER B CA 1
ATOM 4271 C CA B SER B 1 176 ? -16.475 37.836 72.667 0.50 29.49 196 SER B CA 1
ATOM 4272 C C A SER B 1 176 ? -15.732 37.989 71.335 0.50 31.05 196 SER B C 1
ATOM 4273 C C B SER B 1 176 ? -15.736 37.952 71.339 0.50 30.52 196 SER B C 1
ATOM 4274 O O A SER B 1 176 ? -16.336 38.232 70.287 0.50 31.18 196 SER B O 1
ATOM 4275 O O B SER B 1 176 ? -16.350 38.162 70.287 0.50 30.64 196 SER B O 1
ATOM 4280 N N . VAL B 1 177 ? -14.417 37.834 71.404 1.00 30.61 197 VAL B N 1
ATOM 4281 C CA . VAL B 1 177 ? -13.585 37.807 70.227 1.00 32.16 197 VAL B CA 1
ATOM 4282 C C . VAL B 1 177 ? -12.542 36.733 70.407 1.00 32.36 197 VAL B C 1
ATOM 4283 O O . VAL B 1 177 ? -12.081 36.456 71.529 1.00 31.39 197 VAL B O 1
ATOM 4287 N N . ARG B 1 178 ? -12.195 36.127 69.286 1.00 32.99 198 ARG B N 1
ATOM 4288 C CA . ARG B 1 178 ? -11.224 35.074 69.236 1.00 33.85 198 ARG B CA 1
ATOM 4289 C C . ARG B 1 178 ? -10.022 35.704 68.521 1.00 34.32 198 ARG B C 1
ATOM 4290 O O . ARG B 1 178 ? -10.215 36.304 67.472 1.00 34.66 198 ARG B O 1
ATOM 4298 N N . PHE B 1 179 ? -8.822 35.629 69.112 1.00 33.76 199 PHE B N 1
ATOM 4299 C CA . PHE B 1 179 ? -7.599 36.116 68.470 1.00 35.00 199 PHE B CA 1
ATOM 4300 C C . PHE B 1 179 ? -6.590 35.001 68.122 1.00 36.16 199 PHE B C 1
ATOM 4301 O O . PHE B 1 179 ? -6.418 34.034 68.879 1.00 35.44 199 PHE B O 1
ATOM 4309 N N . PRO B 1 180 ? -5.950 35.110 66.936 1.00 38.72 200 PRO B N 1
ATOM 4310 C CA . PRO B 1 180 ? -4.971 34.118 66.475 1.00 39.80 200 PRO B CA 1
ATOM 4311 C C . PRO B 1 180 ? -3.698 34.101 67.320 1.00 40.86 200 PRO B C 1
ATOM 4312 O O . PRO B 1 180 ? -3.366 35.083 68.018 1.00 39.35 200 PRO B O 1
ATOM 4316 N N . PHE B 1 181 ? -3.002 32.969 67.280 1.00 42.82 201 PHE B N 1
ATOM 4317 C CA . PHE B 1 181 ? -1.803 32.774 68.113 1.00 43.67 201 PHE B CA 1
ATOM 4318 C C . PHE B 1 181 ? -0.724 33.767 67.691 1.00 43.91 201 PHE B C 1
ATOM 4319 O O . PHE B 1 181 ? -0.605 34.150 66.520 1.00 44.30 201 PHE B O 1
ATOM 4327 N N . GLU B 1 182 ? 0.035 34.225 68.669 1.00 43.44 202 GLU B N 1
ATOM 4328 C CA . GLU B 1 182 ? 1.072 35.224 68.411 1.00 44.68 202 GLU B CA 1
ATOM 4329 C C . GLU B 1 182 ? 0.553 36.580 67.839 1.00 43.58 202 GLU B C 1
ATOM 4330 O O . GLU B 1 182 ? 1.351 37.358 67.327 1.00 44.18 202 GLU B O 1
ATOM 4336 N N . THR B 1 183 ? -0.754 36.877 67.985 1.00 41.40 203 THR B N 1
ATOM 4337 C CA . THR B 1 183 ? -1.262 38.254 67.826 1.00 39.15 203 THR B CA 1
ATOM 4338 C C . THR B 1 183 ? -0.391 39.123 68.693 1.00 38.54 203 THR B C 1
ATOM 4339 O O . THR B 1 183 ? -0.125 38.775 69.829 1.00 38.04 203 THR B O 1
ATOM 4343 N N . GLN B 1 184 ? 0.064 40.244 68.159 1.00 39.72 204 GLN B N 1
ATOM 4344 C CA . GLN B 1 184 ? 0.845 41.225 68.934 1.00 39.84 204 GLN B CA 1
ATOM 4345 C C . GLN B 1 184 ? 0.088 42.521 69.135 1.00 38.23 204 GLN B C 1
ATOM 4346 O O . GLN B 1 184 ? 0.137 43.123 70.200 1.00 38.17 204 GLN B O 1
ATOM 4352 N N . ASP B 1 185 ? -0.639 42.912 68.103 1.00 36.99 205 ASP B N 1
ATOM 4353 C CA . ASP B 1 185 ? -1.413 44.115 68.104 1.00 36.33 205 ASP B CA 1
ATOM 4354 C C . ASP B 1 185 ? -2.830 43.762 68.497 1.00 34.36 205 ASP B C 1
ATOM 4355 O O . ASP B 1 185 ? -3.566 43.158 67.720 1.00 33.98 205 ASP B O 1
ATOM 4360 N N . PHE B 1 186 ? -3.223 44.146 69.705 1.00 32.15 206 PHE B N 1
ATOM 4361 C CA . PHE B 1 186 ? -4.563 43.848 70.169 1.00 30.45 206 PHE B CA 1
ATOM 4362 C C . PHE B 1 186 ? -5.588 44.989 69.983 1.00 30.28 206 PHE B C 1
ATOM 4363 O O . PHE B 1 186 ? -6.694 44.926 70.526 1.00 29.19 206 PHE B O 1
ATOM 4371 N N . SER B 1 187 ? -5.231 46.008 69.221 1.00 31.89 207 SER B N 1
ATOM 4372 C CA . SER B 1 187 ? -6.129 47.165 68.988 1.00 33.39 207 SER B CA 1
ATOM 4373 C C . SER B 1 187 ? -7.562 46.788 68.624 1.00 32.42 207 SER B C 1
ATOM 4374 O O . SER B 1 187 ? -8.511 47.230 69.259 1.00 31.62 207 SER B O 1
ATOM 4377 N N . SER B 1 188 ? -7.715 45.984 67.584 1.00 33.04 208 SER B N 1
ATOM 4378 C CA . SER B 1 188 ? -9.048 45.645 67.104 1.00 33.79 208 SER B CA 1
ATOM 4379 C C . SER B 1 188 ? -9.853 44.930 68.200 1.00 32.45 208 SER B C 1
ATOM 4380 O O . SER B 1 188 ? -11.041 45.167 68.374 1.00 32.74 208 SER B O 1
ATOM 4383 N N . TYR B 1 189 ? -9.204 44.084 68.983 1.00 31.41 209 TYR B N 1
ATOM 4384 C CA . TYR B 1 189 ? -9.933 43.292 69.966 1.00 30.78 209 TYR B CA 1
ATOM 4385 C C . TYR B 1 189 ? -10.316 44.160 71.182 1.00 29.81 209 TYR B C 1
ATOM 4386 O O . TYR B 1 189 ? -11.445 44.089 71.657 1.00 27.98 209 TYR B O 1
ATOM 4395 N N . LEU B 1 190 ? -9.379 44.994 71.633 1.00 30.08 210 LEU B N 1
ATOM 4396 C CA . LEU B 1 190 ? -9.648 45.971 72.692 1.00 29.38 210 LEU B CA 1
ATOM 4397 C C . LEU B 1 190 ? -10.728 46.985 72.274 1.00 30.05 210 LEU B C 1
ATOM 4398 O O . LEU B 1 190 ? -11.496 47.426 73.104 1.00 29.69 210 LEU B O 1
ATOM 4403 N N . LEU B 1 191 ? -10.770 47.385 71.005 1.00 30.29 211 LEU B N 1
ATOM 4404 C CA . LEU B 1 191 ? -11.788 48.360 70.556 1.00 31.09 211 LEU B CA 1
ATOM 4405 C C . LEU B 1 191 ? -13.193 47.733 70.635 1.00 30.39 211 LEU B C 1
ATOM 4406 O O . LEU B 1 191 ? -14.157 48.389 71.089 1.00 30.77 211 LEU B O 1
ATOM 4411 N N . GLN B 1 192 ? -13.302 46.472 70.213 1.00 29.50 212 GLN B N 1
ATOM 4412 C CA . GLN B 1 192 ? -14.570 45.730 70.281 1.00 28.98 212 GLN B CA 1
ATOM 4413 C C . GLN B 1 192 ? -14.991 45.544 71.721 1.00 28.54 212 GLN B C 1
ATOM 4414 O O . GLN B 1 192 ? -16.165 45.675 72.067 1.00 27.77 212 GLN B O 1
ATOM 4420 N N . ALA B 1 193 ? -14.005 45.249 72.568 1.00 27.99 213 ALA B N 1
ATOM 4421 C CA . ALA B 1 193 ? -14.251 45.005 73.986 1.00 27.40 213 ALA B CA 1
ATOM 4422 C C . ALA B 1 193 ? -14.756 46.283 74.637 1.00 27.77 213 ALA B C 1
ATOM 4423 O O . ALA B 1 193 ? -15.726 46.278 75.411 1.00 27.43 213 ALA B O 1
ATOM 4425 N N . LYS B 1 194 ? -14.071 47.382 74.341 1.00 27.68 214 LYS B N 1
ATOM 4426 C CA . LYS B 1 194 ? -14.488 48.654 74.872 1.00 28.90 214 LYS B CA 1
ATOM 4427 C C . LYS B 1 194 ? -15.888 49.003 74.337 1.00 29.15 214 LYS B C 1
ATOM 4428 O O . LYS B 1 194 ? -16.739 49.411 75.106 1.00 29.99 214 LYS B O 1
ATOM 4434 N N . ALA B 1 195 ? -16.139 48.835 73.039 1.00 29.61 215 ALA B N 1
ATOM 4435 C CA . ALA B 1 195 ? -17.420 49.271 72.446 1.00 30.16 215 ALA B CA 1
ATOM 4436 C C . ALA B 1 195 ? -18.591 48.460 72.975 1.00 30.16 215 ALA B C 1
ATOM 4437 O O . ALA B 1 195 ? -19.722 48.896 72.917 1.00 30.53 215 ALA B O 1
ATOM 4439 N N . SER B 1 196 ? -18.326 47.265 73.483 1.00 30.71 216 SER B N 1
ATOM 4440 C CA . SER B 1 196 ? -19.398 46.387 73.964 1.00 30.90 216 SER B CA 1
ATOM 4441 C C . SER B 1 196 ? -20.015 46.952 75.234 1.00 31.85 216 SER B C 1
ATOM 4442 O O . SER B 1 196 ? -21.166 46.616 75.593 1.00 32.29 216 SER B O 1
ATOM 4445 N N . GLY B 1 197 ? -19.255 47.824 75.900 1.00 31.55 217 GLY B N 1
ATOM 4446 C CA . GLY B 1 197 ? -19.657 48.393 77.159 1.00 32.05 217 GLY B CA 1
ATOM 4447 C C . GLY B 1 197 ? -19.638 47.389 78.293 1.00 31.08 217 GLY B C 1
ATOM 4448 O O . GLY B 1 197 ? -20.269 47.615 79.292 1.00 32.18 217 GLY B O 1
ATOM 4449 N N . ALA B 1 198 ? -18.932 46.264 78.157 1.00 30.18 218 ALA B N 1
ATOM 4450 C CA . ALA B 1 198 ? -18.876 45.279 79.234 1.00 29.74 218 ALA B CA 1
ATOM 4451 C C . ALA B 1 198 ? -18.233 45.895 80.460 1.00 29.41 218 ALA B C 1
ATOM 4452 O O . ALA B 1 198 ? -17.245 46.593 80.317 1.00 29.82 218 ALA B O 1
ATOM 4454 N N . GLN B 1 199 ? -18.775 45.607 81.649 1.00 29.62 219 GLN B N 1
ATOM 4455 C CA . GLN B 1 199 ? -18.134 45.963 82.934 1.00 29.86 219 GLN B CA 1
ATOM 4456 C C . GLN B 1 199 ? -16.764 45.313 83.136 1.00 29.27 219 GLN B C 1
ATOM 4457 O O . GLN B 1 199 ? -15.814 45.942 83.660 1.00 30.08 219 GLN B O 1
ATOM 4463 N N . LEU B 1 200 ? -16.640 44.051 82.720 1.00 28.29 220 LEU B N 1
ATOM 4464 C CA . LEU B 1 200 ? -15.376 43.353 82.855 1.00 26.72 220 LEU B CA 1
ATOM 4465 C C . LEU B 1 200 ? -14.923 42.803 81.518 1.00 26.27 220 LEU B C 1
ATOM 4466 O O . LEU B 1 200 ? -15.627 41.995 80.906 1.00 25.59 220 LEU B O 1
ATOM 4471 N N . ILE B 1 201 ? -13.732 43.211 81.099 1.00 26.43 221 ILE B N 1
ATOM 4472 C CA . ILE B 1 201 ? -13.120 42.764 79.848 1.00 25.91 221 ILE B CA 1
ATOM 4473 C C . ILE B 1 201 ? -12.089 41.701 80.221 1.00 26.22 221 ILE B C 1
ATOM 4474 O O . ILE B 1 201 ? -11.071 41.984 80.840 1.00 27.92 221 ILE B O 1
ATOM 4479 N N . VAL B 1 202 ? -12.367 40.450 79.894 1.00 25.80 222 VAL B N 1
ATOM 4480 C CA . VAL B 1 202 ? -11.605 39.360 80.485 1.00 24.41 222 VAL B CA 1
ATOM 4481 C C . VAL B 1 202 ? -10.519 38.924 79.530 1.00 24.67 222 VAL B C 1
ATOM 4482 O O . VAL B 1 202 ? -10.808 38.490 78.406 1.00 23.73 222 VAL B O 1
ATOM 4486 N N . SER B 1 203 ? -9.280 39.049 79.979 1.00 24.18 223 SER B N 1
ATOM 4487 C CA . SER B 1 203 ? -8.150 38.540 79.218 1.00 25.24 223 SER B CA 1
ATOM 4488 C C . SER B 1 203 ? -7.927 37.132 79.753 1.00 24.74 223 SER B C 1
ATOM 4489 O O . SER B 1 203 ? -7.439 36.977 80.878 1.00 25.15 223 SER B O 1
ATOM 4492 N N . THR B 1 204 ? -8.313 36.119 78.975 1.00 24.60 224 THR B N 1
ATOM 4493 C CA . THR B 1 204 ? -8.421 34.742 79.481 1.00 24.98 224 THR B CA 1
ATOM 4494 C C . THR B 1 204 ? -7.086 34.042 79.444 1.00 26.19 224 THR B C 1
ATOM 4495 O O . THR B 1 204 ? -6.831 33.149 80.257 1.00 26.69 224 THR B O 1
ATOM 4499 N N . SER B 1 205 ? -6.207 34.409 78.528 1.00 27.49 225 SER B N 1
ATOM 4500 C CA . SER B 1 205 ? -4.917 33.757 78.535 1.00 29.13 225 SER B CA 1
ATOM 4501 C C . SER B 1 205 ? -3.887 34.452 79.445 1.00 28.91 225 SER B C 1
ATOM 4502 O O . SER B 1 205 ? -4.160 35.487 80.045 1.00 28.24 225 SER B O 1
ATOM 4505 N N . GLY B 1 206 ? -2.727 33.809 79.559 1.00 29.04 226 GLY B N 1
ATOM 4506 C CA . GLY B 1 206 ? -1.579 34.331 80.253 1.00 29.06 226 GLY B CA 1
ATOM 4507 C C . GLY B 1 206 ? -0.506 34.646 79.247 1.00 30.01 226 GLY B C 1
ATOM 4508 O O . GLY B 1 206 ? -0.792 34.938 78.057 1.00 30.81 226 GLY B O 1
ATOM 4509 N N . GLY B 1 207 ? 0.740 34.623 79.717 1.00 29.90 227 GLY B N 1
ATOM 4510 C CA . GLY B 1 207 ? 1.894 34.876 78.854 1.00 30.09 227 GLY B CA 1
ATOM 4511 C C . GLY B 1 207 ? 1.928 36.223 78.162 1.00 30.13 227 GLY B C 1
ATOM 4512 O O . GLY B 1 207 ? 1.383 37.203 78.662 1.00 28.72 227 GLY B O 1
ATOM 4513 N N . ALA B 1 208 ? 2.596 36.237 77.004 1.00 31.22 228 ALA B N 1
ATOM 4514 C CA . ALA B 1 208 ? 2.800 37.401 76.148 1.00 32.28 228 ALA B CA 1
ATOM 4515 C C . ALA B 1 208 ? 1.469 38.061 75.783 1.00 31.81 228 ALA B C 1
ATOM 4516 O O . ALA B 1 208 ? 1.352 39.286 75.783 1.00 31.47 228 ALA B O 1
ATOM 4518 N N . ALA B 1 209 ? 0.487 37.225 75.453 1.00 30.79 229 ALA B N 1
ATOM 4519 C CA . ALA B 1 209 ? -0.832 37.693 75.060 1.00 30.52 229 ALA B CA 1
ATOM 4520 C C . ALA B 1 209 ? -1.397 38.615 76.149 1.00 29.43 229 ALA B C 1
ATOM 4521 O O . ALA B 1 209 ? -1.762 39.765 75.857 1.00 30.55 229 ALA B O 1
ATOM 4523 N N . ASN B 1 210 ? -1.445 38.119 77.393 1.00 27.39 230 ASN B N 1
ATOM 4524 C CA . ASN B 1 210 ? -1.959 38.894 78.493 1.00 26.87 230 ASN B CA 1
ATOM 4525 C C . ASN B 1 210 ? -1.110 40.112 78.833 1.00 27.07 230 ASN B C 1
ATOM 4526 O O . ASN B 1 210 ? -1.659 41.146 79.179 1.00 26.58 230 ASN B O 1
ATOM 4531 N N . ILE B 1 211 ? 0.211 39.979 78.757 1.00 27.48 231 ILE B N 1
ATOM 4532 C CA . ILE B 1 211 ? 1.106 41.068 79.074 1.00 28.91 231 ILE B CA 1
ATOM 4533 C C . ILE B 1 211 ? 0.859 42.202 78.072 1.00 29.73 231 ILE B C 1
ATOM 4534 O O . ILE B 1 211 ? 0.784 43.352 78.480 1.00 30.09 231 ILE B O 1
ATOM 4539 N N . ASN B 1 212 ? 0.689 41.862 76.790 1.00 29.41 232 ASN B N 1
ATOM 4540 C CA . ASN B 1 212 ? 0.468 42.874 75.740 1.00 30.67 232 ASN B CA 1
ATOM 4541 C C . ASN B 1 212 ? -0.944 43.437 75.787 1.00 29.23 232 ASN B C 1
ATOM 4542 O O . ASN B 1 212 ? -1.138 44.586 75.472 1.00 29.40 232 ASN B O 1
ATOM 4547 N N . ILE B 1 213 ? -1.923 42.621 76.161 1.00 27.93 233 ILE B N 1
ATOM 4548 C CA . ILE B 1 213 ? -3.266 43.151 76.355 1.00 27.13 233 ILE B CA 1
ATOM 4549 C C . ILE B 1 213 ? -3.251 44.213 77.470 1.00 27.98 233 ILE B C 1
ATOM 4550 O O . ILE B 1 213 ? -3.848 45.271 77.304 1.00 27.10 233 ILE B O 1
ATOM 4563 N N . LYS B 1 215 ? -0.595 46.068 78.622 1.00 33.08 235 LYS B N 1
ATOM 4564 C CA . LYS B 1 215 ? 0.133 47.269 78.213 1.00 35.43 235 LYS B CA 1
ATOM 4565 C C . LYS B 1 215 ? -0.756 48.131 77.286 1.00 35.88 235 LYS B C 1
ATOM 4566 O O . LYS B 1 215 ? -0.844 49.349 77.431 1.00 37.28 235 LYS B O 1
ATOM 4572 N N . GLN B 1 216 ? -1.425 47.479 76.345 1.00 34.78 236 GLN B N 1
ATOM 4573 C CA . GLN B 1 216 ? -2.188 48.176 75.316 1.00 35.31 236 GLN B CA 1
ATOM 4574 C C . GLN B 1 216 ? -3.521 48.740 75.790 1.00 34.24 236 GLN B C 1
ATOM 4575 O O . GLN B 1 216 ? -3.965 49.776 75.263 1.00 34.50 236 GLN B O 1
ATOM 4581 N N . ALA B 1 217 ? -4.129 48.070 76.764 1.00 32.18 237 ALA B N 1
ATOM 4582 C CA . ALA B 1 217 ? -5.358 48.535 77.442 1.00 32.53 237 ALA B CA 1
ATOM 4583 C C . ALA B 1 217 ? -5.281 49.988 77.932 1.00 33.82 237 ALA B C 1
ATOM 4584 O O . ALA B 1 217 ? -6.259 50.741 77.822 1.00 33.32 237 ALA B O 1
ATOM 4586 N N . ARG B 1 218 ? -4.122 50.393 78.446 1.00 36.04 238 ARG B N 1
ATOM 4587 C CA . ARG B 1 218 ? -3.944 51.792 78.907 1.00 38.55 238 ARG B CA 1
ATOM 4588 C C . ARG B 1 218 ? -4.208 52.796 77.791 1.00 40.23 238 ARG B C 1
ATOM 4589 O O . ARG B 1 218 ? -4.860 53.811 77.992 1.00 41.26 238 ARG B O 1
ATOM 4592 N N . GLU B 1 219 ? -3.774 52.467 76.582 1.00 40.93 239 GLU B N 1
ATOM 4593 C CA . GLU B 1 219 ? -3.952 53.341 75.445 1.00 41.88 239 GLU B CA 1
ATOM 4594 C C . GLU B 1 219 ? -5.431 53.616 75.126 1.00 41.93 239 GLU B C 1
ATOM 4595 O O . GLU B 1 219 ? -5.740 54.624 74.467 1.00 43.00 239 GLU B O 1
ATOM 4597 N N . PHE B 1 220 ? -6.338 52.755 75.612 1.00 40.20 240 PHE B N 1
ATOM 4598 C CA . PHE B 1 220 ? -7.790 52.901 75.369 1.00 39.96 240 PHE B CA 1
ATOM 4599 C C . PHE B 1 220 ? -8.576 53.358 76.591 1.00 39.08 240 PHE B C 1
ATOM 4600 O O . PHE B 1 220 ? -9.808 53.287 76.606 1.00 38.95 240 PHE B O 1
ATOM 4608 N N . GLY B 1 221 ? -7.867 53.877 77.581 1.00 38.88 241 GLY B N 1
ATOM 4609 C CA . GLY B 1 221 ? -8.492 54.412 78.787 1.00 39.46 241 GLY B CA 1
ATOM 4610 C C . GLY B 1 221 ? -8.942 53.345 79.760 1.00 38.46 241 GLY B C 1
ATOM 4611 O O . GLY B 1 221 ? -9.790 53.595 80.617 1.00 38.19 241 GLY B O 1
ATOM 4612 N N . LEU B 1 222 ? -8.376 52.147 79.644 1.00 38.09 242 LEU B N 1
ATOM 4613 C CA . LEU B 1 222 ? -8.764 51.042 80.521 1.00 37.69 242 LEU B CA 1
ATOM 4614 C C . LEU B 1 222 ? -7.670 50.795 81.547 1.00 38.62 242 LEU B C 1
ATOM 4615 O O . LEU B 1 222 ? -6.484 50.834 81.217 1.00 39.81 242 LEU B O 1
ATOM 4620 N N . PRO B 1 223 ? -8.053 50.549 82.808 1.00 39.25 243 PRO B N 1
ATOM 4621 C CA . PRO B 1 223 ? -9.412 50.463 83.332 1.00 38.59 243 PRO B CA 1
ATOM 4622 C C . PRO B 1 223 ? -10.007 51.864 83.474 1.00 38.78 243 PRO B C 1
ATOM 4623 O O . PRO B 1 223 ? -9.284 52.824 83.740 1.00 40.89 243 PRO B O 1
ATOM 4627 N N . SER B 1 224 ? -11.304 51.990 83.240 1.00 37.82 244 SER B N 1
ATOM 4628 C CA . SER B 1 224 ? -11.993 53.270 83.282 1.00 38.35 244 SER B CA 1
ATOM 4629 C C . SER B 1 224 ? -12.924 53.327 84.507 1.00 38.13 244 SER B C 1
ATOM 4630 O O . SER B 1 224 ? -12.979 52.396 85.298 1.00 36.48 244 SER B O 1
ATOM 4633 N N . LYS B 1 225 ? -13.704 54.385 84.621 1.00 39.44 245 LYS B N 1
ATOM 4634 C CA . LYS B 1 225 ? -14.770 54.405 85.637 1.00 40.63 245 LYS B CA 1
ATOM 4635 C C . LYS B 1 225 ? -15.821 53.311 85.391 1.00 39.04 245 LYS B C 1
ATOM 4636 O O . LYS B 1 225 ? -16.448 52.853 86.332 1.00 38.41 245 LYS B O 1
ATOM 4642 N N . THR B 1 226 ? -15.999 52.886 84.136 1.00 36.97 246 THR B N 1
ATOM 4643 C CA . THR B 1 226 ? -17.073 51.920 83.789 1.00 35.67 246 THR B CA 1
ATOM 4644 C C . THR B 1 226 ? -16.652 50.488 83.365 1.00 33.03 246 THR B C 1
ATOM 4645 O O . THR B 1 226 ? -17.505 49.625 83.221 1.00 32.92 246 THR B O 1
ATOM 4649 N N . GLN B 1 227 ? -15.365 50.248 83.145 1.00 31.61 247 GLN B N 1
ATOM 4650 C CA . GLN B 1 227 ? -14.879 48.971 82.622 1.00 30.17 247 GLN B CA 1
ATOM 4651 C C . GLN B 1 227 ? -13.485 48.696 83.186 1.00 30.46 247 GLN B C 1
ATOM 4652 O O . GLN B 1 227 ? -12.666 49.599 83.265 1.00 30.00 247 GLN B O 1
ATOM 4658 N N . LYS B 1 228 ? -13.248 47.468 83.639 1.00 31.58 248 LYS B N 1
ATOM 4659 C CA . LYS B 1 228 ? -11.872 46.989 83.921 1.00 31.71 248 LYS B CA 1
ATOM 4660 C C . LYS B 1 228 ? -11.517 45.688 83.203 1.00 30.82 248 LYS B C 1
ATOM 4661 O O . LYS B 1 228 ? -12.400 44.947 82.756 1.00 29.89 248 LYS B O 1
ATOM 4667 N N . VAL B 1 229 ? -10.201 45.469 83.079 1.00 30.59 249 VAL B N 1
ATOM 4668 C CA . VAL B 1 229 ? -9.612 44.271 82.528 1.00 29.03 249 VAL B CA 1
ATOM 4669 C C . VAL B 1 229 ? -9.458 43.207 83.633 1.00 28.26 249 VAL B C 1
ATOM 4670 O O . VAL B 1 229 ? -8.822 43.441 84.674 1.00 28.25 249 VAL B O 1
ATOM 4674 N N . GLY B 1 230 ? -10.071 42.046 83.421 1.00 26.89 250 GLY B N 1
ATOM 4675 C CA . GLY B 1 230 ? -9.894 40.911 84.323 1.00 25.21 250 GLY B CA 1
ATOM 4676 C C . GLY B 1 230 ? -8.931 39.871 83.781 1.00 24.71 250 GLY B C 1
ATOM 4677 O O . GLY B 1 230 ? -8.576 39.897 82.615 1.00 23.82 250 GLY B O 1
ATOM 4678 N N . GLY B 1 231 ? -8.532 38.936 84.645 1.00 23.37 251 GLY B N 1
ATOM 4679 C CA . GLY B 1 231 ? -7.640 37.840 84.308 1.00 23.61 251 GLY B CA 1
ATOM 4680 C C . GLY B 1 231 ? -8.250 36.492 84.686 1.00 23.80 251 GLY B C 1
ATOM 4681 O O . GLY B 1 231 ? -9.375 36.444 85.224 1.00 24.12 251 GLY B O 1
ATOM 4690 N N . ILE B 1 233 ? -5.670 33.086 85.139 1.00 22.50 253 ILE B N 1
ATOM 4691 C CA . ILE B 1 233 ? -4.733 32.185 85.814 1.00 23.87 253 ILE B CA 1
ATOM 4692 C C . ILE B 1 233 ? -3.590 32.965 86.486 1.00 23.55 253 ILE B C 1
ATOM 4693 O O . ILE B 1 233 ? -3.072 33.911 85.918 1.00 22.17 253 ILE B O 1
ATOM 4698 N N . ASP B 1 234 ? -3.298 32.616 87.739 1.00 23.58 254 ASP B N 1
ATOM 4699 C CA . ASP B 1 234 ? -2.181 33.207 88.493 1.00 24.06 254 ASP B CA 1
ATOM 4700 C C . ASP B 1 234 ? -0.892 32.665 87.944 1.00 25.20 254 ASP B C 1
ATOM 4701 O O . ASP B 1 234 ? -0.572 31.477 88.172 1.00 24.59 254 ASP B O 1
ATOM 4706 N N . ILE B 1 235 ? -0.161 33.522 87.225 1.00 25.78 255 ILE B N 1
ATOM 4707 C CA . ILE B 1 235 ? 1.175 33.176 86.721 1.00 27.49 255 ILE B CA 1
ATOM 4708 C C . ILE B 1 235 ? 2.195 34.155 87.298 1.00 27.94 255 ILE B C 1
ATOM 4709 O O . ILE B 1 235 ? 2.499 35.207 86.741 1.00 28.92 255 ILE B O 1
ATOM 4714 N N . LEU B 1 236 ? 2.722 33.769 88.441 1.00 28.76 256 LEU B N 1
ATOM 4715 C CA . LEU B 1 236 ? 3.543 34.634 89.240 1.00 29.17 256 LEU B CA 1
ATOM 4716 C C . LEU B 1 236 ? 4.760 35.148 88.488 1.00 30.55 256 LEU B C 1
ATOM 4717 O O . LEU B 1 236 ? 5.163 36.302 88.666 1.00 30.55 256 LEU B O 1
ATOM 4722 N N . THR B 1 237 ? 5.346 34.307 87.645 1.00 31.32 257 THR B N 1
ATOM 4723 C CA . THR B 1 237 ? 6.515 34.699 86.884 1.00 33.32 257 THR B CA 1
ATOM 4724 C C . THR B 1 237 ? 6.152 35.688 85.746 1.00 33.16 257 THR B C 1
ATOM 4725 O O . THR B 1 237 ? 7.020 36.399 85.286 1.00 33.58 257 THR B O 1
ATOM 4729 N N . ASP B 1 238 ? 4.880 35.741 85.311 1.00 31.67 258 ASP B N 1
ATOM 4730 C CA . ASP B 1 238 ? 4.431 36.773 84.358 1.00 31.49 258 ASP B CA 1
ATOM 4731 C C . ASP B 1 238 ? 4.476 38.183 84.959 1.00 32.21 258 ASP B C 1
ATOM 4732 O O . ASP B 1 238 ? 4.806 39.152 84.258 1.00 32.32 258 ASP B O 1
ATOM 4737 N N A VAL B 1 239 ? 4.118 38.288 86.242 0.50 31.42 259 VAL B N 1
ATOM 4738 N N B VAL B 1 239 ? 4.126 38.307 86.237 0.50 31.67 259 VAL B N 1
ATOM 4739 C CA A VAL B 1 239 ? 4.138 39.567 86.959 0.50 31.69 259 VAL B CA 1
ATOM 4740 C CA B VAL B 1 239 ? 4.150 39.614 86.894 0.50 32.18 259 VAL B CA 1
ATOM 4741 C C A VAL B 1 239 ? 5.592 39.964 87.200 0.50 33.35 259 VAL B C 1
ATOM 4742 C C B VAL B 1 239 ? 5.596 39.984 87.243 0.50 33.58 259 VAL B C 1
ATOM 4743 O O A VAL B 1 239 ? 5.961 41.129 87.044 0.50 34.47 259 VAL B O 1
ATOM 4744 O O B VAL B 1 239 ? 5.965 41.159 87.200 0.50 34.67 259 VAL B O 1
ATOM 4751 N N . LYS B 1 240 ? 6.422 38.980 87.548 1.00 33.88 260 LYS B N 1
ATOM 4752 C CA . LYS B 1 240 ? 7.880 39.187 87.721 1.00 35.88 260 LYS B CA 1
ATOM 4753 C C . LYS B 1 240 ? 8.456 39.771 86.447 1.00 36.90 260 LYS B C 1
ATOM 4754 O O . LYS B 1 240 ? 9.089 40.817 86.454 1.00 38.92 260 LYS B O 1
ATOM 4760 N N . SER B 1 241 ? 8.179 39.094 85.341 1.00 36.25 261 SER B N 1
ATOM 4761 C CA . SER B 1 241 ? 8.623 39.518 84.035 1.00 36.88 261 SER B CA 1
ATOM 4762 C C . SER B 1 241 ? 8.099 40.898 83.634 1.00 36.38 261 SER B C 1
ATOM 4763 O O . SER B 1 241 ? 8.871 41.758 83.212 1.00 37.10 261 SER B O 1
ATOM 4766 N N . ALA B 1 242 ? 6.787 41.085 83.717 1.00 34.47 262 ALA B N 1
ATOM 4767 C CA . ALA B 1 242 ? 6.159 42.307 83.201 1.00 34.34 262 ALA B CA 1
ATOM 4768 C C . ALA B 1 242 ? 6.247 43.494 84.178 1.00 33.95 262 ALA B C 1
ATOM 4769 O O . ALA B 1 242 ? 6.328 44.646 83.760 1.00 32.83 262 ALA B O 1
ATOM 4771 N N . GLY B 1 243 ? 6.188 43.214 85.474 1.00 33.34 263 GLY B N 1
ATOM 4772 C CA . GLY B 1 243 ? 6.286 44.275 86.498 1.00 33.88 263 GLY B CA 1
ATOM 4773 C C . GLY B 1 243 ? 4.927 44.831 86.889 1.00 33.25 263 GLY B C 1
ATOM 4774 O O . GLY B 1 243 ? 3.987 44.824 86.084 1.00 32.53 263 GLY B O 1
ATOM 4775 N N . LEU B 1 244 ? 4.813 45.320 88.124 1.00 33.50 264 LEU B N 1
ATOM 4776 C CA . LEU B 1 244 ? 3.522 45.819 88.629 1.00 32.99 264 LEU B CA 1
ATOM 4777 C C . LEU B 1 244 ? 2.992 47.078 87.920 1.00 34.36 264 LEU B C 1
ATOM 4778 O O . LEU B 1 244 ? 1.778 47.288 87.897 1.00 33.11 264 LEU B O 1
ATOM 4783 N N . ARG B 1 245 ? 3.879 47.897 87.332 1.00 36.66 265 ARG B N 1
ATOM 4784 C CA . ARG B 1 245 ? 3.425 49.076 86.555 1.00 38.14 265 ARG B CA 1
ATOM 4785 C C . ARG B 1 245 ? 2.447 48.638 85.489 1.00 37.09 265 ARG B C 1
ATOM 4786 O O . ARG B 1 245 ? 1.389 49.248 85.339 1.00 36.93 265 ARG B O 1
ATOM 4794 N N . VAL B 1 246 ? 2.802 47.568 84.770 1.00 35.75 266 VAL B N 1
ATOM 4795 C CA . VAL B 1 246 ? 1.950 47.012 83.706 1.00 35.01 266 VAL B CA 1
ATOM 4796 C C . VAL B 1 246 ? 0.778 46.229 84.284 1.00 33.73 266 VAL B C 1
ATOM 4797 O O . VAL B 1 246 ? -0.355 46.480 83.883 1.00 34.10 266 VAL B O 1
ATOM 4809 N N . GLN B 1 248 ? -0.636 45.975 87.352 1.00 30.11 268 GLN B N 1
ATOM 4810 C CA . GLN B 1 248 ? -1.435 46.472 88.497 1.00 29.63 268 GLN B CA 1
ATOM 4811 C C . GLN B 1 248 ? -2.926 46.432 88.196 1.00 29.24 268 GLN B C 1
ATOM 4812 O O . GLN B 1 248 ? -3.333 46.722 87.073 1.00 29.17 268 GLN B O 1
ATOM 4818 N N . GLY B 1 249 ? -3.717 46.029 89.193 1.00 28.39 269 GLY B N 1
ATOM 4819 C CA . GLY B 1 249 ? -5.180 45.990 89.071 1.00 27.98 269 GLY B CA 1
ATOM 4820 C C . GLY B 1 249 ? -5.747 44.676 88.550 1.00 26.44 269 GLY B C 1
ATOM 4821 O O . GLY B 1 249 ? -6.848 44.296 88.893 1.00 26.69 269 GLY B O 1
ATOM 4822 N N . GLN B 1 250 ? -5.021 43.971 87.697 1.00 26.91 270 GLN B N 1
ATOM 4823 C CA . GLN B 1 250 ? -5.538 42.692 87.160 1.00 25.22 270 GLN B CA 1
ATOM 4824 C C . GLN B 1 250 ? -5.679 41.638 88.286 1.00 24.44 270 GLN B C 1
ATOM 4825 O O . GLN B 1 250 ? -4.817 41.506 89.159 1.00 22.80 270 GLN B O 1
ATOM 4831 N N . GLU B 1 251 ? -6.792 40.922 88.237 1.00 23.21 271 GLU B N 1
ATOM 4832 C CA . GLU B 1 251 ? -7.101 39.861 89.162 1.00 23.12 271 GLU B CA 1
ATOM 4833 C C . GLU B 1 251 ? -7.103 38.455 88.549 1.00 22.35 271 GLU B C 1
ATOM 4834 O O . GLU B 1 251 ? -7.586 38.249 87.436 1.00 22.22 271 GLU B O 1
ATOM 4840 N N . TYR B 1 252 ? -6.593 37.506 89.326 1.00 21.87 272 TYR B N 1
ATOM 4841 C CA . TYR B 1 252 ? -6.515 36.084 88.982 1.00 21.60 272 TYR B CA 1
ATOM 4842 C C . TYR B 1 252 ? -6.975 35.170 90.102 1.00 20.49 272 TYR B C 1
ATOM 4843 O O . TYR B 1 252 ? -6.946 35.543 91.291 1.00 21.25 272 TYR B O 1
ATOM 4852 N N . ALA B 1 253 ? -7.337 33.950 89.706 1.00 20.11 273 ALA B N 1
ATOM 4853 C CA . ALA B 1 253 ? -7.702 32.865 90.614 1.00 19.42 273 ALA B CA 1
ATOM 4854 C C . ALA B 1 253 ? -6.441 32.057 90.877 1.00 19.18 273 ALA B C 1
ATOM 4855 O O . ALA B 1 253 ? -5.644 31.870 89.962 1.00 19.63 273 ALA B O 1
ATOM 4857 N N . THR B 1 254 ? -6.237 31.601 92.110 1.00 18.54 274 THR B N 1
ATOM 4858 C CA . THR B 1 254 ? -5.040 30.794 92.463 1.00 19.31 274 THR B CA 1
ATOM 4859 C C . THR B 1 254 ? -5.294 29.837 93.651 1.00 19.61 274 THR B C 1
ATOM 4860 O O . THR B 1 254 ? -6.269 30.004 94.404 1.00 19.11 274 THR B O 1
ATOM 4864 N N . SER B 1 255 ? -4.436 28.825 93.780 1.00 19.57 275 SER B N 1
ATOM 4865 C CA . SER B 1 255 ? -4.503 27.875 94.903 1.00 19.96 275 SER B CA 1
ATOM 4866 C C . SER B 1 255 ? -3.525 28.199 96.040 1.00 18.94 275 SER B C 1
ATOM 4867 O O . SER B 1 255 ? -3.633 27.646 97.100 1.00 18.08 275 SER B O 1
ATOM 4870 N N . PHE B 1 256 ? -2.581 29.098 95.813 1.00 18.64 276 PHE B N 1
ATOM 4871 C CA . PHE B 1 256 ? -1.544 29.363 96.819 1.00 19.27 276 PHE B CA 1
ATOM 4872 C C . PHE B 1 256 ? -0.848 30.674 96.549 1.00 19.06 276 PHE B C 1
ATOM 4873 O O . PHE B 1 256 ? -0.555 30.980 95.397 1.00 20.54 276 PHE B O 1
ATOM 4881 N N . TYR B 1 257 ? -0.599 31.452 97.589 1.00 19.19 277 TYR B N 1
ATOM 4882 C CA . TYR B 1 257 ? 0.289 32.623 97.462 1.00 19.45 277 TYR B CA 1
ATOM 4883 C C . TYR B 1 257 ? 1.180 32.717 98.681 1.00 20.33 277 TYR B C 1
ATOM 4884 O O . TYR B 1 257 ? 0.708 32.613 99.823 1.00 20.12 277 TYR B O 1
ATOM 4893 N N . TRP B 1 258 ? 2.478 32.941 98.449 1.00 21.02 278 TRP B N 1
ATOM 4894 C CA . TRP B 1 258 ? 3.470 32.823 99.539 1.00 20.95 278 TRP B CA 1
ATOM 4895 C C . TRP B 1 258 ? 3.231 33.737 100.747 1.00 21.46 278 TRP B C 1
ATOM 4896 O O . TRP B 1 258 ? 3.522 33.370 101.899 1.00 20.75 278 TRP B O 1
ATOM 4907 N N . ASN B 1 259 ? 2.724 34.940 100.478 1.00 21.80 279 ASN B N 1
ATOM 4908 C CA . ASN B 1 259 ? 2.545 35.966 101.496 1.00 22.46 279 ASN B CA 1
ATOM 4909 C C . ASN B 1 259 ? 1.115 36.101 101.921 1.00 21.30 279 ASN B C 1
ATOM 4910 O O . ASN B 1 259 ? 0.685 37.179 102.382 1.00 22.43 279 ASN B O 1
ATOM 4923 N N . ASP B 1 261 ? -0.373 34.297 104.551 1.00 19.91 281 ASP B N 1
ATOM 4924 C CA . ASP B 1 261 ? -0.499 34.276 106.041 1.00 19.59 281 ASP B CA 1
ATOM 4925 C C . ASP B 1 261 ? 0.790 33.752 106.666 1.00 20.10 281 ASP B C 1
ATOM 4926 O O . ASP B 1 261 ? 1.766 33.474 105.947 1.00 18.66 281 ASP B O 1
ATOM 4931 N N . ASP B 1 262 ? 0.810 33.584 107.980 1.00 19.48 282 ASP B N 1
ATOM 4932 C CA . ASP B 1 262 ? 2.079 33.190 108.657 1.00 20.86 282 ASP B CA 1
ATOM 4933 C C . ASP B 1 262 ? 2.543 31.806 108.254 1.00 19.97 282 ASP B C 1
ATOM 4934 O O . ASP B 1 262 ? 3.745 31.504 108.299 1.00 21.28 282 ASP B O 1
ATOM 4939 N N . ARG B 1 263 ? 1.594 30.954 107.891 1.00 20.00 283 ARG B N 1
ATOM 4940 C CA . ARG B 1 263 ? 1.899 29.599 107.574 1.00 20.06 283 ARG B CA 1
ATOM 4941 C C . ARG B 1 263 ? 2.461 29.508 106.158 1.00 19.80 283 ARG B C 1
ATOM 4942 O O . ARG B 1 263 ? 3.380 28.713 105.933 1.00 19.22 283 ARG B O 1
ATOM 4950 N N . THR B 1 264 ? 1.909 30.271 105.210 1.00 18.78 284 THR B N 1
ATOM 4951 C CA . THR B 1 264 ? 2.501 30.296 103.864 1.00 18.65 284 THR B CA 1
ATOM 4952 C C . THR B 1 264 ? 3.909 30.916 103.926 1.00 18.62 284 THR B C 1
ATOM 4953 O O . THR B 1 264 ? 4.837 30.399 103.284 1.00 20.18 284 THR B O 1
ATOM 4957 N N . ARG B 1 265 ? 4.073 31.974 104.711 1.00 20.04 285 ARG B N 1
ATOM 4958 C CA . ARG B 1 265 ? 5.395 32.644 104.927 1.00 21.32 285 ARG B CA 1
ATOM 4959 C C . ARG B 1 265 ? 6.418 31.719 105.570 1.00 22.22 285 ARG B C 1
ATOM 4960 O O . ARG B 1 265 ? 7.577 31.726 105.152 1.00 22.81 285 ARG B O 1
ATOM 4968 N N . ALA B 1 266 ? 6.039 30.941 106.598 1.00 22.07 286 ALA B N 1
ATOM 4969 C CA . ALA B 1 266 ? 6.981 29.988 107.198 1.00 23.17 286 ALA B CA 1
ATOM 4970 C C . ALA B 1 266 ? 7.455 28.934 106.184 1.00 23.34 286 ALA B C 1
ATOM 4971 O O . ALA B 1 266 ? 8.651 28.639 106.131 1.00 23.87 286 ALA B O 1
ATOM 4973 N N . PHE B 1 267 ? 6.521 28.376 105.399 1.00 22.48 287 PHE B N 1
ATOM 4974 C CA . PHE B 1 267 ? 6.883 27.472 104.291 1.00 22.70 287 PHE B CA 1
ATOM 4975 C C . PHE B 1 267 ? 7.760 28.162 103.231 1.00 23.21 287 PHE B C 1
ATOM 4976 O O . PHE B 1 267 ? 8.763 27.587 102.775 1.00 23.68 287 PHE B O 1
ATOM 4984 N N . ALA B 1 268 ? 7.410 29.402 102.874 1.00 22.82 288 ALA B N 1
ATOM 4985 C CA . ALA B 1 268 ? 8.164 30.154 101.875 1.00 23.15 288 ALA B CA 1
ATOM 4986 C C . ALA B 1 268 ? 9.591 30.461 102.376 1.00 24.74 288 ALA B C 1
ATOM 4987 O O . ALA B 1 268 ? 10.547 30.475 101.600 1.00 24.57 288 ALA B O 1
ATOM 4989 N N . LYS B 1 269 ? 9.733 30.671 103.670 1.00 25.20 289 LYS B N 1
ATOM 4990 C CA . LYS B 1 269 ? 11.031 30.983 104.268 1.00 27.68 289 LYS B CA 1
ATOM 4991 C C . LYS B 1 269 ? 12.000 29.802 104.145 1.00 28.22 289 LYS B C 1
ATOM 4992 O O . LYS B 1 269 ? 13.166 29.998 103.774 1.00 29.66 289 LYS B O 1
ATOM 4998 N N . ARG B 1 270 ? 11.506 28.590 104.426 1.00 27.65 290 ARG B N 1
ATOM 4999 C CA . ARG B 1 270 ? 12.289 27.356 104.258 1.00 27.99 290 ARG B CA 1
ATOM 5000 C C . ARG B 1 270 ? 12.608 27.141 102.778 1.00 27.29 290 ARG B C 1
ATOM 5001 O O . ARG B 1 270 ? 13.709 26.707 102.429 1.00 27.86 290 ARG B O 1
ATOM 5009 N N . PHE B 1 271 ? 11.636 27.466 101.928 1.00 25.69 291 PHE B N 1
ATOM 5010 C CA . PHE B 1 271 ? 11.785 27.354 100.482 1.00 26.63 291 PHE B CA 1
ATOM 5011 C C . PHE B 1 271 ? 12.831 28.339 99.967 1.00 27.74 291 PHE B C 1
ATOM 5012 O O . PHE B 1 271 ? 13.681 27.960 99.178 1.00 29.09 291 PHE B O 1
ATOM 5020 N N . TYR B 1 272 ? 12.778 29.578 100.436 1.00 28.33 292 TYR B N 1
ATOM 5021 C CA . TYR B 1 272 ? 13.771 30.578 100.079 1.00 30.61 292 TYR B CA 1
ATOM 5022 C C . TYR B 1 272 ? 15.197 30.159 100.471 1.00 31.71 292 TYR B C 1
ATOM 5023 O O . TYR B 1 272 ? 16.132 30.438 99.749 1.00 33.59 292 TYR B O 1
ATOM 5032 N N . ALA B 1 273 ? 15.343 29.517 101.627 1.00 32.51 293 ALA B N 1
ATOM 5033 C CA . ALA B 1 273 ? 16.653 29.012 102.099 1.00 33.88 293 ALA B CA 1
ATOM 5034 C C . ALA B 1 273 ? 17.302 28.103 101.069 1.00 34.59 293 ALA B C 1
ATOM 5035 O O . ALA B 1 273 ? 18.531 28.120 100.886 1.00 36.97 293 ALA B O 1
ATOM 5037 N N . LYS B 1 274 ? 16.468 27.316 100.396 1.00 33.83 294 LYS B N 1
ATOM 5038 C CA . LYS B 1 274 ? 16.890 26.399 99.356 1.00 34.42 294 LYS B CA 1
ATOM 5039 C C . LYS B 1 274 ? 17.009 27.040 97.960 1.00 35.09 294 LYS B C 1
ATOM 5040 O O . LYS B 1 274 ? 17.956 26.731 97.221 1.00 36.36 294 LYS B O 1
ATOM 5054 N N . GLY B 1 276 ? 16.319 30.701 96.982 1.00 35.00 296 GLY B N 1
ATOM 5055 C CA . GLY B 1 276 ? 16.469 32.146 96.771 1.00 35.17 296 GLY B CA 1
ATOM 5056 C C . GLY B 1 276 ? 15.341 32.805 95.992 1.00 35.04 296 GLY B C 1
ATOM 5057 O O . GLY B 1 276 ? 15.534 33.865 95.368 1.00 35.84 296 GLY B O 1
ATOM 5058 N N . LYS B 1 277 ? 14.178 32.160 95.991 1.00 33.71 297 LYS B N 1
ATOM 5059 C CA . LYS B 1 277 ? 12.948 32.763 95.534 1.00 33.38 297 LYS B CA 1
ATOM 5060 C C . LYS B 1 277 ? 11.765 32.187 96.280 1.00 31.69 297 LYS B C 1
ATOM 5061 O O . LYS B 1 277 ? 11.871 31.151 96.940 1.00 31.63 297 LYS B O 1
ATOM 5075 N N . PRO B 1 279 ? 8.088 30.370 96.536 1.00 25.96 299 PRO B N 1
ATOM 5076 C CA . PRO B 1 279 ? 7.453 29.308 95.774 1.00 25.26 299 PRO B CA 1
ATOM 5077 C C . PRO B 1 279 ? 6.194 29.745 95.038 1.00 24.98 299 PRO B C 1
ATOM 5078 O O . PRO B 1 279 ? 5.436 30.595 95.545 1.00 25.96 299 PRO B O 1
ATOM 5082 N N . THR B 1 280 ? 5.957 29.114 93.891 1.00 24.13 300 THR B N 1
ATOM 5083 C CA . THR B 1 280 ? 4.758 29.290 93.129 1.00 23.72 300 THR B CA 1
ATOM 5084 C C . THR B 1 280 ? 3.699 28.282 93.565 1.00 22.83 300 THR B C 1
ATOM 5085 O O . THR B 1 280 ? 3.972 27.337 94.303 1.00 21.44 300 THR B O 1
ATOM 5089 N N . ASN B 1 281 ? 2.488 28.478 93.060 1.00 22.24 301 ASN B N 1
ATOM 5090 C CA . ASN B 1 281 ? 1.421 27.548 93.355 1.00 22.59 301 ASN B CA 1
ATOM 5091 C C . ASN B 1 281 ? 1.709 26.096 92.956 1.00 22.32 301 ASN B C 1
ATOM 5092 O O . ASN B 1 281 ? 1.342 25.190 93.709 1.00 23.14 301 ASN B O 1
ATOM 5097 N N A ASN B 1 282 ? 2.342 25.900 91.789 0.50 23.32 302 ASN B N 1
ATOM 5098 N N B ASN B 1 282 ? 2.362 25.850 91.815 0.50 23.60 302 ASN B N 1
ATOM 5099 C CA A ASN B 1 282 ? 2.723 24.562 91.276 0.50 23.50 302 ASN B CA 1
ATOM 5100 C CA B ASN B 1 282 ? 2.644 24.450 91.407 0.50 23.96 302 ASN B CA 1
ATOM 5101 C C A ASN B 1 282 ? 3.662 23.885 92.274 0.50 23.43 302 ASN B C 1
ATOM 5102 C C B ASN B 1 282 ? 3.676 23.842 92.331 0.50 23.68 302 ASN B C 1
ATOM 5103 O O A ASN B 1 282 ? 3.468 22.736 92.655 0.50 23.45 302 ASN B O 1
ATOM 5104 O O B ASN B 1 282 ? 3.577 22.676 92.703 0.50 23.63 302 ASN B O 1
ATOM 5113 N N . GLN B 1 283 ? 4.687 24.620 92.676 1.00 23.44 303 GLN B N 1
ATOM 5114 C CA . GLN B 1 283 ? 5.730 24.120 93.586 1.00 24.29 303 GLN B CA 1
ATOM 5115 C C . GLN B 1 283 ? 5.149 23.842 94.984 1.00 23.86 303 GLN B C 1
ATOM 5116 O O . GLN B 1 283 ? 5.378 22.783 95.566 1.00 23.68 303 GLN B O 1
ATOM 5122 N N . ALA B 1 284 ? 4.329 24.761 95.473 1.00 22.48 304 ALA B N 1
ATOM 5123 C CA . ALA B 1 284 ? 3.647 24.536 96.757 1.00 22.40 304 ALA B CA 1
ATOM 5124 C C . ALA B 1 284 ? 2.775 23.250 96.663 1.00 22.15 304 ALA B C 1
ATOM 5125 O O . ALA B 1 284 ? 2.724 22.459 97.591 1.00 22.43 304 ALA B O 1
ATOM 5127 N N . GLY B 1 285 ? 2.137 23.037 95.516 1.00 21.77 305 GLY B N 1
ATOM 5128 C CA . GLY B 1 285 ? 1.311 21.859 95.300 1.00 21.64 305 GLY B CA 1
ATOM 5129 C C . GLY B 1 285 ? 2.122 20.563 95.380 1.00 22.81 305 GLY B C 1
ATOM 5130 O O . GLY B 1 285 ? 1.662 19.569 95.975 1.00 21.67 305 GLY B O 1
ATOM 5131 N N . GLY B 1 286 ? 3.341 20.586 94.814 1.00 22.75 306 GLY B N 1
ATOM 5132 C CA . GLY B 1 286 ? 4.285 19.472 94.963 1.00 22.98 306 GLY B CA 1
ATOM 5133 C C . GLY B 1 286 ? 4.544 19.152 96.433 1.00 22.90 306 GLY B C 1
ATOM 5134 O O . GLY B 1 286 ? 4.460 17.992 96.852 1.00 22.80 306 GLY B O 1
ATOM 5135 N N . TYR B 1 287 ? 4.840 20.191 97.224 1.00 22.42 307 TYR B N 1
ATOM 5136 C CA . TYR B 1 287 ? 5.122 19.997 98.649 1.00 22.96 307 TYR B CA 1
ATOM 5137 C C . TYR B 1 287 ? 3.932 19.287 99.324 1.00 22.27 307 TYR B C 1
ATOM 5138 O O . TYR B 1 287 ? 4.094 18.271 100.027 1.00 24.74 307 TYR B O 1
ATOM 5147 N N . SER B 1 288 ? 2.739 19.799 99.098 1.00 21.55 308 SER B N 1
ATOM 5148 C CA . SER B 1 288 ? 1.534 19.274 99.805 1.00 21.83 308 SER B CA 1
ATOM 5149 C C . SER B 1 288 ? 1.220 17.839 99.358 1.00 21.76 308 SER B C 1
ATOM 5150 O O . SER B 1 288 ? 0.946 16.972 100.160 1.00 19.74 308 SER B O 1
ATOM 5153 N N . ALA B 1 289 ? 1.296 17.578 98.053 1.00 21.73 309 ALA B N 1
ATOM 5154 C CA . ALA B 1 289 ? 1.110 16.211 97.553 1.00 21.78 309 ALA B CA 1
ATOM 5155 C C . ALA B 1 289 ? 2.115 15.226 98.179 1.00 22.73 309 ALA B C 1
ATOM 5156 O O . ALA B 1 289 ? 1.716 14.183 98.661 1.00 21.59 309 ALA B O 1
ATOM 5158 N N . ALA B 1 290 ? 3.400 15.572 98.178 1.00 23.17 310 ALA B N 1
ATOM 5159 C CA . ALA B 1 290 ? 4.441 14.732 98.748 1.00 24.21 310 ALA B CA 1
ATOM 5160 C C . ALA B 1 290 ? 4.250 14.489 100.240 1.00 24.39 310 ALA B C 1
ATOM 5161 O O . ALA B 1 290 ? 4.425 13.349 100.741 1.00 27.17 310 ALA B O 1
ATOM 5163 N N . LEU B 1 291 ? 3.933 15.565 100.949 1.00 23.73 311 LEU B N 1
ATOM 5164 C CA . LEU B 1 291 ? 3.755 15.508 102.398 1.00 23.27 311 LEU B CA 1
ATOM 5165 C C . LEU B 1 291 ? 2.596 14.580 102.712 1.00 23.22 311 LEU B C 1
ATOM 5166 O O . LEU B 1 291 ? 2.743 13.625 103.474 1.00 22.59 311 LEU B O 1
ATOM 5171 N N . GLN B 1 292 ? 1.466 14.810 102.067 1.00 23.05 312 GLN B N 1
ATOM 5172 C CA . GLN B 1 292 ? 0.301 13.970 102.325 1.00 24.06 312 GLN B CA 1
ATOM 5173 C C . GLN B 1 292 ? 0.529 12.517 101.901 1.00 25.75 312 GLN B C 1
ATOM 5174 O O . GLN B 1 292 ? 0.044 11.576 102.568 1.00 27.90 312 GLN B O 1
ATOM 5180 N N . TYR B 1 293 ? 1.245 12.309 100.793 1.00 26.50 313 TYR B N 1
ATOM 5181 C CA . TYR B 1 293 ? 1.533 10.955 100.356 1.00 27.76 313 TYR B CA 1
ATOM 5182 C C . TYR B 1 293 ? 2.396 10.221 101.406 1.00 29.03 313 TYR B C 1
ATOM 5183 O O . TYR B 1 293 ? 2.049 9.093 101.823 1.00 30.04 313 TYR B O 1
ATOM 5192 N N . LEU B 1 294 ? 3.503 10.846 101.819 1.00 28.95 314 LEU B N 1
ATOM 5193 C CA . LEU B 1 294 ? 4.403 10.253 102.841 1.00 30.05 314 LEU B CA 1
ATOM 5194 C C . LEU B 1 294 ? 3.721 10.045 104.189 1.00 30.63 314 LEU B C 1
ATOM 5195 O O . LEU B 1 294 ? 3.960 9.053 104.886 1.00 32.01 314 LEU B O 1
ATOM 5200 N N . LYS B 1 295 ? 2.896 11.007 104.580 1.00 29.83 315 LYS B N 1
ATOM 5201 C CA . LYS B 1 295 ? 2.155 10.876 105.810 1.00 29.71 315 LYS B CA 1
ATOM 5202 C C . LYS B 1 295 ? 1.203 9.660 105.763 1.00 30.52 315 LYS B C 1
ATOM 5203 O O . LYS B 1 295 ? 1.053 8.939 106.758 1.00 31.08 315 LYS B O 1
ATOM 5209 N N . ALA B 1 296 ? 0.577 9.418 104.615 1.00 30.19 316 ALA B N 1
ATOM 5210 C CA . ALA B 1 296 ? -0.350 8.293 104.480 1.00 31.16 316 ALA B CA 1
ATOM 5211 C C . ALA B 1 296 ? 0.380 6.933 104.576 1.00 32.20 316 ALA B C 1
ATOM 5212 O O . ALA B 1 296 ? -0.002 6.035 105.331 1.00 32.62 316 ALA B O 1
ATOM 5214 N N . VAL B 1 297 ? 1.432 6.796 103.782 1.00 32.95 317 VAL B N 1
ATOM 5215 C CA . VAL B 1 297 ? 2.321 5.632 103.831 1.00 34.38 317 VAL B CA 1
ATOM 5216 C C . VAL B 1 297 ? 2.657 5.307 105.295 1.00 35.14 317 VAL B C 1
ATOM 5217 O O . VAL B 1 297 ? 2.434 4.192 105.785 1.00 36.26 317 VAL B O 1
ATOM 5221 N N . ASN B 1 298 ? 3.157 6.303 106.010 1.00 35.03 318 ASN B N 1
ATOM 5222 C CA . ASN B 1 298 ? 3.546 6.089 107.412 1.00 35.35 318 ASN B CA 1
ATOM 5223 C C . ASN B 1 298 ? 2.389 5.736 108.359 1.00 35.00 318 ASN B C 1
ATOM 5224 O O . ASN B 1 298 ? 2.549 4.877 109.226 1.00 35.26 318 ASN B O 1
ATOM 5229 N N . ALA B 1 299 ? 1.239 6.383 108.168 1.00 33.75 319 ALA B N 1
ATOM 5230 C CA . ALA B 1 299 ? 0.032 6.090 108.935 1.00 34.02 319 ALA B CA 1
ATOM 5231 C C . ALA B 1 299 ? -0.437 4.633 108.776 1.00 35.75 319 ALA B C 1
ATOM 5232 O O . ALA B 1 299 ? -0.660 3.949 109.783 1.00 36.56 319 ALA B O 1
ATOM 5234 N N . ILE B 1 300 ? -0.631 4.182 107.535 1.00 35.94 320 ILE B N 1
ATOM 5235 C CA . ILE B 1 300 ? -1.133 2.823 107.266 1.00 37.81 320 ILE B CA 1
ATOM 5236 C C . ILE B 1 300 ? -0.015 1.770 107.203 1.00 39.03 320 ILE B C 1
ATOM 5237 O O . ILE B 1 300 ? -0.282 0.591 107.087 1.00 40.60 320 ILE B O 1
ATOM 5242 N N . GLY B 1 301 ? 1.235 2.203 107.304 1.00 39.10 321 GLY B N 1
ATOM 5243 C CA . GLY B 1 301 ? 2.383 1.298 107.269 1.00 40.15 321 GLY B CA 1
ATOM 5244 C C . GLY B 1 301 ? 2.493 0.548 105.956 1.00 41.46 321 GLY B C 1
ATOM 5245 O O . GLY B 1 301 ? 2.993 -0.561 105.940 1.00 42.73 321 GLY B O 1
ATOM 5246 N N . SER B 1 302 ? 2.034 1.138 104.851 1.00 40.54 322 SER B N 1
ATOM 5247 C CA . SER B 1 302 ? 2.030 0.444 103.537 1.00 41.41 322 SER B CA 1
ATOM 5248 C C . SER B 1 302 ? 2.223 1.448 102.392 1.00 40.42 322 SER B C 1
ATOM 5249 O O . SER B 1 302 ? 1.666 2.551 102.422 1.00 38.72 322 SER B O 1
ATOM 5252 N N . LYS B 1 303 ? 3.000 1.054 101.385 1.00 41.03 323 LYS B N 1
ATOM 5253 C CA . LYS B 1 303 ? 3.100 1.842 100.163 1.00 40.82 323 LYS B CA 1
ATOM 5254 C C . LYS B 1 303 ? 2.264 1.291 98.991 1.00 41.12 323 LYS B C 1
ATOM 5255 O O . LYS B 1 303 ? 2.402 1.743 97.848 1.00 40.88 323 LYS B O 1
ATOM 5261 N N . ASP B 1 304 ? 1.368 0.350 99.282 1.00 42.28 324 ASP B N 1
ATOM 5262 C CA . ASP B 1 304 ? 0.400 -0.160 98.290 1.00 43.15 324 ASP B CA 1
ATOM 5263 C C . ASP B 1 304 ? -0.429 1.028 97.805 1.00 41.53 324 ASP B C 1
ATOM 5264 O O . ASP B 1 304 ? -1.087 1.683 98.620 1.00 39.75 324 ASP B O 1
ATOM 5269 N N . PRO B 1 305 ? -0.418 1.294 96.486 1.00 42.02 325 PRO B N 1
ATOM 5270 C CA . PRO B 1 305 ? -1.096 2.474 95.956 1.00 40.95 325 PRO B CA 1
ATOM 5271 C C . PRO B 1 305 ? -2.616 2.440 96.091 1.00 41.20 325 PRO B C 1
ATOM 5272 O O . PRO B 1 305 ? -3.227 3.479 96.272 1.00 39.77 325 PRO B O 1
ATOM 5276 N N . GLN B 1 306 ? -3.225 1.267 95.992 1.00 43.25 326 GLN B N 1
ATOM 5277 C CA . GLN B 1 306 ? -4.664 1.169 96.190 1.00 43.91 326 GLN B CA 1
ATOM 5278 C C . GLN B 1 306 ? -5.008 1.501 97.648 1.00 42.55 326 GLN B C 1
ATOM 5279 O O . GLN B 1 306 ? -6.031 2.151 97.895 1.00 41.53 326 GLN B O 1
ATOM 5285 N N . LYS B 1 307 ? -4.152 1.090 98.594 1.00 41.54 327 LYS B N 1
ATOM 5286 C CA . LYS B 1 307 ? -4.367 1.385 100.032 1.00 40.73 327 LYS B CA 1
ATOM 5287 C C . LYS B 1 307 ? -4.107 2.858 100.398 1.00 38.40 327 LYS B C 1
ATOM 5288 O O . LYS B 1 307 ? -4.809 3.420 101.238 1.00 37.35 327 LYS B O 1
ATOM 5294 N N . VAL B 1 308 ? -3.077 3.449 99.794 1.00 37.53 328 VAL B N 1
ATOM 5295 C CA . VAL B 1 308 ? -2.753 4.855 100.002 1.00 35.46 328 VAL B CA 1
ATOM 5296 C C . VAL B 1 308 ? -3.874 5.746 99.456 1.00 34.77 328 VAL B C 1
ATOM 5297 O O . VAL B 1 308 ? -4.237 6.716 100.080 1.00 33.78 328 VAL B O 1
ATOM 5301 N N . PHE B 1 309 ? -4.433 5.409 98.304 1.00 35.83 329 PHE B N 1
ATOM 5302 C CA . PHE B 1 309 ? -5.499 6.220 97.696 1.00 35.53 329 PHE B CA 1
ATOM 5303 C C . PHE B 1 309 ? -6.790 6.118 98.526 1.00 35.94 329 PHE B C 1
ATOM 5304 O O . PHE B 1 309 ? -7.435 7.116 98.812 1.00 34.80 329 PHE B O 1
ATOM 5312 N N . ALA B 1 310 ? -7.160 4.917 98.941 1.00 37.76 330 ALA B N 1
ATOM 5313 C CA . ALA B 1 310 ? -8.296 4.763 99.886 1.00 38.13 330 ALA B CA 1
ATOM 5314 C C . ALA B 1 310 ? -8.158 5.662 101.136 1.00 37.01 330 ALA B C 1
ATOM 5315 O O . ALA B 1 310 ? -9.116 6.337 101.557 1.00 36.22 330 ALA B O 1
ATOM 5317 N N . TYR B 1 311 ? -6.972 5.621 101.741 1.00 36.45 331 TYR B N 1
ATOM 5318 C CA . TYR B 1 311 ? -6.694 6.341 102.979 1.00 35.69 331 TYR B CA 1
ATOM 5319 C C . TYR B 1 311 ? -6.729 7.860 102.719 1.00 34.13 331 TYR B C 1
ATOM 5320 O O . TYR B 1 311 ? -7.328 8.601 103.484 1.00 33.69 331 TYR B O 1
ATOM 5329 N N . LEU B 1 312 ? -6.094 8.300 101.633 1.00 32.90 332 LEU B N 1
ATOM 5330 C CA . LEU B 1 312 ? -6.075 9.717 101.279 1.00 31.24 332 LEU B CA 1
ATOM 5331 C C . LEU B 1 312 ? -7.486 10.265 101.118 1.00 31.77 332 LEU B C 1
ATOM 5332 O O . LEU B 1 312 ? -7.727 11.448 101.426 1.00 31.91 332 LEU B O 1
ATOM 5337 N N . LYS B 1 313 ? -8.413 9.418 100.660 1.00 32.77 333 LYS B N 1
ATOM 5338 C CA . LYS B 1 313 ? -9.813 9.816 100.518 1.00 33.72 333 LYS B CA 1
ATOM 5339 C C . LYS B 1 313 ? -10.535 10.011 101.850 1.00 33.91 333 LYS B C 1
ATOM 5340 O O . LYS B 1 313 ? -11.679 10.433 101.831 1.00 34.81 333 LYS B O 1
ATOM 5346 N N . THR B 1 314 ? -9.893 9.700 102.983 1.00 34.30 334 THR B N 1
ATOM 5347 C CA . THR B 1 314 ? -10.527 9.804 104.315 1.00 34.95 334 THR B CA 1
ATOM 5348 C C . THR B 1 314 ? -10.027 11.004 105.132 1.00 34.63 334 THR B C 1
ATOM 5349 O O . THR B 1 314 ? -10.553 11.296 106.198 1.00 35.03 334 THR B O 1
ATOM 5353 N N . ILE B 1 315 ? -9.006 11.675 104.636 1.00 34.29 335 ILE B N 1
ATOM 5354 C CA . ILE B 1 315 ? -8.316 12.719 105.387 1.00 34.05 335 ILE B CA 1
ATOM 5355 C C . ILE B 1 315 ? -8.813 14.125 105.012 1.00 32.97 335 ILE B C 1
ATOM 5356 O O . ILE B 1 315 ? -9.041 14.413 103.839 1.00 33.48 335 ILE B O 1
ATOM 5361 N N . LYS B 1 316 ? -8.963 15.006 105.996 1.00 32.15 336 LYS B N 1
ATOM 5362 C CA . LYS B 1 316 ? -9.144 16.436 105.680 1.00 31.53 336 LYS B CA 1
ATOM 5363 C C . LYS B 1 316 ? -7.795 17.124 105.658 1.00 29.26 336 LYS B C 1
ATOM 5364 O O . LYS B 1 316 ? -7.135 17.221 106.693 1.00 29.09 336 LYS B O 1
ATOM 5370 N N . PHE B 1 317 ? -7.380 17.623 104.496 1.00 27.22 337 PHE B N 1
ATOM 5371 C CA . PHE B 1 317 ? -6.036 18.222 104.393 1.00 25.42 337 PHE B CA 1
ATOM 5372 C C . PHE B 1 317 ? -5.936 19.684 104.807 1.00 23.81 337 PHE B C 1
ATOM 5373 O O . PHE B 1 317 ? -6.617 20.560 104.222 1.00 23.29 337 PHE B O 1
ATOM 5381 N N A ASP B 1 318 ? -5.064 19.900 105.802 0.40 22.54 338 ASP B N 1
ATOM 5382 N N B ASP B 1 318 ? -5.027 20.001 105.736 0.60 22.76 338 ASP B N 1
ATOM 5383 C CA A ASP B 1 318 ? -4.722 21.193 106.379 0.40 21.61 338 ASP B CA 1
ATOM 5384 C CA B ASP B 1 318 ? -4.812 21.399 106.147 0.60 22.33 338 ASP B CA 1
ATOM 5385 C C A ASP B 1 318 ? -3.213 21.255 106.519 0.40 21.30 338 ASP B C 1
ATOM 5386 C C B ASP B 1 318 ? -3.345 21.664 106.530 0.60 21.78 338 ASP B C 1
ATOM 5387 O O A ASP B 1 318 ? -2.663 20.852 107.547 0.40 20.82 338 ASP B O 1
ATOM 5388 O O B ASP B 1 318 ? -2.967 21.851 107.709 0.60 21.82 338 ASP B O 1
ATOM 5397 N N . ASP B 1 319 ? -2.527 21.712 105.487 1.00 20.61 339 ASP B N 1
ATOM 5398 C CA . ASP B 1 319 ? -1.104 21.958 105.635 1.00 20.65 339 ASP B CA 1
ATOM 5399 C C . ASP B 1 319 ? -0.793 23.425 105.274 1.00 19.98 339 ASP B C 1
ATOM 5400 O O . ASP B 1 319 ? -1.715 24.241 105.075 1.00 17.98 339 ASP B O 1
ATOM 5405 N N . ALA B 1 320 ? 0.482 23.771 105.192 1.00 20.16 340 ALA B N 1
ATOM 5406 C CA . ALA B 1 320 ? 0.888 25.107 104.799 1.00 20.38 340 ALA B CA 1
ATOM 5407 C C . ALA B 1 320 ? 0.304 25.592 103.435 1.00 19.63 340 ALA B C 1
ATOM 5408 O O . ALA B 1 320 ? 0.042 26.808 103.231 1.00 19.36 340 ALA B O 1
ATOM 5410 N N . VAL B 1 321 ? 0.033 24.642 102.536 1.00 19.21 341 VAL B N 1
ATOM 5411 C CA . VAL B 1 321 ? -0.380 24.982 101.170 1.00 18.60 341 VAL B CA 1
ATOM 5412 C C . VAL B 1 321 ? -1.868 24.693 100.925 1.00 19.32 341 VAL B C 1
ATOM 5413 O O . VAL B 1 321 ? -2.602 25.569 100.412 1.00 18.60 341 VAL B O 1
ATOM 5417 N N . THR B 1 322 ? -2.275 23.457 101.248 1.00 19.38 342 THR B N 1
ATOM 5418 C CA . THR B 1 322 ? -3.619 22.948 100.954 1.00 19.36 342 THR B CA 1
ATOM 5419 C C . THR B 1 322 ? -4.528 23.228 102.124 1.00 19.42 342 THR B C 1
ATOM 5420 O O . THR B 1 322 ? -4.337 22.687 103.211 1.00 20.77 342 THR B O 1
ATOM 5424 N N . ARG B 1 323 ? -5.523 24.078 101.883 1.00 19.41 343 ARG B N 1
ATOM 5425 C CA . ARG B 1 323 ? -6.495 24.486 102.898 1.00 18.91 343 ARG B CA 1
ATOM 5426 C C . ARG B 1 323 ? -7.884 23.943 102.576 1.00 19.28 343 ARG B C 1
ATOM 5427 O O . ARG B 1 323 ? -8.364 24.062 101.429 1.00 18.39 343 ARG B O 1
ATOM 5435 N N . HIS B 1 324 ? -8.512 23.330 103.581 1.00 20.76 344 HIS B N 1
ATOM 5436 C CA . HIS B 1 324 ? -9.857 22.693 103.439 1.00 21.99 344 HIS B CA 1
ATOM 5437 C C . HIS B 1 324 ? -9.902 21.695 102.292 1.00 22.01 344 HIS B C 1
ATOM 5438 O O . HIS B 1 324 ? -10.853 21.677 101.509 1.00 22.59 344 HIS B O 1
ATOM 5445 N N . GLY B 1 325 ? -8.841 20.912 102.174 1.00 21.66 345 GLY B N 1
ATOM 5446 C CA . GLY B 1 325 ? -8.730 19.954 101.109 1.00 22.35 345 GLY B CA 1
ATOM 5447 C C . GLY B 1 325 ? -9.418 18.641 101.450 1.00 23.79 345 GLY B C 1
ATOM 5448 O O . GLY B 1 325 ? -9.494 18.216 102.617 1.00 24.34 345 GLY B O 1
ATOM 5449 N N . THR B 1 326 ? -9.946 18.013 100.412 1.00 24.52 346 THR B N 1
ATOM 5450 C CA . THR B 1 326 ? -10.356 16.616 100.479 1.00 25.03 346 THR B CA 1
ATOM 5451 C C . THR B 1 326 ? -10.127 16.011 99.080 1.00 25.77 346 THR B C 1
ATOM 5452 O O . THR B 1 326 ? -10.097 16.767 98.079 1.00 26.04 346 THR B O 1
ATOM 5456 N N . LEU B 1 327 ? -9.935 14.685 99.008 1.00 26.50 347 LEU B N 1
ATOM 5457 C CA . LEU B 1 327 ? -9.709 13.994 97.730 1.00 27.55 347 LEU B CA 1
ATOM 5458 C C . LEU B 1 327 ? -10.990 13.305 97.301 1.00 29.10 347 LEU B C 1
ATOM 5459 O O . LEU B 1 327 ? -11.436 12.383 97.963 1.00 31.03 347 LEU B O 1
ATOM 5464 N N . ARG B 1 328 ? -11.557 13.745 96.177 1.00 29.78 348 ARG B N 1
ATOM 5465 C CA . ARG B 1 328 ? -12.822 13.227 95.674 1.00 31.55 348 ARG B CA 1
ATOM 5466 C C . ARG B 1 328 ? -12.647 11.757 95.255 1.00 32.01 348 ARG B C 1
ATOM 5467 O O . ARG B 1 328 ? -11.521 11.318 95.002 1.00 31.06 348 ARG B O 1
ATOM 5475 N N . PRO B 1 329 ? -13.754 10.993 95.173 1.00 32.98 349 PRO B N 1
ATOM 5476 C CA . PRO B 1 329 ? -13.541 9.566 94.822 1.00 34.16 349 PRO B CA 1
ATOM 5477 C C . PRO B 1 329 ? -12.814 9.316 93.487 1.00 34.37 349 PRO B C 1
ATOM 5478 O O . PRO B 1 329 ? -12.133 8.309 93.353 1.00 35.82 349 PRO B O 1
ATOM 5482 N N . GLY B 1 330 ? -12.931 10.240 92.534 1.00 33.87 350 GLY B N 1
ATOM 5483 C CA . GLY B 1 330 ? -12.239 10.139 91.240 1.00 34.05 350 GLY B CA 1
ATOM 5484 C C . GLY B 1 330 ? -10.786 10.598 91.255 1.00 32.85 350 GLY B C 1
ATOM 5485 O O . GLY B 1 330 ? -10.132 10.569 90.221 1.00 33.52 350 GLY B O 1
ATOM 5486 N N . GLY B 1 331 ? -10.297 11.045 92.413 1.00 31.33 351 GLY B N 1
ATOM 5487 C CA . GLY B 1 331 ? -8.923 11.553 92.559 1.00 29.56 351 GLY B CA 1
ATOM 5488 C C . GLY B 1 331 ? -8.683 13.053 92.305 1.00 27.52 351 GLY B C 1
ATOM 5489 O O . GLY B 1 331 ? -7.531 13.455 92.099 1.00 24.98 351 GLY B O 1
ATOM 5490 N N . ARG B 1 332 ? -9.749 13.873 92.282 1.00 26.34 352 ARG B N 1
ATOM 5491 C CA . ARG B 1 332 ? -9.577 15.351 92.173 1.00 25.47 352 ARG B CA 1
ATOM 5492 C C . ARG B 1 332 ? -9.549 15.975 93.595 1.00 23.55 352 ARG B C 1
ATOM 5493 O O . ARG B 1 332 ? -10.490 15.805 94.373 1.00 23.38 352 ARG B O 1
ATOM 5501 N N . LEU B 1 333 ? -8.471 16.686 93.913 1.00 23.42 353 LEU B N 1
ATOM 5502 C CA . LEU B 1 333 ? -8.407 17.497 95.138 1.00 23.20 353 LEU B CA 1
ATOM 5503 C C . LEU B 1 333 ? -9.302 18.701 94.984 1.00 22.93 353 LEU B C 1
ATOM 5504 O O . LEU B 1 333 ? -9.164 19.438 94.022 1.00 22.94 353 LEU B O 1
ATOM 5509 N N . VAL B 1 334 ? -10.251 18.860 95.910 1.00 23.19 354 VAL B N 1
ATOM 5510 C CA . VAL B 1 334 ? -11.042 20.105 96.042 1.00 21.93 354 VAL B CA 1
ATOM 5511 C C . VAL B 1 334 ? -10.530 20.857 97.302 1.00 22.47 354 VAL B C 1
ATOM 5512 O O . VAL B 1 334 ? -10.196 20.220 98.299 1.00 22.93 354 VAL B O 1
ATOM 5516 N N . ARG B 1 335 ? -10.474 22.196 97.254 1.00 21.54 355 ARG B N 1
ATOM 5517 C CA . ARG B 1 335 ? -9.724 22.995 98.235 1.00 20.54 355 ARG B CA 1
ATOM 5518 C C . ARG B 1 335 ? -10.184 24.441 98.139 1.00 20.70 355 ARG B C 1
ATOM 5519 O O . ARG B 1 335 ? -10.862 24.804 97.152 1.00 21.39 355 ARG B O 1
ATOM 5527 N N . ASP B 1 336 ? -9.863 25.261 99.140 1.00 20.38 356 ASP B N 1
ATOM 5528 C CA . ASP B 1 336 ? -10.146 26.697 99.059 1.00 19.95 356 ASP B CA 1
ATOM 5529 C C . ASP B 1 336 ? -9.387 27.250 97.852 1.00 19.41 356 ASP B C 1
ATOM 5530 O O . ASP B 1 336 ? -8.197 26.892 97.636 1.00 19.43 356 ASP B O 1
ATOM 5543 N N . TYR B 1 338 ? -8.543 31.190 95.731 1.00 19.37 358 TYR B N 1
ATOM 5544 C CA . TYR B 1 338 ? -8.346 32.599 96.043 1.00 18.52 358 TYR B CA 1
ATOM 5545 C C . TYR B 1 338 ? -8.333 33.455 94.807 1.00 18.62 358 TYR B C 1
ATOM 5546 O O . TYR B 1 338 ? -7.829 33.054 93.722 1.00 18.36 358 TYR B O 1
ATOM 5555 N N . LEU B 1 339 ? -8.885 34.646 94.958 1.00 19.37 359 LEU B N 1
ATOM 5556 C CA . LEU B 1 339 ? -8.663 35.714 94.000 1.00 18.98 359 LEU B CA 1
ATOM 5557 C C . LEU B 1 339 ? -7.573 36.631 94.522 1.00 19.29 359 LEU B C 1
ATOM 5558 O O . LEU B 1 339 ? -7.612 37.100 95.657 1.00 20.29 359 LEU B O 1
ATOM 5563 N N . VAL B 1 340 ? -6.592 36.900 93.665 1.00 19.96 360 VAL B N 1
ATOM 5564 C CA . VAL B 1 340 ? -5.462 37.752 94.020 1.00 20.56 360 VAL B CA 1
ATOM 5565 C C . VAL B 1 340 ? -5.421 38.936 93.083 1.00 21.48 360 VAL B C 1
ATOM 5566 O O . VAL B 1 340 ? -5.636 38.777 91.876 1.00 23.71 360 VAL B O 1
ATOM 5570 N N . ARG B 1 341 ? -5.100 40.098 93.615 1.00 22.64 361 ARG B N 1
ATOM 5571 C CA . ARG B 1 341 ? -4.992 41.340 92.820 1.00 24.10 361 ARG B CA 1
ATOM 5572 C C . ARG B 1 341 ? -3.567 41.853 92.780 1.00 23.89 361 ARG B C 1
ATOM 5573 O O . ARG B 1 341 ? -2.898 42.003 93.827 1.00 22.56 361 ARG B O 1
ATOM 5581 N N . ALA B 1 342 ? -3.095 42.096 91.566 1.00 23.39 362 ALA B N 1
ATOM 5582 C CA . ALA B 1 342 ? -1.777 42.646 91.371 1.00 24.23 362 ALA B CA 1
ATOM 5583 C C . ALA B 1 342 ? -1.773 44.029 92.009 1.00 25.63 362 ALA B C 1
ATOM 5584 O O . ALA B 1 342 ? -2.685 44.815 91.771 1.00 26.45 362 ALA B O 1
ATOM 5586 N N . LYS B 1 343 ? -0.768 44.291 92.846 1.00 26.99 363 LYS B N 1
ATOM 5587 C CA . LYS B 1 343 ? -0.637 45.550 93.598 1.00 28.49 363 LYS B CA 1
ATOM 5588 C C . LYS B 1 343 ? -0.151 46.702 92.720 1.00 29.64 363 LYS B C 1
ATOM 5589 O O . LYS B 1 343 ? 0.391 46.475 91.648 1.00 30.02 363 LYS B O 1
ATOM 5595 N N . LYS B 1 344 ? -0.354 47.935 93.186 1.00 31.58 364 LYS B N 1
ATOM 5596 C CA . LYS B 1 344 ? 0.262 49.117 92.575 1.00 33.66 364 LYS B CA 1
ATOM 5597 C C . LYS B 1 344 ? 1.774 49.042 92.857 1.00 34.48 364 LYS B C 1
ATOM 5598 O O . LYS B 1 344 ? 2.182 48.610 93.949 1.00 33.71 364 LYS B O 1
ATOM 5604 N N . PRO B 1 345 ? 2.615 49.465 91.894 1.00 35.48 365 PRO B N 1
ATOM 5605 C CA . PRO B 1 345 ? 4.061 49.310 92.128 1.00 36.26 365 PRO B CA 1
ATOM 5606 C C . PRO B 1 345 ? 4.599 50.053 93.360 1.00 37.59 365 PRO B C 1
ATOM 5607 O O . PRO B 1 345 ? 5.587 49.605 93.950 1.00 37.41 365 PRO B O 1
ATOM 5611 N N A GLU B 1 346 ? 3.951 51.148 93.746 0.50 37.94 366 GLU B N 1
ATOM 5612 N N B GLU B 1 346 ? 3.941 51.156 93.740 0.50 38.34 366 GLU B N 1
ATOM 5613 C CA A GLU B 1 346 ? 4.417 51.962 94.863 0.50 39.11 366 GLU B CA 1
ATOM 5614 C CA B GLU B 1 346 ? 4.362 51.986 94.879 0.50 39.83 366 GLU B CA 1
ATOM 5615 C C A GLU B 1 346 ? 4.153 51.291 96.222 0.50 38.66 366 GLU B C 1
ATOM 5616 C C B GLU B 1 346 ? 4.166 51.275 96.220 0.50 39.06 366 GLU B C 1
ATOM 5617 O O A GLU B 1 346 ? 4.749 51.665 97.230 0.50 38.78 366 GLU B O 1
ATOM 5618 O O B GLU B 1 346 ? 4.819 51.603 97.209 0.50 39.16 366 GLU B O 1
ATOM 5629 N N . ASP B 1 347 ? 3.276 50.288 96.233 1.00 37.56 367 ASP B N 1
ATOM 5630 C CA . ASP B 1 347 ? 3.018 49.474 97.428 1.00 37.17 367 ASP B CA 1
ATOM 5631 C C . ASP B 1 347 ? 3.930 48.234 97.541 1.00 36.79 367 ASP B C 1
ATOM 5632 O O . ASP B 1 347 ? 3.887 47.513 98.550 1.00 36.41 367 ASP B O 1
ATOM 5637 N N . GLN B 1 348 ? 4.759 47.976 96.530 1.00 37.00 368 GLN B N 1
ATOM 5638 C CA . GLN B 1 348 ? 5.664 46.834 96.588 1.00 37.38 368 GLN B CA 1
ATOM 5639 C C . GLN B 1 348 ? 6.730 47.108 97.661 1.00 39.53 368 GLN B C 1
ATOM 5640 O O . GLN B 1 348 ? 7.478 48.085 97.586 1.00 41.08 368 GLN B O 1
ATOM 5646 N N . LYS B 1 349 ? 6.753 46.267 98.680 1.00 39.71 369 LYS B N 1
ATOM 5647 C CA . LYS B 1 349 ? 7.807 46.288 99.685 1.00 41.66 369 LYS B CA 1
ATOM 5648 C C . LYS B 1 349 ? 8.515 44.954 99.556 1.00 4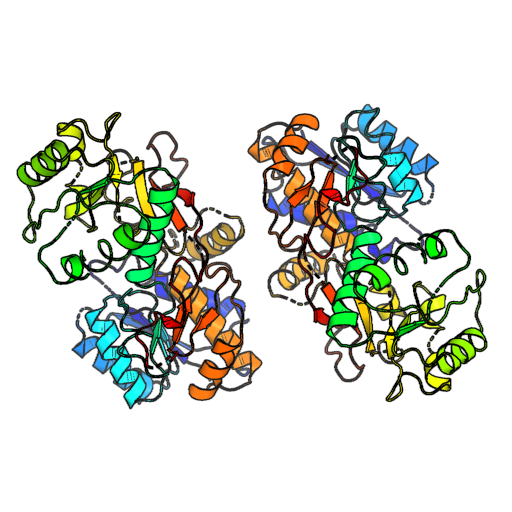2.19 369 LYS B C 1
ATOM 5649 O O . LYS B 1 349 ? 8.143 43.985 100.228 1.00 42.82 369 LYS B O 1
ATOM 5651 N N . GLY B 1 350 ? 9.477 44.876 98.642 1.00 42.99 370 GLY B N 1
ATOM 5652 C CA . GLY B 1 350 ? 10.304 43.675 98.483 1.00 42.59 370 GLY B CA 1
ATOM 5653 C C . GLY B 1 350 ? 10.094 42.866 97.204 1.00 41.65 370 GLY B C 1
ATOM 5654 O O . GLY B 1 350 ? 9.061 42.962 96.538 1.00 40.24 370 GLY B O 1
ATOM 5655 N N . ASP B 1 351 ? 11.086 42.045 96.872 1.00 41.77 371 ASP B N 1
ATOM 5656 C CA . ASP B 1 351 ? 10.936 41.096 95.772 1.00 41.43 371 ASP B CA 1
ATOM 5657 C C . ASP B 1 351 ? 9.738 40.174 96.088 1.00 39.18 371 ASP B C 1
ATOM 5658 O O . ASP B 1 351 ? 9.440 39.866 97.256 1.00 39.50 371 ASP B O 1
ATOM 5663 N N . TRP B 1 352 ? 9.050 39.756 95.044 1.00 37.42 372 TRP B N 1
ATOM 5664 C CA . TRP B 1 352 ? 7.964 38.787 95.149 1.00 35.12 372 TRP B CA 1
ATOM 5665 C C . TRP B 1 352 ? 6.680 39.320 95.842 1.00 32.67 372 TRP B C 1
ATOM 5666 O O . TRP B 1 352 ? 5.678 38.620 95.894 1.00 31.57 372 TRP B O 1
ATOM 5677 N N . ASP B 1 353 ? 6.696 40.566 96.306 1.00 32.02 373 ASP B N 1
ATOM 5678 C CA . ASP B 1 353 ? 5.527 41.167 96.941 1.00 31.44 373 ASP B CA 1
ATOM 5679 C C . ASP B 1 353 ? 4.542 41.723 95.920 1.00 30.03 373 ASP B C 1
ATOM 5680 O O . ASP B 1 353 ? 4.497 42.934 95.698 1.00 31.82 373 ASP B O 1
ATOM 5685 N N . TYR B 1 354 ? 3.735 40.854 95.323 1.00 27.96 374 TYR B N 1
ATOM 5686 C CA . TYR B 1 354 ? 2.963 41.231 94.122 1.00 27.84 374 TYR B CA 1
ATOM 5687 C C . TYR B 1 354 ? 1.443 41.276 94.277 1.00 25.97 374 TYR B C 1
ATOM 5688 O O . TYR B 1 354 ? 0.743 41.882 93.443 1.00 25.78 374 TYR B O 1
ATOM 5697 N N . TYR B 1 355 ? 0.920 40.591 95.287 1.00 24.78 375 TYR B N 1
ATOM 5698 C CA . TYR B 1 355 ? -0.496 40.353 95.362 1.00 22.73 375 TYR B CA 1
ATOM 5699 C C . TYR B 1 355 ? -1.015 40.697 96.715 1.00 23.26 375 TYR B C 1
ATOM 5700 O O . TYR B 1 355 ? -0.288 40.618 97.736 1.00 22.49 375 TYR B O 1
ATOM 5709 N N . ASP B 1 356 ? -2.300 41.024 96.706 1.00 22.11 376 ASP B N 1
ATOM 5710 C CA . ASP B 1 356 ? -3.129 40.942 97.884 1.00 23.19 376 ASP B CA 1
ATOM 5711 C C . ASP B 1 356 ? -4.197 39.905 97.544 1.00 22.75 376 ASP B C 1
ATOM 5712 O O . ASP B 1 356 ? -4.763 39.927 96.410 1.00 21.90 376 ASP B O 1
ATOM 5717 N N . VAL B 1 357 ? -4.462 39.011 98.500 1.00 21.87 377 VAL B N 1
ATOM 5718 C CA . VAL B 1 357 ? -5.565 38.075 98.417 1.00 22.00 377 VAL B CA 1
ATOM 5719 C C . VAL B 1 357 ? -6.808 38.871 98.733 1.00 22.93 377 VAL B C 1
ATOM 5720 O O . VAL B 1 357 ? -6.936 39.430 99.839 1.00 23.93 377 VAL B O 1
ATOM 5724 N N . VAL B 1 358 ? -7.744 38.919 97.791 1.00 23.88 378 VAL B N 1
ATOM 5725 C CA . VAL B 1 358 ? -8.949 39.751 97.934 1.00 23.63 378 VAL B CA 1
ATOM 5726 C C . VAL B 1 358 ? -10.276 38.984 97.970 1.00 24.83 378 VAL B C 1
ATOM 5727 O O . VAL B 1 358 ? -11.357 39.584 98.143 1.00 25.79 378 VAL B O 1
ATOM 5731 N N . ALA B 1 359 ? -10.216 37.666 97.820 1.00 23.81 379 ALA B N 1
ATOM 5732 C CA . ALA B 1 359 ? -11.396 36.825 97.939 1.00 23.98 379 ALA B CA 1
ATOM 5733 C C . ALA B 1 359 ? -10.959 35.398 98.208 1.00 22.48 379 ALA B C 1
ATOM 5734 O O . ALA B 1 359 ? -9.911 34.960 97.732 1.00 22.66 379 ALA B O 1
ATOM 5736 N N . THR B 1 360 ? -11.750 34.688 98.979 1.00 21.63 380 THR B N 1
ATOM 5737 C CA . THR B 1 360 ? -11.520 33.253 99.239 1.00 22.06 380 THR B CA 1
ATOM 5738 C C . THR B 1 360 ? -12.824 32.553 98.893 1.00 22.62 380 THR B C 1
ATOM 5739 O O . THR B 1 360 ? -13.892 32.963 99.400 1.00 24.88 380 THR B O 1
ATOM 5743 N N . ILE B 1 361 ? -12.747 31.534 98.047 1.00 21.81 381 ILE B N 1
ATOM 5744 C CA . ILE B 1 361 ? -13.899 30.696 97.636 1.00 22.50 381 ILE B CA 1
ATOM 5745 C C . ILE B 1 361 ? -13.706 29.237 98.182 1.00 21.85 381 ILE B C 1
ATOM 5746 O O . ILE B 1 361 ? -12.655 28.652 98.080 1.00 22.61 381 ILE B O 1
ATOM 5751 N N . GLY B 1 362 ? -14.735 28.686 98.774 1.00 21.99 382 GLY B N 1
ATOM 5752 C CA . GLY B 1 362 ? -14.675 27.410 99.468 1.00 22.54 382 GLY B CA 1
ATOM 5753 C C . GLY B 1 362 ? -14.629 26.276 98.486 1.00 22.30 382 GLY B C 1
ATOM 5754 O O . GLY B 1 362 ? -14.998 26.449 97.307 1.00 23.20 382 GLY B O 1
ATOM 5755 N N . PRO B 1 363 ? -14.216 25.092 98.950 1.00 22.24 383 PRO B N 1
ATOM 5756 C CA . PRO B 1 363 ? -14.011 24.003 98.000 1.00 22.56 383 PRO B CA 1
ATOM 5757 C C . PRO B 1 363 ? -15.225 23.604 97.121 1.00 23.42 383 PRO B C 1
ATOM 5758 O O . PRO B 1 363 ? -15.053 23.345 95.928 1.00 23.22 383 PRO B O 1
ATOM 5762 N N . GLU B 1 364 ? -16.409 23.509 97.702 1.00 24.61 384 GLU B N 1
ATOM 5763 C CA . GLU B 1 364 ? -17.590 23.055 96.970 1.00 27.01 384 GLU B CA 1
ATOM 5764 C C . GLU B 1 364 ? -18.019 24.055 95.919 1.00 26.75 384 GLU B C 1
ATOM 5765 O O . GLU B 1 364 ? -18.483 23.666 94.837 1.00 27.59 384 GLU B O 1
ATOM 5771 N N A GLN B 1 365 ? -17.889 25.338 96.260 0.50 26.29 385 GLN B N 1
ATOM 5772 N N B GLN B 1 365 ? -17.882 25.343 96.213 0.50 26.50 385 GLN B N 1
ATOM 5773 C CA A GLN B 1 365 ? -18.153 26.457 95.351 0.50 25.95 385 GLN B CA 1
ATOM 5774 C CA B GLN B 1 365 ? -18.236 26.380 95.243 0.50 26.39 385 GLN B CA 1
ATOM 5775 C C A GLN B 1 365 ? -17.138 26.504 94.215 0.50 25.11 385 GLN B C 1
ATOM 5776 C C B GLN B 1 365 ? -17.132 26.560 94.188 0.50 25.31 385 GLN B C 1
ATOM 5777 O O A GLN B 1 365 ? -17.498 26.598 93.031 0.50 25.36 385 GLN B O 1
ATOM 5778 O O B GLN B 1 365 ? -17.434 26.781 93.007 0.50 25.53 385 GLN B O 1
ATOM 5789 N N . ALA B 1 366 ? -15.864 26.421 94.596 1.00 24.05 386 ALA B N 1
ATOM 5790 C CA . ALA B 1 366 ? -14.762 26.505 93.671 1.00 23.14 386 ALA B CA 1
ATOM 5791 C C . ALA B 1 366 ? -14.702 25.323 92.722 1.00 23.60 386 ALA B C 1
ATOM 5792 O O . ALA B 1 366 ? -14.306 25.502 91.590 1.00 24.30 386 ALA B O 1
ATOM 5794 N N . PHE B 1 367 ? -15.056 24.111 93.151 1.00 24.36 387 PHE B N 1
ATOM 5795 C CA . PHE B 1 367 ? -14.930 22.941 92.271 1.00 24.76 387 PHE B CA 1
ATOM 5796 C C . PHE B 1 367 ? -16.276 22.380 91.786 1.00 27.13 387 PHE B C 1
ATOM 5797 O O . PHE B 1 367 ? -16.313 21.514 90.906 1.00 27.64 387 PHE B O 1
ATOM 5805 N N . GLY B 1 368 ? -17.372 22.882 92.352 1.00 28.28 388 GLY B N 1
ATOM 5806 C CA . GLY B 1 368 ? -18.710 22.403 92.018 1.00 30.18 388 GLY B CA 1
ATOM 5807 C C . GLY B 1 368 ? -19.080 21.156 92.793 1.00 32.18 388 GLY B C 1
ATOM 5808 O O . GLY B 1 368 ? -18.215 20.407 93.258 1.00 32.70 388 GLY B O 1
ATOM 5809 N N . PRO B 1 369 ? -20.380 20.900 92.940 1.00 34.32 389 PRO B N 1
ATOM 5810 C CA . PRO B 1 369 ? -20.773 19.690 93.673 1.00 35.85 389 PRO B CA 1
ATOM 5811 C C . PRO B 1 369 ? -20.277 18.425 92.997 1.00 37.41 389 PRO B C 1
ATOM 5812 O O . PRO B 1 369 ? -20.010 18.426 91.787 1.00 36.48 389 PRO B O 1
ATOM 5816 N N . LEU B 1 370 ? -20.193 17.352 93.786 1.00 39.30 390 LEU B N 1
ATOM 5817 C CA . LEU B 1 370 ? -19.867 16.017 93.284 1.00 41.42 390 LEU B CA 1
ATOM 5818 C C . LEU B 1 370 ? -20.751 15.615 92.106 1.00 43.94 390 LEU B C 1
ATOM 5819 O O . LEU B 1 370 ? -20.248 15.198 91.059 1.00 43.82 390 LEU B O 1
ATOM 5824 N N . SER B 1 371 ? -22.067 15.789 92.263 1.00 46.48 391 SER B N 1
ATOM 5825 C CA . SER B 1 371 ? -23.057 15.448 91.216 1.00 49.10 391 SER B CA 1
ATOM 5826 C C . SER B 1 371 ? -22.831 16.138 89.884 1.00 49.20 391 SER B C 1
ATOM 5827 O O . SER B 1 371 ? -23.525 15.864 88.937 1.00 51.26 391 SER B O 1
ATOM 5830 N N . GLU B 1 372 ? -21.904 17.076 89.845 1.00 48.67 392 GLU B N 1
ATOM 5831 C CA . GLU B 1 372 ? -21.584 17.871 88.668 1.00 48.61 392 GLU B CA 1
ATOM 5832 C C . GLU B 1 372 ? -20.240 17.435 88.079 1.00 48.12 392 GLU B C 1
ATOM 5833 O O . GLU B 1 372 ? -19.746 18.006 87.091 1.00 47.62 392 GLU B O 1
ATOM 5839 N N . SER B 1 373 ? -19.643 16.436 88.720 1.00 47.89 393 SER B N 1
ATOM 5840 C CA . SER B 1 373 ? -18.382 15.877 88.295 1.00 47.36 393 SER B CA 1
ATOM 5841 C C . SER B 1 373 ? -18.576 15.073 87.007 1.00 48.16 393 SER B C 1
ATOM 5842 O O . SER B 1 373 ? -19.622 14.451 86.789 1.00 49.37 393 SER B O 1
ATOM 5845 N N . ARG B 1 374 ? -17.545 15.072 86.178 1.00 47.13 394 ARG B N 1
ATOM 5846 C CA . ARG B 1 374 ? -17.552 14.290 84.966 1.00 48.07 394 ARG B CA 1
ATOM 5847 C C . ARG B 1 374 ? -16.788 12.979 85.130 1.00 47.63 394 ARG B C 1
ATOM 5848 O O . ARG B 1 374 ? -16.466 12.358 84.149 1.00 47.35 394 ARG B O 1
ATOM 5856 N N . CYS B 1 375 ? -16.470 12.583 86.358 1.00 46.60 395 CYS B N 1
ATOM 5857 C CA . CYS B 1 375 ? -15.870 11.269 86.606 1.00 47.48 395 CYS B CA 1
ATOM 5858 C C . CYS B 1 375 ? -16.973 10.285 86.990 1.00 48.55 395 CYS B C 1
ATOM 5859 O O . CYS B 1 375 ? -17.811 10.613 87.839 1.00 48.48 395 CYS B O 1
ATOM 5862 N N . ALA B 1 376 ? -16.972 9.091 86.372 1.00 49.81 396 ALA B N 1
ATOM 5863 C CA . ALA B 1 376 ? -17.918 8.013 86.713 1.00 51.11 396 ALA B CA 1
ATOM 5864 C C . ALA B 1 376 ? -17.726 7.475 88.129 1.00 50.92 396 ALA B C 1
ATOM 5865 O O . ALA B 1 376 ? -18.672 7.001 88.727 1.00 51.89 396 ALA B O 1
ATOM 5875 N N . ASP B 1 378 ? -17.053 9.321 90.759 1.00 49.83 398 ASP B N 1
ATOM 5876 C CA . ASP B 1 378 ? -17.767 10.291 91.611 1.00 49.77 398 ASP B CA 1
ATOM 5877 C C . ASP B 1 378 ? -19.287 10.124 91.545 1.00 52.70 398 ASP B C 1
ATOM 5878 O O . ASP B 1 378 ? -20.011 10.816 92.269 1.00 53.33 398 ASP B O 1
ATOM 5883 N N . LYS B 1 379 ? -19.752 9.210 90.685 1.00 55.46 399 LYS B N 1
ATOM 5884 C CA . LYS B 1 379 ? -21.181 9.021 90.382 1.00 57.69 399 LYS B CA 1
ATOM 5885 C C . LYS B 1 379 ? -21.997 8.537 91.585 1.00 59.18 399 LYS B C 1
ATOM 5886 O O . LYS B 1 379 ? -23.165 8.172 91.426 1.00 61.10 399 LYS B O 1
#

Organism: Paraburkholderia xenovorans (strain LB400) (NCBI:txid266265)

InterPro domains:
  IPR028081 Leucine-binding protein domain [PF13458] (26-363)
  IPR028082 Periplasmic binding protein-like I [SSF53822] (27-397)
  IPR051010 Branched-chain amino acid transport protein [PTHR30483] (4-384)

Sequence (724 aa):
QVTLGVLTDDSSVYADSAGKGSVAAVQLAIEDVGGKALGQPVKLVSADYQKTDVALSIAREWFDRDDGVDAIIFDVVVNNSGTALAINNNLVKDDKKKKLAFITAAAADQIGGTEECNGYGIGFLYNFTSIVKTVVQAQLAKGYKKTWFLLPDAAYGDLNAAIRRRELTAGGGQIVGSVVRFPFETQDFSSSYLLQAKASGAQLIVSTSGGAANINIKQAREFGLPSKTQKVGGIDIILTDVKSAGLRVQGQEYATSFYWNDDRRTRAFAKRFYAKGKPTNNQAGGYSAALQYLKKAVNAIGSKDPQKVFAYLKTIKFDDAVTRHGTLRPGGRLVRDYLVRAKKPEEDQKGDWDYYDVVATIGPEQQAFGPLSESRCADKQVTLGVLTDSSVYADSAGKGSVAAVQLAIEDVGGKALGQPVKLVSADYQKTDVALSIAREWFDRDDGVDAIFDVVNSGTALAINNLVKDKKKLAFITAAAADQIGGTEECNGYGIGFLYNFTSIVKTVVQAQLAKGYKTWFLLPDAAYGDLNAAIRRRELTAGGGQIVGSSVRFPFETQDFSSYLLQAKASGAQLIVSTSGGAANINIKQAREFGLPSKTQKVGGIDILTDVVKSAGLRVQGQEYATSFYWNDDRTRAFAKRFYAKGKPTNNNQAGGYSAALQYLKAVNAIGSKDPQKVFAYLKTIKFDDDAVTRHGTLRPGGRLVRDYLVRAKKPEEDQKGDWDYYDVVATIGPEQQAFGPLSESRCADK

Solvent-accessible surface area: 29000 Å² total